Protein 1W1O (pdb70)

Radius of gyration: 22.38 Å; Cα contacts (8 Å, |Δi|>4): 1066; chains: 1; bounding box: 62×54×58 Å

Solvent-accessible surface area: 19397 Å² total; per-residue (Å²): 114,34,60,168,106,48,42,49,91,97,63,84,114,2,12,51,64,3,10,64,13,25,0,78,50,43,80,23,115,7,42,7,1,0,54,0,67,57,40,43,13,0,48,46,5,0,46,38,0,55,80,54,123,76,52,91,78,32,0,0,33,36,15,62,5,50,31,14,61,4,18,10,5,0,78,48,0,3,0,0,36,8,31,9,9,30,120,64,107,79,105,84,64,28,74,24,9,107,98,10,182,57,0,20,0,2,2,1,22,3,2,20,52,0,2,147,31,0,59,88,108,44,14,0,1,85,2,0,14,36,30,4,104,31,6,0,11,32,11,0,17,36,1,1,19,2,1,13,0,2,58,47,0,0,3,2,40,13,18,81,32,0,24,0,0,2,6,74,10,110,81,19,54,0,13,95,165,103,64,34,30,0,3,26,5,6,0,2,0,20,13,1,1,5,5,7,2,47,0,54,4,10,6,43,114,31,26,75,88,0,32,30,0,17,1,0,3,24,77,11,68,28,0,10,38,0,0,39,136,11,3,45,81,201,114,33,10,48,1,19,3,1,8,1,11,3,7,0,81,93,11,11,50,81,12,0,50,88,33,58,10,14,72,126,64,30,12,61,155,0,57,58,6,4,47,132,127,128,19,69,4,1,0,0,0,13,0,1,6,41,91,114,85,19,78,115,76,7,53,68,13,23,67,84,20,72,37,23,149,57,28,41,23,105,93,60,32,42,9,38,58,3,3,34,39,26,100,44,68,43,62,54,68,59,166,134,47,92,38,185,23,31,6,9,70,17,8,2,4,0,5,125,72,60,7,38,47,0,3,147,15,0,1,83,33,20,0,48,53,25,100,6,76,20,70,4,20,0,6,1,1,7,43,92,58,26,49,80,50,9,11,13,9,14,2,102,54,117,32,0,0,2,1,16,0,26,2,25,38,184,59,48,65,95,6,51,79,17,17,120,130,0,49,125,56,0,83,174,34,36,5,131,37,38,14,26,60,42,51,33,93,72,164,72,36,2,42,150,23,9,27,82,88,42,17,102,107,6,35,88,5,0,75,112,19,1,54,85,72,13,0,8,8,9,12,46,18,39,76

GO terms:
  GO:0019139 cytokinin dehydrogenase activity (F, EXP)

Structure (mmCIF, N/CA/C/O backbone):
data_1W1O
#
_entry.id   1W1O
#
_cell.length_a   171.693
_cell.length_b   171.693
_cell.length_c   54.322
_cell.angle_alpha   90.00
_cell.angle_beta   90.00
_cell.angle_gamma   90.00
#
_symmetry.space_group_name_H-M   'P 42 21 2'
#
loop_
_entity.id
_entity.type
_entity.pdbx_description
1 polymer 'CYTOKININ DEHYDROGENASE 1'
2 branched 2-acetamido-2-deoxy-beta-D-glucopyranose-(1-4)-2-acetamido-2-deoxy-beta-D-glucopyranose
3 non-polymer 'FLAVIN-ADENINE DINUCLEOTIDE'
4 non-polymer 2-acetamido-2-deoxy-beta-D-glucopyranose
5 water water
#
loop_
_atom_site.group_PDB
_atom_site.id
_atom_site.type_symbol
_atom_site.label_atom_id
_atom_site.label_alt_id
_atom_site.label_comp_id
_atom_site.label_asym_id
_atom_site.label_entity_id
_atom_site.label_seq_id
_atom_site.pdbx_PDB_ins_code
_atom_site.Cartn_x
_atom_site.Cartn_y
_atom_site.Cartn_z
_atom_site.occupancy
_atom_site.B_iso_or_equiv
_atom_site.auth_seq_id
_atom_site.auth_comp_id
_atom_site.auth_asym_id
_atom_site.auth_atom_id
_atom_site.pdbx_PDB_model_num
ATOM 1 N N . ALA A 1 40 ? 46.586 34.932 54.268 1.00 41.87 40 ALA A N 1
ATOM 2 C CA . ALA A 1 40 ? 47.009 33.525 54.535 1.00 41.85 40 ALA A CA 1
ATOM 3 C C . ALA A 1 40 ? 48.420 33.247 54.015 1.00 41.79 40 ALA A C 1
ATOM 4 O O . ALA A 1 40 ? 49.269 32.740 54.753 1.00 41.83 40 ALA A O 1
ATOM 6 N N . LEU A 1 41 ? 48.661 33.581 52.747 1.00 41.61 41 LEU A N 1
ATOM 7 C CA . LEU A 1 41 ? 49.977 33.412 52.132 1.00 41.39 41 LEU A CA 1
ATOM 8 C C . LEU A 1 41 ? 50.972 34.446 52.656 1.00 41.21 41 LEU A C 1
ATOM 9 O O . LEU A 1 41 ? 52.151 34.138 52.851 1.00 41.18 41 LEU A O 1
ATOM 14 N N . ALA A 1 42 ? 50.483 35.665 52.884 1.00 40.89 42 ALA A N 1
ATOM 15 C CA . ALA A 1 42 ? 51.297 36.757 53.415 1.00 40.59 42 ALA A CA 1
ATOM 16 C C . ALA A 1 42 ? 51.741 36.492 54.854 1.00 40.31 42 ALA A C 1
ATOM 17 O O . ALA A 1 42 ? 52.862 36.837 55.233 1.00 40.39 42 ALA A O 1
ATOM 19 N N . LEU A 1 43 ? 50.858 35.876 55.641 1.00 39.89 43 LEU A N 1
ATOM 20 C CA . LEU A 1 43 ? 51.156 35.519 57.029 1.00 39.43 43 LEU A CA 1
ATOM 21 C C . LEU A 1 43 ? 52.233 34.439 57.123 1.00 39.01 43 LEU A C 1
ATOM 22 O O . LEU A 1 43 ? 53.018 34.415 58.076 1.00 39.02 43 LEU A O 1
ATOM 27 N N . ASP A 1 44 ? 52.262 33.553 56.129 1.00 38.34 44 ASP A N 1
ATOM 28 C CA . ASP A 1 44 ? 53.291 32.521 56.024 1.00 37.71 44 ASP A CA 1
ATOM 29 C C . ASP A 1 44 ? 54.558 33.068 55.355 1.00 36.93 44 ASP A C 1
ATOM 30 O O . ASP A 1 44 ? 55.513 32.323 55.101 1.00 37.00 44 ASP A O 1
ATOM 35 N N . GLY A 1 45 ? 54.551 34.370 55.072 1.00 35.91 45 GLY A N 1
ATOM 36 C CA . GLY A 1 45 ? 55.696 35.067 54.509 1.00 34.56 45 GLY A CA 1
ATOM 37 C C . GLY A 1 45 ? 55.921 34.835 53.026 1.00 33.56 45 GLY A C 1
ATOM 38 O O . GLY A 1 45 ? 56.990 35.161 52.504 1.00 33.70 45 GLY A O 1
ATOM 39 N N . LYS A 1 46 ? 54.914 34.287 52.347 1.00 32.30 46 LYS A N 1
ATOM 40 C CA . LYS A 1 46 ? 55.043 33.916 50.938 1.00 31.03 46 LYS A CA 1
ATOM 41 C C . LYS A 1 46 ? 54.672 35.049 49.978 1.00 30.07 46 LYS A C 1
ATOM 42 O O . LYS A 1 46 ? 55.273 35.179 48.910 1.00 29.84 46 LYS A O 1
ATOM 48 N N . LEU A 1 47 ? 53.689 35.862 50.358 1.00 28.82 47 LEU A N 1
ATOM 49 C CA . LEU A 1 47 ? 53.261 36.991 49.534 1.00 27.84 47 LEU A CA 1
ATOM 50 C C . LEU A 1 47 ? 53.812 38.304 50.082 1.00 27.11 47 LEU A C 1
ATOM 51 O O . LEU A 1 47 ? 53.337 38.810 51.103 1.00 27.11 47 LEU A O 1
ATOM 56 N N . ARG A 1 48 ? 54.813 38.847 49.393 1.00 25.94 48 ARG A N 1
ATOM 57 C CA . ARG A 1 48 ? 55.536 40.029 49.857 1.00 25.07 48 ARG A CA 1
ATOM 58 C C . ARG A 1 48 ? 55.141 41.301 49.107 1.00 24.70 48 ARG A C 1
ATOM 59 O O . ARG A 1 48 ? 55.000 41.294 47.883 1.00 24.29 48 ARG A O 1
ATOM 67 N N . THR A 1 49 ? 54.973 42.389 49.858 1.00 24.19 49 THR A N 1
ATOM 68 C CA . THR A 1 49 ? 54.600 43.689 49.291 1.00 23.91 49 THR A CA 1
ATOM 69 C C . THR A 1 49 ? 55.643 44.770 49.583 1.00 23.73 49 THR A C 1
ATOM 70 O O . THR A 1 49 ? 55.468 45.932 49.202 1.00 23.66 49 THR A O 1
ATOM 74 N N . ASP A 1 50 ? 56.726 44.384 50.253 1.00 23.47 50 ASP A N 1
ATOM 75 C CA . ASP A 1 50 ? 57.787 45.323 50.613 1.00 23.38 50 ASP A CA 1
ATOM 76 C C . ASP A 1 50 ? 58.525 45.837 49.376 1.00 23.46 50 ASP A C 1
ATOM 77 O O . ASP A 1 50 ? 58.585 45.152 48.351 1.00 23.29 50 ASP A O 1
ATOM 82 N N . SER A 1 51 ? 59.079 47.043 49.492 1.00 23.43 51 SER A N 1
ATOM 83 C CA . SER A 1 51 ? 59.702 47.754 48.373 1.00 23.61 51 SER A CA 1
ATOM 84 C C . SER A 1 51 ? 60.819 46.976 47.669 1.00 23.47 51 SER A C 1
ATOM 85 O O . SER A 1 51 ? 60.911 47.004 46.442 1.00 23.38 51 SER A O 1
ATOM 88 N N . ASN A 1 52 ? 61.657 46.287 48.442 1.00 23.18 52 ASN A N 1
ATOM 89 C CA . ASN A 1 52 ? 62.747 45.496 47.873 1.00 23.11 52 ASN A CA 1
ATOM 90 C C . ASN A 1 52 ? 62.252 44.356 46.984 1.00 22.38 52 ASN A C 1
ATOM 91 O O . ASN A 1 52 ? 62.820 44.108 45.917 1.00 22.51 52 ASN A O 1
ATOM 96 N N . ALA A 1 53 ? 61.190 43.679 47.424 1.00 21.63 53 ALA A N 1
ATOM 97 C CA . ALA A 1 53 ? 60.588 42.582 46.667 1.00 20.87 53 ALA A CA 1
ATOM 98 C C . ALA A 1 53 ? 59.987 43.072 45.349 1.00 20.51 53 ALA A C 1
ATOM 99 O O . ALA A 1 53 ? 60.285 42.520 44.286 1.00 20.17 53 ALA A O 1
ATOM 101 N N . THR A 1 54 ? 59.156 44.112 45.421 1.00 19.97 54 THR A N 1
ATOM 102 C CA . THR A 1 54 ? 58.501 44.644 44.222 1.00 19.46 54 THR A CA 1
ATOM 103 C C . THR A 1 54 ? 59.502 45.256 43.244 1.00 19.27 54 THR A C 1
ATOM 104 O O . THR A 1 54 ? 59.351 45.108 42.031 1.00 19.04 54 THR A O 1
ATOM 108 N N . ALA A 1 55 ? 60.527 45.929 43.771 1.00 18.93 55 ALA A N 1
ATOM 109 C CA . ALA A 1 55 ? 61.575 46.519 42.933 1.00 18.77 55 ALA A CA 1
ATOM 110 C C . ALA A 1 55 ? 62.320 45.462 42.117 1.00 18.65 55 ALA A C 1
ATOM 111 O O . ALA A 1 55 ? 62.556 45.646 40.919 1.00 18.65 55 ALA A O 1
ATOM 113 N N . ALA A 1 56 ? 62.672 44.353 42.768 1.00 18.28 56 ALA A N 1
ATOM 114 C CA . ALA A 1 56 ? 63.415 43.270 42.122 1.00 18.05 56 ALA A CA 1
ATOM 115 C C . ALA A 1 56 ? 62.630 42.611 40.983 1.00 17.81 56 ALA A C 1
ATOM 116 O O . ALA A 1 56 ? 63.223 42.124 40.018 1.00 18.27 56 ALA A O 1
ATOM 118 N N . ALA A 1 57 ? 61.303 42.613 41.097 1.00 17.08 57 ALA A N 1
ATOM 119 C CA . ALA A 1 57 ? 60.429 42.002 40.094 1.00 16.45 57 ALA A CA 1
ATOM 120 C C . ALA A 1 57 ? 59.912 43.012 39.066 1.00 16.25 57 ALA A C 1
ATOM 121 O O . ALA A 1 57 ? 58.997 42.705 38.293 1.00 16.16 57 ALA A O 1
ATOM 123 N N . SER A 1 58 ? 60.507 44.202 39.058 1.00 16.00 58 SER A N 1
ATOM 124 C CA . SER A 1 58 ? 60.048 45.307 38.211 1.00 15.95 58 SER A CA 1
ATOM 125 C C . SER A 1 58 ? 60.967 45.606 37.026 1.00 15.85 58 SER A C 1
ATOM 126 O O . SER A 1 58 ? 60.647 46.458 36.193 1.00 16.17 58 SER A O 1
ATOM 129 N N . THR A 1 59 ? 62.111 44.931 36.962 1.00 15.52 59 THR A N 1
ATOM 130 C CA . THR A 1 59 ? 63.055 45.116 35.861 1.00 15.33 59 THR A CA 1
ATOM 131 C C . THR A 1 59 ? 63.440 43.770 35.263 1.00 14.77 59 THR A C 1
ATOM 132 O O . THR A 1 59 ? 63.247 42.724 35.888 1.00 14.63 59 THR A O 1
ATOM 136 N N . ASP A 1 60 ? 63.988 43.803 34.053 1.00 14.43 60 ASP A N 1
ATOM 137 C CA . ASP A 1 60 ? 64.434 42.577 33.392 1.00 13.91 60 ASP A CA 1
ATOM 138 C C . ASP A 1 60 ? 65.745 42.768 32.629 1.00 13.79 60 ASP A C 1
ATOM 139 O O . ASP A 1 60 ? 66.338 43.848 32.659 1.00 13.60 60 ASP A O 1
ATOM 144 N N . PHE A 1 61 ? 66.183 41.712 31.945 1.00 13.48 61 PHE A N 1
ATOM 145 C CA . PHE A 1 61 ? 67.433 41.720 31.192 1.00 13.65 61 PHE A CA 1
ATOM 146 C C . PHE A 1 61 ? 67.480 42.825 30.135 1.00 13.77 61 PHE A C 1
ATOM 147 O O . PHE A 1 61 ? 68.539 43.403 29.886 1.00 14.01 61 PHE A O 1
ATOM 155 N N . GLY A 1 62 ? 66.335 43.102 29.516 1.00 13.97 62 GLY A N 1
ATOM 156 C CA . GLY A 1 62 ? 66.228 44.167 28.531 1.00 14.67 62 GLY A CA 1
ATOM 157 C C . GLY A 1 62 ? 66.713 45.512 29.048 1.00 15.35 62 GLY A C 1
ATOM 158 O O . GLY A 1 62 ? 67.369 46.259 28.314 1.00 15.22 62 GLY A O 1
ATOM 159 N N . ASN A 1 63 ? 66.393 45.812 30.309 1.00 15.93 63 ASN A N 1
ATOM 160 C CA . ASN A 1 63 ? 66.836 47.043 30.977 1.00 16.97 63 ASN A CA 1
ATOM 161 C C . ASN A 1 63 ? 66.341 48.296 30.239 1.00 17.22 63 ASN A C 1
ATOM 162 O O . ASN A 1 63 ? 66.992 49.342 30.246 1.00 17.57 63 ASN A O 1
ATOM 167 N N . ILE A 1 64 ? 65.174 48.171 29.611 1.00 17.75 64 ILE A N 1
ATOM 168 C CA . ILE A 1 64 ? 64.586 49.251 28.819 1.00 18.37 64 ILE A CA 1
ATOM 169 C C . ILE A 1 64 ? 63.228 49.670 29.383 1.00 18.85 64 ILE A C 1
ATOM 170 O O . ILE A 1 64 ? 62.941 50.864 29.499 1.00 19.10 64 ILE A O 1
ATOM 175 N N . THR A 1 65 ? 62.401 48.689 29.733 1.00 19.23 65 THR A N 1
ATOM 176 C CA . THR A 1 65 ? 61.107 48.965 30.348 1.00 19.89 65 THR A CA 1
ATOM 177 C C . THR A 1 65 ? 61.051 48.451 31.787 1.00 19.93 65 THR A C 1
ATOM 178 O O . THR A 1 65 ? 61.752 47.502 32.146 1.00 19.89 65 THR A O 1
ATOM 182 N N . SER A 1 66 ? 60.226 49.099 32.605 1.00 20.02 66 SER A N 1
ATOM 183 C CA . SER A 1 66 ? 60.035 48.700 33.995 1.00 20.01 66 SER A CA 1
ATOM 184 C C . SER A 1 66 ? 58.576 48.862 34.402 1.00 19.70 66 SER A C 1
ATOM 185 O O . SER A 1 66 ? 57.876 49.741 33.892 1.00 19.85 66 SER A O 1
ATOM 188 N N . ALA A 1 67 ? 58.119 47.999 35.307 1.00 19.18 67 ALA A N 1
ATOM 189 C CA . ALA A 1 67 ? 56.746 48.047 35.805 1.00 18.86 67 ALA A CA 1
ATOM 190 C C . ALA A 1 67 ? 56.659 47.420 37.188 1.00 18.68 67 ALA A C 1
ATOM 191 O O . ALA A 1 67 ? 56.966 46.241 37.362 1.00 18.42 67 ALA A O 1
ATOM 193 N N . LEU A 1 68 ? 56.236 48.217 38.165 1.00 18.35 68 LEU A N 1
ATOM 194 C CA . LEU A 1 68 ? 56.128 47.754 39.544 1.00 18.30 68 LEU A CA 1
ATOM 195 C C . LEU A 1 68 ? 54.892 46.884 39.757 1.00 17.77 68 LEU A C 1
ATOM 196 O O . LEU A 1 68 ? 53.781 47.279 39.394 1.00 17.72 68 LEU A O 1
ATOM 201 N N . PRO A 1 69 ? 55.083 45.696 40.334 1.00 17.22 69 PRO A N 1
ATOM 202 C CA . PRO A 1 69 ? 53.957 44.854 40.742 1.00 16.94 69 PRO A CA 1
ATOM 203 C C . PRO A 1 69 ? 53.419 45.316 42.093 1.00 16.73 69 PRO A C 1
ATOM 204 O O . PRO A 1 69 ? 54.122 46.038 42.807 1.00 16.89 69 PRO A O 1
ATOM 208 N N . ALA A 1 70 ? 52.196 44.915 42.424 1.00 16.52 70 ALA A N 1
ATOM 209 C CA . ALA A 1 70 ? 51.628 45.170 43.746 1.00 16.47 70 ALA A CA 1
ATOM 210 C C . ALA A 1 70 ? 52.243 44.235 44.790 1.00 16.44 70 ALA A C 1
ATOM 211 O O . ALA A 1 70 ? 52.433 44.624 45.946 1.00 16.56 70 ALA A O 1
ATOM 213 N N . ALA A 1 71 ? 52.552 43.008 44.371 1.00 15.99 71 ALA A N 1
ATOM 214 C CA . ALA A 1 71 ? 53.087 41.984 45.268 1.00 15.72 71 ALA A CA 1
ATOM 215 C C . ALA A 1 71 ? 53.920 40.955 44.516 1.00 15.74 71 ALA A C 1
ATOM 216 O O . ALA A 1 71 ? 53.824 40.831 43.292 1.00 15.40 71 ALA A O 1
ATOM 218 N N . VAL A 1 72 ? 54.736 40.218 45.265 1.00 15.66 72 VAL A N 1
ATOM 219 C CA . VAL A 1 72 ? 55.544 39.139 44.705 1.00 15.87 72 VAL A CA 1
ATOM 220 C C . VAL A 1 72 ? 55.330 37.886 45.548 1.00 16.22 72 VAL A C 1
ATOM 221 O O . VAL A 1 72 ? 55.497 37.917 46.772 1.00 16.44 72 VAL A O 1
ATOM 225 N N . LEU A 1 73 ? 54.936 36.796 44.895 1.00 16.39 73 LEU A N 1
ATOM 226 C CA . LEU A 1 73 ? 54.778 35.519 45.583 1.00 16.79 73 LEU A CA 1
ATOM 227 C C . LEU A 1 73 ? 56.085 34.742 45.554 1.00 17.21 73 LEU A C 1
ATOM 228 O O . LEU A 1 73 ? 56.730 34.637 44.510 1.00 16.83 73 LEU A O 1
ATOM 233 N N . TYR A 1 74 ? 56.465 34.208 46.714 1.00 17.72 74 TYR A N 1
ATOM 234 C CA . TYR A 1 74 ? 57.633 33.346 46.843 1.00 18.59 74 TYR A CA 1
ATOM 235 C C . TYR A 1 74 ? 57.156 31.952 47.267 1.00 19.11 74 TYR A C 1
ATOM 236 O O . TYR A 1 74 ? 57.209 31.612 48.453 1.00 19.48 74 TYR A O 1
ATOM 245 N N . PRO A 1 75 ? 56.684 31.149 46.310 1.00 19.64 75 PRO A N 1
ATOM 246 C CA . PRO A 1 75 ? 56.066 29.856 46.632 1.00 20.00 75 PRO A CA 1
ATOM 247 C C . PRO A 1 75 ? 57.093 28.816 47.081 1.00 20.55 75 PRO A C 1
ATOM 248 O O . PRO A 1 75 ? 58.164 28.712 46.488 1.00 20.72 75 PRO A O 1
ATOM 252 N N . SER A 1 76 ? 56.765 28.069 48.131 1.00 21.10 76 SER A N 1
ATOM 253 C CA . SER A 1 76 ? 57.642 27.008 48.620 1.00 21.75 76 SER A CA 1
ATOM 254 C C . SER A 1 76 ? 57.327 25.677 47.942 1.00 21.77 76 SER A C 1
ATOM 255 O O . SER A 1 76 ? 58.175 24.783 47.884 1.00 22.08 76 SER A O 1
ATOM 258 N N . SER A 1 77 ? 56.104 25.556 47.433 1.00 21.93 77 SER A N 1
ATOM 259 C CA . SER A 1 77 ? 55.639 24.349 46.756 1.00 22.01 77 SER A CA 1
ATOM 260 C C . SER A 1 77 ? 54.587 24.712 45.712 1.00 21.94 77 SER A C 1
ATOM 261 O O . SER A 1 77 ? 54.055 25.827 45.725 1.00 21.80 77 SER A O 1
ATOM 264 N N . THR A 1 78 ? 54.286 23.775 44.812 1.00 21.86 78 THR A N 1
ATOM 265 C CA . THR A 1 78 ? 53.271 24.004 43.778 1.00 21.86 78 THR A CA 1
ATOM 266 C C . THR A 1 78 ? 51.887 24.260 44.381 1.00 21.79 78 THR A C 1
ATOM 267 O O . THR A 1 78 ? 51.037 24.889 43.749 1.00 21.62 78 THR A O 1
ATOM 271 N N . GLY A 1 79 ? 51.678 23.774 45.605 1.00 21.62 79 GLY A N 1
ATOM 272 C CA . GLY A 1 79 ? 50.460 24.032 46.356 1.00 21.50 79 GLY A CA 1
ATOM 273 C C . GLY A 1 79 ? 50.191 25.509 46.595 1.00 21.38 79 GLY A C 1
ATOM 274 O O . GLY A 1 79 ? 49.032 25.930 46.626 1.00 21.30 79 GLY A O 1
ATOM 275 N N . ASP A 1 80 ? 51.257 26.293 46.758 1.00 21.23 80 ASP A N 1
ATOM 276 C CA . ASP A 1 80 ? 51.142 27.744 46.929 1.00 21.28 80 ASP A CA 1
ATOM 277 C C . ASP A 1 80 ? 50.693 28.426 45.642 1.00 21.15 80 ASP A C 1
ATOM 278 O O . ASP A 1 80 ? 49.990 29.438 45.681 1.00 20.89 80 ASP A O 1
ATOM 283 N N . LEU A 1 81 ? 51.117 27.870 44.507 1.00 20.88 81 LEU A N 1
ATOM 284 C CA . LEU A 1 81 ? 50.719 28.382 43.200 1.00 20.86 81 LEU A CA 1
ATOM 285 C C . LEU A 1 81 ? 49.272 28.022 42.900 1.00 20.62 81 LEU A C 1
ATOM 286 O O . LEU A 1 81 ? 48.526 28.832 42.341 1.00 20.43 81 LEU A O 1
ATOM 291 N N . VAL A 1 82 ? 48.884 26.802 43.272 1.00 20.20 82 VAL A N 1
ATOM 292 C CA . VAL A 1 82 ? 47.496 26.360 43.157 1.00 20.18 82 VAL A CA 1
ATOM 293 C C . VAL A 1 82 ? 46.602 27.282 43.989 1.00 20.01 82 VAL A C 1
ATOM 294 O O . VAL A 1 82 ? 45.550 27.716 43.520 1.00 20.03 82 VAL A O 1
ATOM 298 N N . ALA A 1 83 ? 47.042 27.594 45.208 1.00 19.79 83 ALA A N 1
ATOM 299 C CA . ALA A 1 83 ? 46.289 28.469 46.109 1.00 19.58 83 ALA A CA 1
ATOM 300 C C . ALA A 1 83 ? 46.053 29.856 45.506 1.00 19.51 83 ALA A C 1
ATOM 301 O O . ALA A 1 83 ? 44.946 30.387 45.593 1.00 19.60 83 ALA A O 1
ATOM 303 N N . LEU A 1 84 ? 47.089 30.429 44.893 1.00 19.18 84 LEU A N 1
ATOM 304 C CA . LEU A 1 84 ? 46.984 31.748 44.264 1.00 18.91 84 LEU A CA 1
ATOM 305 C C . LEU A 1 84 ? 46.036 31.737 43.065 1.00 18.95 84 LEU A C 1
ATOM 306 O O . LEU A 1 84 ? 45.148 32.588 42.960 1.00 18.63 84 LEU A O 1
ATOM 311 N N . LEU A 1 85 ? 46.223 30.768 42.171 1.00 18.85 85 LEU A N 1
ATOM 312 C CA . LEU A 1 85 ? 45.426 30.699 40.949 1.00 18.87 85 LEU A CA 1
ATOM 313 C C . LEU A 1 85 ? 43.976 30.290 41.207 1.00 19.03 85 LEU A C 1
ATOM 314 O O . LEU A 1 85 ? 43.072 30.739 40.503 1.00 19.11 85 LEU A O 1
ATOM 319 N N . SER A 1 86 ? 43.763 29.454 42.224 1.00 19.22 86 SER A N 1
ATOM 320 C CA . SER A 1 86 ? 42.415 29.063 42.636 1.00 19.71 86 SER A CA 1
ATOM 321 C C . SER A 1 86 ? 41.663 30.245 43.244 1.00 19.66 86 SER A C 1
ATOM 322 O O . SER A 1 86 ? 40.465 30.411 43.002 1.00 19.89 86 SER A O 1
ATOM 325 N N . ALA A 1 87 ? 42.372 31.055 44.029 1.00 19.83 87 ALA A N 1
ATOM 326 C CA . ALA A 1 87 ? 41.796 32.266 44.615 1.00 20.03 87 ALA A CA 1
ATOM 327 C C . ALA A 1 87 ? 41.415 33.257 43.519 1.00 20.21 87 ALA A C 1
ATOM 328 O O . ALA A 1 87 ? 40.328 33.829 43.551 1.00 20.13 87 ALA A O 1
ATOM 330 N N . ALA A 1 88 ? 42.307 33.434 42.544 1.00 20.43 88 ALA A N 1
ATOM 331 C CA . ALA A 1 88 ? 42.053 34.308 41.399 1.00 20.75 88 ALA A CA 1
ATOM 332 C C . ALA A 1 88 ? 40.838 33.849 40.599 1.00 21.02 88 ALA A C 1
ATOM 333 O O . ALA A 1 88 ? 40.034 34.670 40.148 1.00 20.97 88 ALA A O 1
ATOM 335 N N . ASN A 1 89 ? 40.709 32.535 40.438 1.00 21.26 89 ASN A N 1
ATOM 336 C CA . ASN A 1 89 ? 39.607 31.935 39.698 1.00 21.88 89 ASN A CA 1
ATOM 337 C C . ASN A 1 89 ? 38.255 32.094 40.397 1.00 21.96 89 ASN A C 1
ATOM 338 O O . ASN A 1 89 ? 37.250 32.395 39.751 1.00 21.82 89 ASN A O 1
ATOM 343 N N . SER A 1 90 ? 38.248 31.903 41.715 1.00 21.96 90 SER A N 1
ATOM 344 C CA . SER A 1 90 ? 37.007 31.840 42.489 1.00 22.24 90 SER A CA 1
ATOM 345 C C . SER A 1 90 ? 36.534 33.174 43.076 1.00 22.14 90 SER A C 1
ATOM 346 O O . SER A 1 90 ? 35.415 33.259 43.591 1.00 22.51 90 SER A O 1
ATOM 349 N N . THR A 1 91 ? 37.373 34.205 43.000 1.00 21.82 91 THR A N 1
ATOM 350 C CA . THR A 1 91 ? 37.056 35.507 43.594 1.00 21.65 91 THR A CA 1
ATOM 351 C C . THR A 1 91 ? 36.488 36.487 42.565 1.00 21.38 91 THR A C 1
ATOM 352 O O . THR A 1 91 ? 37.193 36.877 41.632 1.00 21.16 91 THR A O 1
ATOM 356 N N . PRO A 1 92 ? 35.225 36.891 42.735 1.00 21.18 92 PRO A N 1
ATOM 357 C CA . PRO A 1 92 ? 34.649 37.967 41.919 1.00 20.95 92 PRO A CA 1
ATOM 358 C C . PRO A 1 92 ? 35.362 39.270 42.239 1.00 20.55 92 PRO A C 1
ATOM 359 O O . PRO A 1 92 ? 35.646 39.538 43.409 1.00 20.84 92 PRO A O 1
ATOM 363 N N . GLY A 1 93 ? 35.675 40.055 41.213 1.00 20.11 93 GLY A N 1
ATOM 364 C CA . GLY A 1 93 ? 36.424 41.282 41.407 1.00 19.28 93 GLY A CA 1
ATOM 365 C C . GLY A 1 93 ? 37.855 41.033 41.853 1.00 18.83 93 GLY A C 1
ATOM 366 O O . GLY A 1 93 ? 38.415 41.813 42.628 1.00 18.52 93 GLY A O 1
ATOM 367 N N . TRP A 1 94 ? 38.444 39.935 41.378 1.00 18.35 94 TRP A N 1
ATOM 368 C CA . TRP A 1 94 ? 39.860 39.668 41.612 1.00 18.03 94 TRP A CA 1
ATOM 369 C C . TRP A 1 94 ? 40.689 40.769 40.941 1.00 17.75 94 TRP A C 1
ATOM 370 O O . TRP A 1 94 ? 40.540 41.008 39.746 1.00 17.87 94 TRP A O 1
ATOM 381 N N . PRO A 1 95 ? 41.546 41.443 41.706 1.00 17.53 95 PRO A N 1
ATOM 382 C CA . PRO A 1 95 ? 42.234 42.644 41.212 1.00 17.23 95 PRO A CA 1
ATOM 383 C C . PRO A 1 95 ? 43.469 42.411 40.340 1.00 16.96 95 PRO A C 1
ATOM 384 O O . PRO A 1 95 ? 43.759 43.271 39.510 1.00 16.84 95 PRO A O 1
ATOM 388 N N . TYR A 1 96 ? 44.168 41.290 40.511 1.00 16.32 96 TYR A N 1
ATOM 389 C CA . TYR A 1 96 ? 45.548 41.186 40.033 1.00 15.93 96 TYR A CA 1
ATOM 390 C C . TYR A 1 96 ? 45.799 40.284 38.829 1.00 15.16 96 TYR A C 1
ATOM 391 O O . TYR A 1 96 ? 45.401 39.118 38.812 1.00 14.95 96 TYR A O 1
ATOM 400 N N . THR A 1 97 ? 46.480 40.838 37.830 1.00 14.41 97 THR A N 1
ATOM 401 C CA . THR A 1 97 ? 47.119 40.011 36.808 1.00 13.92 97 THR A CA 1
ATOM 402 C C . THR A 1 97 ? 48.272 39.261 37.469 1.00 13.54 97 THR A C 1
ATOM 403 O O . THR A 1 97 ? 48.767 39.678 38.520 1.00 13.36 97 THR A O 1
ATOM 407 N N . ILE A 1 98 ? 48.696 38.161 36.854 1.00 13.20 98 ILE A N 1
ATOM 408 C CA . ILE A 1 98 ? 49.732 37.307 37.429 1.00 13.11 98 ILE A CA 1
ATOM 409 C C . ILE A 1 98 ? 50.779 36.973 36.367 1.00 13.06 98 ILE A C 1
ATOM 410 O O . ILE A 1 98 ? 50.434 36.498 35.286 1.00 13.42 98 ILE A O 1
ATOM 415 N N . ALA A 1 99 ? 52.046 37.241 36.677 1.00 12.96 99 ALA A N 1
ATOM 416 C CA . ALA A 1 99 ? 53.155 36.862 35.802 1.00 12.97 99 ALA A CA 1
ATOM 417 C C . ALA A 1 99 ? 54.053 35.844 36.496 1.00 13.09 99 ALA A C 1
ATOM 418 O O . ALA A 1 99 ? 54.088 35.775 37.724 1.00 13.13 99 ALA A O 1
ATOM 420 N N . PHE A 1 100 ? 54.773 35.056 35.705 1.00 12.97 100 PHE A N 1
ATOM 421 C CA . PHE A 1 100 ? 55.660 34.032 36.250 1.00 13.19 100 PHE A CA 1
ATOM 422 C C . PHE A 1 100 ? 57.102 34.352 35.886 1.00 13.15 100 PHE A C 1
ATOM 423 O O . PHE A 1 100 ? 57.539 34.102 34.765 1.00 13.60 100 PHE A O 1
ATOM 431 N N . ARG A 1 101 ? 57.838 34.925 36.830 1.00 12.79 101 ARG A N 1
ATOM 432 C CA . ARG A 1 101 ? 59.222 35.288 36.577 1.00 12.82 101 ARG A CA 1
ATOM 433 C C . ARG A 1 101 ? 60.101 34.046 36.644 1.00 13.03 101 ARG A C 1
ATOM 434 O O . ARG A 1 101 ? 60.152 33.372 37.672 1.00 12.87 101 ARG A O 1
ATOM 442 N N . GLY A 1 102 ? 60.765 33.739 35.533 1.00 12.96 102 GLY A N 1
ATOM 443 C CA . GLY A 1 102 ? 61.717 32.645 35.484 1.00 13.15 102 GLY A CA 1
ATOM 444 C C . GLY A 1 102 ? 63.023 33.120 36.083 1.00 13.27 102 GLY A C 1
ATOM 445 O O . GLY A 1 102 ? 63.308 32.863 37.258 1.00 13.52 102 GLY A O 1
ATOM 446 N N . ARG A 1 103 ? 63.818 33.808 35.267 1.00 13.30 103 ARG A N 1
ATOM 447 C CA . ARG A 1 103 ? 64.984 34.545 35.750 1.00 13.63 103 ARG A CA 1
ATOM 448 C C . ARG A 1 103 ? 64.978 35.975 35.198 1.00 13.49 103 ARG A C 1
ATOM 449 O O . ARG A 1 103 ? 65.984 36.687 35.267 1.00 13.94 103 ARG A O 1
ATOM 457 N N . GLY A 1 104 ? 63.833 36.379 34.648 1.00 13.34 104 GLY A N 1
ATOM 458 C CA . GLY A 1 104 ? 63.647 37.714 34.107 1.00 13.07 104 GLY A CA 1
ATOM 459 C C . GLY A 1 104 ? 64.541 38.025 32.927 1.00 12.97 104 GLY A C 1
ATOM 460 O O .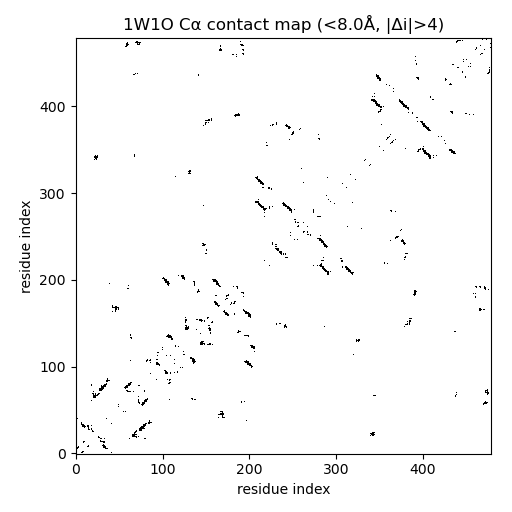 GLY A 1 104 ? 65.058 39.138 32.811 1.00 13.00 104 GLY A O 1
ATOM 461 N N . HIS A 1 105 ? 64.729 37.047 32.045 1.00 12.65 105 HIS A N 1
ATOM 462 C CA . HIS A 1 105 ? 65.559 37.271 30.868 1.00 12.76 105 HIS A CA 1
ATOM 463 C C . HIS A 1 105 ? 64.817 37.940 29.707 1.00 12.54 105 HIS A C 1
ATOM 464 O O . HIS A 1 105 ? 65.401 38.203 28.651 1.00 12.41 105 HIS A O 1
ATOM 471 N N . SER A 1 106 ? 63.537 38.227 29.930 1.00 12.42 106 SER A N 1
ATOM 472 C CA . SER A 1 106 ? 62.700 38.946 28.971 1.00 12.50 106 SER A CA 1
ATOM 473 C C . SER A 1 106 ? 63.324 40.281 28.564 1.00 12.74 106 SER A C 1
ATOM 474 O O . SER A 1 106 ? 64.042 40.911 29.348 1.00 12.64 106 SER A O 1
ATOM 477 N N . LEU A 1 107 ? 63.033 40.707 27.337 1.00 12.88 107 LEU A N 1
ATOM 478 C CA . LEU A 1 107 ? 63.622 41.917 26.770 1.00 13.49 107 LEU A CA 1
ATOM 479 C C . LEU A 1 107 ? 62.753 43.158 26.935 1.00 13.80 107 LEU A C 1
ATOM 480 O O . LEU A 1 107 ? 63.273 44.273 26.985 1.00 13.99 107 LEU A O 1
ATOM 485 N N . MET A 1 108 ? 61.438 42.967 26.995 1.00 14.25 108 MET A N 1
ATOM 486 C CA . MET A 1 108 ? 60.506 44.092 26.959 1.00 14.90 108 MET A CA 1
ATOM 487 C C . MET A 1 108 ? 59.311 43.923 27.899 1.00 14.45 108 MET A C 1
ATOM 488 O O . MET A 1 108 ? 58.169 44.197 27.528 1.00 14.64 108 MET A O 1
ATOM 493 N N . GLY A 1 109 ? 59.583 43.463 29.117 1.00 13.99 109 GLY A N 1
ATOM 494 C CA . GLY A 1 109 ? 58.575 43.433 30.165 1.00 13.36 109 GLY A CA 1
ATOM 495 C C . GLY A 1 109 ? 57.617 42.259 30.183 1.00 13.03 109 GLY A C 1
ATOM 496 O O . GLY A 1 109 ? 56.591 42.307 30.868 1.00 13.00 109 GLY A O 1
ATOM 497 N N . GLN A 1 110 ? 57.951 41.196 29.454 1.00 12.52 110 GLN A N 1
ATOM 498 C CA . GLN A 1 110 ? 57.073 40.034 29.345 1.00 12.48 110 GLN A CA 1
ATOM 499 C C . GLN A 1 110 ? 56.828 39.317 30.673 1.00 12.48 110 GLN A C 1
ATOM 500 O O . GLN A 1 110 ? 55.837 38.608 30.810 1.00 12.52 110 GLN A O 1
ATOM 506 N N . ALA A 1 111 ? 57.720 39.522 31.642 1.00 12.91 111 ALA A N 1
ATOM 507 C CA . ALA A 1 111 ? 57.603 38.881 32.953 1.00 13.21 111 ALA A CA 1
ATOM 508 C C . ALA A 1 111 ? 57.072 39.816 34.044 1.00 13.41 111 ALA A C 1
ATOM 509 O O . ALA A 1 111 ? 57.095 39.465 35.226 1.00 13.44 111 ALA A O 1
ATOM 511 N N . PHE A 1 112 ? 56.593 40.995 33.646 1.00 13.64 112 PHE A N 1
ATOM 512 C CA . PHE A 1 112 ? 56.042 41.967 34.594 1.00 13.85 112 PHE A CA 1
ATOM 513 C C . PHE A 1 112 ? 54.547 41.755 34.807 1.00 14.19 112 PHE A C 1
ATOM 514 O O . PHE A 1 112 ? 53.844 41.232 33.938 1.00 13.84 112 PHE A O 1
ATOM 522 N N . ALA A 1 113 ? 54.071 42.175 35.974 1.00 14.69 113 ALA A N 1
ATOM 523 C CA . ALA A 1 113 ? 52.646 42.240 36.257 1.00 15.30 113 ALA A CA 1
ATOM 524 C C . ALA A 1 113 ? 52.367 43.611 36.867 1.00 15.80 113 ALA A C 1
ATOM 525 O O . ALA A 1 113 ? 52.353 43.755 38.091 1.00 15.96 113 ALA A O 1
ATOM 527 N N . PRO A 1 114 ? 52.169 44.621 36.013 1.00 16.21 114 PRO A N 1
ATOM 528 C CA . PRO A 1 114 ? 51.972 46.000 36.478 1.00 16.32 114 PRO A CA 1
ATOM 529 C C . PRO A 1 114 ? 50.758 46.087 37.399 1.00 16.17 114 PRO A C 1
ATOM 530 O O . PRO A 1 114 ? 49.640 45.773 36.985 1.00 16.22 114 PRO A O 1
ATOM 534 N N . GLY A 1 115 ? 50.999 46.468 38.652 1.00 16.29 115 GLY A N 1
ATOM 535 C CA . GLY A 1 115 ? 49.957 46.524 39.664 1.00 15.86 115 GLY A CA 1
ATOM 536 C C . GLY A 1 115 ? 49.342 45.174 39.987 1.00 15.60 115 GLY A C 1
ATOM 537 O O . GLY A 1 115 ? 48.233 45.109 40.518 1.00 15.95 115 GLY A O 1
ATOM 538 N N . GLY A 1 116 ? 50.062 44.098 39.666 1.00 15.14 116 GLY A N 1
ATOM 539 C CA . GLY A 1 116 ? 49.577 42.743 39.871 1.00 14.46 116 GLY A CA 1
ATOM 540 C C . GLY A 1 116 ? 50.525 41.920 40.724 1.00 14.05 116 GLY A C 1
ATOM 541 O O . GLY A 1 116 ? 51.266 42.471 41.535 1.00 13.78 116 GLY A O 1
ATOM 542 N N . VAL A 1 117 ? 50.499 40.602 40.537 1.00 13.92 117 VAL A N 1
ATOM 543 C CA . VAL A 1 117 ? 51.358 39.695 41.301 1.00 13.88 117 VAL A CA 1
ATOM 544 C C . VAL A 1 117 ? 52.374 39.012 40.389 1.00 13.76 117 VAL A C 1
ATOM 545 O O . VAL A 1 117 ? 51.997 38.330 39.436 1.00 13.91 117 VAL A O 1
ATOM 549 N N . VAL A 1 118 ? 53.656 39.201 40.690 1.00 13.70 118 VAL A N 1
ATOM 550 C CA . VAL A 1 118 ? 54.720 38.439 40.033 1.00 13.79 118 VAL A CA 1
ATOM 551 C C . VAL A 1 118 ? 55.034 37.221 40.897 1.00 14.10 118 VAL A C 1
ATOM 552 O O . VAL A 1 118 ? 55.247 37.353 42.103 1.00 14.33 118 VAL A O 1
ATOM 556 N N . VAL A 1 119 ? 55.044 36.039 40.285 1.00 14.19 119 VAL A N 1
ATOM 557 C CA . VAL A 1 119 ? 55.464 34.828 40.985 1.00 14.36 119 VAL A CA 1
ATOM 558 C C . VAL A 1 119 ? 56.972 34.665 40.807 1.00 14.51 119 VAL A C 1
ATOM 559 O O . VAL A 1 119 ? 57.469 34.557 39.682 1.00 14.17 119 VAL A O 1
ATOM 563 N N . ASN A 1 120 ? 57.695 34.671 41.924 1.00 14.56 120 ASN A N 1
ATOM 564 C CA . ASN A 1 120 ? 59.126 34.394 41.923 1.00 14.75 120 ASN A CA 1
ATOM 565 C C . ASN A 1 120 ? 59.329 32.881 41.841 1.00 14.94 120 ASN A C 1
ATOM 566 O O . ASN A 1 120 ? 59.456 32.197 42.862 1.00 14.99 120 ASN A O 1
ATOM 571 N N . MET A 1 121 ? 59.337 32.363 40.614 1.00 14.89 121 MET A N 1
ATOM 572 C CA . MET A 1 121 ? 59.355 30.918 40.379 1.00 15.00 121 MET A CA 1
ATOM 573 C C . MET A 1 121 ? 60.536 30.208 41.037 1.00 15.22 121 MET A C 1
ATOM 574 O O . MET A 1 121 ? 60.391 29.079 41.507 1.00 15.04 121 MET A O 1
ATOM 579 N N . ALA A 1 122 ? 61.685 30.882 41.089 1.00 15.57 122 ALA A N 1
ATOM 580 C CA . ALA A 1 122 ? 62.913 30.311 41.657 1.00 16.06 122 ALA A CA 1
ATOM 581 C C . ALA A 1 122 ? 62.732 29.763 43.076 1.00 16.55 122 ALA A C 1
ATOM 582 O O . ALA A 1 122 ? 63.444 28.841 43.485 1.00 16.68 122 ALA A O 1
ATOM 584 N N . SER A 1 123 ? 61.774 30.325 43.813 1.00 17.03 123 SER A N 1
ATOM 585 C CA . SER A 1 123 ? 61.484 29.894 45.182 1.00 17.58 123 SER A CA 1
ATOM 586 C C . SER A 1 123 ? 61.085 28.421 45.285 1.00 17.99 123 SER A C 1
ATOM 587 O O . SER A 1 123 ? 61.282 27.796 46.331 1.00 18.04 123 SER A O 1
ATOM 590 N N . LEU A 1 124 ? 60.533 27.870 44.204 1.00 18.66 124 LEU A N 1
ATOM 591 C CA . LEU A 1 124 ? 60.145 26.459 44.156 1.00 19.61 124 LEU A CA 1
ATOM 592 C C . LEU A 1 124 ? 61.343 25.507 44.265 1.00 20.52 124 LEU A C 1
ATOM 593 O O . LEU A 1 124 ? 61.180 24.339 44.620 1.00 20.68 124 LEU A O 1
ATOM 598 N N . GLY A 1 125 ? 62.535 26.013 43.957 1.00 21.57 125 GLY A N 1
ATOM 599 C CA . GLY A 1 125 ? 63.749 25.215 43.998 1.00 23.09 125 GLY A CA 1
ATOM 600 C C . GLY A 1 125 ? 64.631 25.484 45.203 1.00 24.22 125 GLY A C 1
ATOM 601 O O . GLY A 1 125 ? 65.791 25.069 45.223 1.00 24.36 125 GLY A O 1
ATOM 602 N N . ASP A 1 126 ? 64.082 26.166 46.208 1.00 25.38 126 ASP A N 1
ATOM 603 C CA . ASP A 1 126 ? 64.836 26.558 47.400 1.00 26.83 126 ASP A CA 1
ATOM 604 C C . ASP A 1 126 ? 65.162 25.378 48.316 1.00 27.51 126 ASP A C 1
ATOM 605 O O . ASP A 1 126 ? 66.290 25.258 48.804 1.00 27.79 126 ASP A O 1
ATOM 610 N N . ALA A 1 127 ? 64.169 24.520 48.546 1.00 28.41 127 ALA A N 1
ATOM 611 C CA . ALA A 1 127 ? 64.303 23.372 49.442 1.00 29.18 127 ALA A CA 1
ATOM 612 C C . ALA A 1 127 ? 65.271 22.329 48.891 1.00 29.68 127 ALA A C 1
ATOM 613 O O . ALA A 1 127 ? 65.356 22.130 47.676 1.00 29.99 127 ALA A O 1
ATOM 615 N N . ALA A 1 128 ? 65.999 21.673 49.793 1.00 30.15 128 ALA A N 1
ATOM 616 C CA . ALA A 1 128 ? 66.945 20.621 49.418 1.00 30.37 128 ALA A CA 1
ATOM 617 C C . ALA A 1 128 ? 66.228 19.349 48.962 1.00 30.45 128 ALA A C 1
ATOM 618 O O . ALA A 1 128 ? 66.681 18.672 48.036 1.00 30.76 128 ALA A O 1
ATOM 620 N N . ALA A 1 129 ? 65.109 19.038 49.614 1.00 30.39 129 ALA A N 1
ATOM 621 C CA . ALA A 1 129 ? 64.302 17.867 49.282 1.00 30.07 129 ALA A CA 1
ATOM 622 C C . ALA A 1 129 ? 62.813 18.232 49.228 1.00 29.76 129 ALA A C 1
ATOM 623 O O . ALA A 1 129 ? 62.347 19.026 50.050 1.00 30.13 129 ALA A O 1
ATOM 625 N N . PRO A 1 130 ? 62.063 17.671 48.275 1.00 29.20 130 PRO A N 1
ATOM 626 C CA . PRO A 1 130 ? 62.576 16.713 47.284 1.00 28.49 130 PRO A CA 1
ATOM 627 C C . PRO A 1 130 ? 63.274 17.380 46.087 1.00 27.49 130 PRO A C 1
ATOM 628 O O . PRO A 1 130 ? 63.074 18.580 45.873 1.00 27.74 130 PRO A O 1
ATOM 632 N N . PRO A 1 131 ? 64.080 16.622 45.336 1.00 26.34 131 PRO A N 1
ATOM 633 C CA . PRO A 1 131 ? 64.767 17.150 44.149 1.00 25.04 131 PRO A CA 1
ATOM 634 C C . PRO A 1 131 ? 63.809 17.720 43.102 1.00 23.61 131 PRO A C 1
ATOM 635 O O . PRO A 1 131 ? 62.701 17.209 42.928 1.00 23.19 131 PRO A O 1
ATOM 639 N N . ARG A 1 132 ? 64.248 18.774 42.419 1.00 22.00 132 ARG A N 1
ATOM 640 C CA . ARG A 1 132 ? 63.446 19.413 41.381 1.00 20.65 132 ARG A CA 1
ATOM 641 C C . ARG A 1 132 ? 63.850 18.953 39.978 1.00 19.89 132 ARG A C 1
ATOM 642 O O . ARG A 1 132 ? 63.247 19.364 38.984 1.00 19.26 132 ARG A O 1
ATOM 650 N N . ILE A 1 133 ? 64.879 18.110 39.902 1.00 19.01 133 ILE A N 1
ATOM 651 C CA . ILE A 1 133 ? 65.292 17.513 38.634 1.00 18.50 133 ILE A CA 1
ATOM 652 C C . ILE A 1 133 ? 65.507 16.010 38.815 1.00 18.41 133 ILE A C 1
ATOM 653 O O . ILE A 1 133 ? 66.383 15.594 39.577 1.00 18.49 133 ILE A O 1
ATOM 658 N N . ASN A 1 134 ? 64.698 15.210 38.123 1.00 18.08 134 ASN A N 1
ATOM 659 C CA . ASN A 1 134 ? 64.797 13.752 38.192 1.00 17.99 134 ASN A CA 1
ATOM 660 C C . ASN A 1 134 ? 65.041 13.128 36.826 1.00 17.40 134 ASN A C 1
ATOM 661 O O . ASN A 1 134 ? 64.169 13.157 35.954 1.00 17.07 134 ASN A O 1
ATOM 666 N N . VAL A 1 135 ? 66.227 12.557 36.646 1.00 16.74 135 VAL A N 1
ATOM 667 C CA . VAL A 1 135 ? 66.498 11.735 35.474 1.00 16.20 135 VAL A CA 1
ATOM 668 C C . VAL A 1 135 ? 65.743 10.417 35.654 1.00 16.19 135 VAL A C 1
ATOM 669 O O . VAL A 1 135 ? 65.783 9.815 36.733 1.00 16.27 135 VAL A O 1
ATOM 673 N N . SER A 1 136 ? 65.042 9.988 34.607 1.00 16.11 136 SER A N 1
ATOM 674 C CA . SER A 1 136 ? 64.258 8.753 34.651 1.00 16.17 136 SER A CA 1
ATOM 675 C C . SER A 1 136 ? 65.119 7.538 34.977 1.00 16.29 136 SER A C 1
ATOM 676 O O . SER A 1 136 ? 66.329 7.545 34.749 1.00 16.20 136 SER A O 1
ATOM 679 N N . ALA A 1 137 ? 64.476 6.497 35.498 1.00 16.42 137 ALA A N 1
ATOM 680 C CA . ALA A 1 137 ? 65.167 5.265 35.867 1.00 16.67 137 ALA A CA 1
ATOM 681 C C . ALA A 1 137 ? 65.937 4.659 34.693 1.00 16.77 137 ALA A C 1
ATOM 682 O O . ALA A 1 137 ? 67.039 4.142 34.877 1.00 16.88 137 ALA A O 1
ATOM 684 N N . ASP A 1 138 ? 65.364 4.736 33.492 1.00 16.85 138 ASP A N 1
ATOM 685 C CA . ASP A 1 138 ? 66.010 4.193 32.297 1.00 17.06 138 ASP A CA 1
ATOM 686 C C . ASP A 1 138 ? 66.886 5.206 31.545 1.00 16.90 138 ASP A C 1
ATOM 687 O O . ASP A 1 138 ? 67.556 4.854 30.573 1.00 16.92 138 ASP A O 1
ATOM 692 N N . GLY A 1 139 ? 66.869 6.457 32.004 1.00 16.79 139 GLY A N 1
ATOM 693 C CA . GLY A 1 139 ? 67.700 7.507 31.434 1.00 16.75 139 GLY A CA 1
ATOM 694 C C . GLY A 1 139 ? 67.254 8.005 30.070 1.00 16.75 139 GLY A C 1
ATOM 695 O O . GLY A 1 139 ? 68.065 8.547 29.316 1.00 17.00 139 GLY A O 1
ATOM 696 N N . ARG A 1 140 ? 65.973 7.832 29.751 1.00 16.61 140 ARG A N 1
ATOM 697 C CA . ARG A 1 140 ? 65.437 8.260 28.458 1.00 16.67 140 ARG A CA 1
ATOM 698 C C . ARG A 1 140 ? 64.786 9.646 28.513 1.00 16.09 140 ARG A C 1
ATOM 699 O O . ARG A 1 140 ? 64.502 10.245 27.473 1.00 16.03 140 ARG A O 1
ATOM 707 N N . TYR A 1 141 ? 64.564 10.151 29.722 1.00 15.23 141 TYR A N 1
ATOM 708 C CA . TYR A 1 141 ? 64.055 11.509 29.904 1.00 14.78 141 TYR A CA 1
ATOM 709 C C . TYR A 1 141 ? 64.505 12.115 31.226 1.00 14.53 141 TYR A C 1
ATOM 710 O O . TYR A 1 141 ? 65.028 11.417 32.097 1.00 14.35 141 TYR A O 1
ATOM 719 N N . VAL A 1 142 ? 64.304 13.421 31.364 1.00 14.10 142 VAL A N 1
ATOM 720 C CA . VAL A 1 142 ? 64.546 14.101 32.630 1.00 14.06 142 VAL A CA 1
ATOM 721 C C . VAL A 1 142 ? 63.344 14.980 32.980 1.00 14.23 142 VAL A C 1
ATOM 722 O O . VAL A 1 142 ? 62.871 15.754 32.145 1.00 14.20 142 VAL A O 1
ATOM 726 N N . ASP A 1 143 ? 62.837 14.817 34.200 1.00 14.19 143 ASP A N 1
ATOM 727 C CA . ASP A 1 143 ? 61.768 15.662 34.726 1.00 14.19 143 ASP A CA 1
ATOM 728 C C . ASP A 1 143 ? 62.400 16.865 35.406 1.00 13.83 143 ASP A C 1
ATOM 729 O O . ASP A 1 143 ? 63.230 16.712 36.303 1.00 13.97 143 ASP A O 1
ATOM 734 N N . ALA A 1 144 ? 62.020 18.063 34.975 1.00 13.13 144 ALA A N 1
ATOM 735 C CA . ALA A 1 144 ? 62.564 19.278 35.571 1.00 12.91 144 ALA A CA 1
ATOM 736 C C . ALA A 1 144 ? 61.460 20.239 35.974 1.00 12.76 144 ALA A C 1
ATOM 737 O O . ALA A 1 144 ? 60.493 20.434 35.231 1.00 12.90 144 ALA A O 1
ATOM 739 N N . GLY A 1 145 ? 61.611 20.837 37.154 1.00 12.78 145 GLY A N 1
ATOM 740 C CA . GLY A 1 145 ? 60.715 21.892 37.598 1.00 12.42 145 GLY A CA 1
ATOM 741 C C . GLY A 1 145 ? 60.746 23.048 36.614 1.00 12.38 145 GLY A C 1
ATOM 742 O O . GLY A 1 145 ? 61.790 23.335 36.025 1.00 12.19 145 GLY A O 1
ATOM 743 N N . GLY A 1 146 ? 59.599 23.696 36.422 1.00 12.32 146 GLY A N 1
ATOM 744 C CA . GLY A 1 146 ? 59.500 24.835 35.520 1.00 12.23 146 GLY A CA 1
ATOM 745 C C . GLY A 1 146 ? 60.449 25.975 35.854 1.00 12.28 146 GLY A C 1
ATOM 746 O O . GLY A 1 146 ? 60.871 26.723 34.966 1.00 12.13 146 GLY A O 1
ATOM 747 N N . GLU A 1 147 ? 60.786 26.098 37.137 1.00 12.37 147 GLU A N 1
ATOM 748 C CA . GLU A 1 147 ? 61.660 27.155 37.637 1.00 12.57 147 GLU A CA 1
ATOM 749 C C . GLU A 1 147 ? 63.150 26.845 37.470 1.00 12.39 147 GLU A C 1
ATOM 750 O O . GLU A 1 147 ? 63.992 27.729 37.624 1.00 12.24 147 GLU A O 1
ATOM 756 N N . GLN A 1 148 ? 63.469 25.589 37.171 1.00 12.40 148 GLN A N 1
ATOM 757 C CA . GLN A 1 148 ? 64.859 25.154 37.080 1.00 12.35 148 GLN A CA 1
ATOM 758 C C . GLN A 1 148 ? 65.543 25.758 35.866 1.00 12.36 148 GLN A C 1
ATOM 759 O O . GLN A 1 148 ? 64.922 25.907 34.811 1.00 12.65 148 GLN A O 1
ATOM 765 N N . VAL A 1 149 ? 66.815 26.120 36.023 1.00 12.22 149 VAL A N 1
ATOM 766 C CA . VAL A 1 149 ? 67.599 26.627 34.897 1.00 12.04 149 VAL A CA 1
ATOM 767 C C . VAL A 1 149 ? 68.259 25.480 34.130 1.00 12.11 149 VAL A C 1
ATOM 768 O O . VAL A 1 149 ? 68.603 24.441 34.706 1.00 12.04 149 VAL A O 1
ATOM 772 N N . TRP A 1 150 ? 68.416 25.674 32.823 1.00 12.00 150 TRP A N 1
ATOM 773 C CA . TRP A 1 150 ? 68.925 24.626 31.939 1.00 12.14 150 TRP A CA 1
ATOM 774 C C . TRP A 1 150 ? 70.338 24.142 32.287 1.00 12.33 150 TRP A C 1
ATOM 775 O O . TRP A 1 150 ? 70.666 22.979 32.042 1.00 12.52 150 TRP A O 1
ATOM 786 N N . ILE A 1 151 ? 71.161 25.021 32.860 1.00 12.58 151 ILE A N 1
ATOM 787 C CA . ILE A 1 151 ? 72.502 24.627 33.310 1.00 12.81 151 ILE A CA 1
ATOM 788 C C . ILE A 1 151 ? 72.422 23.544 34.392 1.00 13.11 151 ILE A C 1
ATOM 789 O O . ILE A 1 151 ? 73.227 22.612 34.405 1.00 13.03 151 ILE A O 1
ATOM 794 N N . ASP A 1 152 ? 71.431 23.654 35.272 1.00 13.36 152 ASP A N 1
ATOM 795 C CA . ASP A 1 152 ? 71.240 22.652 36.319 1.00 13.81 152 ASP A CA 1
ATOM 796 C C . ASP A 1 152 ? 70.642 21.363 35.763 1.00 13.65 152 ASP A C 1
ATOM 797 O O . ASP A 1 152 ? 70.945 20.272 36.250 1.00 13.61 152 ASP A O 1
ATOM 802 N N . VAL A 1 153 ? 69.798 21.488 34.738 1.00 13.45 153 VAL A N 1
ATOM 803 C CA . VAL A 1 153 ? 69.258 20.320 34.044 1.00 13.36 153 VAL A CA 1
ATOM 804 C C . VAL A 1 153 ? 70.409 19.549 33.395 1.00 13.45 153 VAL A C 1
ATOM 805 O O . VAL A 1 153 ? 70.466 18.319 33.475 1.00 13.48 153 VAL A O 1
ATOM 809 N N . LEU A 1 154 ? 71.338 20.281 32.787 1.00 13.58 154 LEU A N 1
ATOM 810 C CA . LEU A 1 154 ? 72.517 19.670 32.179 1.00 13.81 154 LEU A CA 1
ATOM 811 C C . LEU A 1 154 ? 73.342 18.887 33.201 1.00 14.25 154 LEU A C 1
ATOM 812 O O . LEU A 1 154 ? 73.699 17.730 32.962 1.00 14.19 154 LEU A O 1
ATOM 817 N N . ARG A 1 155 ? 73.634 19.524 34.332 1.00 14.69 155 ARG A N 1
ATOM 818 C CA . ARG A 1 155 ? 74.488 18.926 35.363 1.00 15.69 155 ARG A CA 1
ATOM 819 C C . ARG A 1 155 ? 73.893 17.637 35.925 1.00 15.64 155 ARG A C 1
ATOM 820 O O . ARG A 1 155 ? 74.609 16.641 36.093 1.00 15.71 155 ARG A O 1
ATOM 828 N N . ALA A 1 156 ? 72.586 17.659 36.193 1.00 15.62 156 ALA A N 1
ATOM 829 C CA . ALA A 1 156 ? 71.868 16.490 36.709 1.00 15.47 156 ALA A CA 1
ATOM 830 C C . ALA A 1 156 ? 71.796 15.366 35.680 1.00 15.53 156 ALA A C 1
ATOM 831 O O . ALA A 1 156 ? 71.899 14.184 36.027 1.00 15.65 156 ALA A O 1
ATOM 833 N N . SER A 1 157 ? 71.629 15.741 34.414 1.00 15.06 157 SER A N 1
ATOM 834 C CA . SER A 1 157 ? 71.566 14.778 33.323 1.00 14.91 157 SER A CA 1
ATOM 835 C C . SER A 1 157 ? 72.914 14.083 33.121 1.00 14.96 157 SER A C 1
ATOM 836 O O . SER A 1 157 ? 72.970 12.858 33.000 1.00 14.63 157 SER A O 1
ATOM 839 N N . LEU A 1 158 ? 73.992 14.869 33.097 1.00 15.13 158 LEU A N 1
ATOM 840 C CA . LEU A 1 158 ? 75.341 14.336 32.885 1.00 15.55 158 LEU A CA 1
ATOM 841 C C . LEU A 1 158 ? 75.776 13.375 33.992 1.00 15.71 158 LEU A C 1
ATOM 842 O O . LEU A 1 158 ? 76.545 12.445 33.739 1.00 15.85 158 LEU A O 1
ATOM 847 N N . ALA A 1 159 ? 75.277 13.599 35.207 1.00 15.96 159 ALA A N 1
ATOM 848 C CA . ALA A 1 159 ? 75.543 12.698 36.335 1.00 16.05 159 ALA A CA 1
ATOM 849 C C . ALA A 1 159 ? 75.005 11.290 36.065 1.00 16.09 159 ALA A C 1
ATOM 850 O O . ALA A 1 159 ? 75.444 10.315 36.686 1.00 16.64 159 ALA A O 1
ATOM 852 N N . ARG A 1 160 ? 74.065 11.194 35.126 1.00 15.74 160 ARG A N 1
ATOM 853 C CA . ARG A 1 160 ? 73.478 9.921 34.721 1.00 15.46 160 ARG A CA 1
ATOM 854 C C . ARG A 1 160 ? 73.878 9.507 33.296 1.00 15.19 160 ARG A C 1
ATOM 855 O O . ARG A 1 160 ? 73.301 8.578 32.720 1.00 15.40 160 ARG A O 1
ATOM 863 N N . GLY A 1 161 ? 74.872 10.202 32.741 1.00 14.90 161 GLY A N 1
ATOM 864 C CA . GLY A 1 161 ? 75.418 9.883 31.432 1.00 14.66 161 GLY A CA 1
ATOM 865 C C . GLY A 1 161 ? 74.568 10.305 30.244 1.00 14.40 161 GLY A C 1
ATOM 866 O O . GLY A 1 161 ? 74.776 9.824 29.131 1.00 14.62 161 GLY A O 1
ATOM 867 N N . VAL A 1 162 ? 73.610 11.198 30.480 1.00 13.96 162 VAL A N 1
ATOM 868 C CA . VAL A 1 162 ? 72.668 11.628 29.442 1.00 13.60 162 VAL A CA 1
ATOM 869 C C . VAL A 1 162 ? 72.588 13.155 29.354 1.00 13.21 162 VAL A C 1
ATOM 870 O O . VAL A 1 162 ? 73.148 13.854 30.192 1.00 13.06 162 VAL A O 1
ATOM 874 N N . ALA A 1 163 ? 71.899 13.663 28.333 1.00 13.19 163 ALA A N 1
ATOM 875 C CA . ALA A 1 163 ? 71.736 15.108 28.156 1.00 13.12 163 ALA A CA 1
ATOM 876 C C . ALA A 1 163 ? 70.599 15.427 27.188 1.00 12.85 163 ALA A C 1
ATOM 877 O O . ALA A 1 163 ? 70.385 14.695 26.223 1.00 12.89 163 ALA A O 1
ATOM 879 N N . PRO A 1 164 ? 69.861 16.510 27.443 1.00 12.95 164 PRO A N 1
ATOM 880 C CA . PRO A 1 164 ? 68.903 17.030 26.457 1.00 13.09 164 PRO A CA 1
ATOM 881 C C . PRO A 1 164 ? 69.544 17.186 25.075 1.00 13.34 164 PRO A C 1
ATOM 882 O O . PRO A 1 164 ? 70.764 17.376 24.982 1.00 13.23 164 PRO A O 1
ATOM 886 N N . ARG A 1 165 ? 68.727 17.096 24.026 1.00 13.58 165 ARG A N 1
ATOM 887 C CA . ARG A 1 165 ? 69.212 17.121 22.643 1.00 14.03 165 ARG A CA 1
ATOM 888 C C . ARG A 1 165 ? 69.184 18.518 22.028 1.00 13.65 165 ARG A C 1
ATOM 889 O O . ARG A 1 165 ? 69.908 18.793 21.066 1.00 14.09 165 ARG A O 1
ATOM 897 N N . SER A 1 166 ? 68.337 19.385 22.574 1.00 13.22 166 SER A N 1
ATOM 898 C CA . SER A 1 166 ? 68.080 20.700 21.987 1.00 12.83 166 SER A CA 1
ATOM 899 C C . SER A 1 166 ? 68.271 21.777 23.047 1.00 12.44 166 SER A C 1
ATOM 900 O O . SER A 1 166 ? 67.717 21.681 24.143 1.00 12.37 166 SER A O 1
ATOM 903 N N . TRP A 1 167 ? 69.055 22.799 22.717 1.00 12.10 167 TRP A N 1
ATOM 904 C CA . TRP A 1 167 ? 69.486 23.780 23.707 1.00 12.18 167 TRP A CA 1
ATOM 905 C C . TRP A 1 167 ? 69.148 25.216 23.334 1.00 12.20 167 TRP A C 1
ATOM 906 O O . TRP A 1 167 ? 68.556 25.475 22.283 1.00 12.18 167 TRP A O 1
ATOM 917 N N . THR A 1 168 ? 69.503 26.131 24.235 1.00 12.24 168 THR A N 1
ATOM 918 C CA . THR A 1 168 ? 69.651 27.549 23.928 1.00 12.43 168 THR A CA 1
ATOM 919 C C . THR A 1 168 ? 71.148 27.859 23.992 1.00 12.71 168 THR A C 1
ATOM 920 O O . THR A 1 168 ? 71.915 27.085 24.579 1.00 12.70 168 THR A O 1
ATOM 924 N N . ASP A 1 169 ? 71.562 28.978 23.397 1.00 13.22 169 ASP A N 1
ATOM 925 C CA . ASP A 1 169 ? 72.968 29.404 23.411 1.00 13.85 169 ASP A CA 1
ATOM 926 C C . ASP A 1 169 ? 73.464 29.718 24.814 1.00 13.77 169 ASP A C 1
ATOM 927 O O . ASP A 1 169 ? 74.653 29.590 25.099 1.00 14.27 169 ASP A O 1
ATOM 932 N N . TYR A 1 170 ? 72.537 30.134 25.673 1.00 13.44 170 TYR A N 1
ATOM 933 C CA . TYR A 1 170 ? 72.824 30.619 27.014 1.00 13.13 170 TYR A CA 1
ATOM 934 C C . TYR A 1 170 ? 71.993 29.771 27.979 1.00 12.72 170 TYR A C 1
ATOM 935 O O . TYR A 1 170 ? 70.789 29.606 27.782 1.00 12.67 170 TYR A O 1
ATOM 944 N N . LEU A 1 171 ? 72.629 29.238 29.019 1.00 12.42 171 LEU A N 1
ATOM 945 C CA . LEU A 1 171 ? 71.997 28.194 29.829 1.00 12.19 171 LEU A CA 1
ATOM 946 C C . LEU A 1 171 ? 71.304 28.647 31.119 1.00 12.26 171 LEU A C 1
ATOM 947 O O . LEU A 1 171 ? 70.571 27.867 31.727 1.00 11.94 171 LEU A O 1
ATOM 952 N N . TYR A 1 172 ? 71.531 29.891 31.535 1.00 12.26 172 TYR A N 1
ATOM 953 C CA . TYR A 1 172 ? 70.858 30.409 32.727 1.00 12.70 172 TYR A CA 1
ATOM 954 C C . TYR A 1 172 ? 69.479 30.985 32.379 1.00 12.33 172 TYR A C 1
ATOM 955 O O . TYR A 1 172 ? 69.212 32.183 32.533 1.00 12.77 172 TYR A O 1
ATOM 964 N N . LEU A 1 173 ? 68.622 30.099 31.882 1.00 11.91 173 LEU A N 1
ATOM 965 C CA . LEU A 1 173 ? 67.240 30.402 31.534 1.00 11.68 173 LEU A CA 1
ATOM 966 C C . LEU A 1 173 ? 66.406 29.267 32.094 1.00 11.38 173 LEU A C 1
ATOM 967 O O . LEU A 1 173 ? 66.898 28.145 32.209 1.00 11.42 173 LEU A O 1
ATOM 972 N N . THR A 1 174 ? 65.147 29.532 32.432 1.00 11.13 174 THR A N 1
ATOM 973 C CA . THR A 1 174 ? 64.322 28.472 33.009 1.00 10.70 174 THR A CA 1
ATOM 974 C C . THR A 1 174 ? 63.682 27.579 31.962 1.00 10.45 174 THR A C 1
ATOM 975 O O . THR A 1 174 ? 63.467 27.981 30.814 1.00 10.16 174 THR A O 1
ATOM 979 N N . VAL A 1 175 ? 63.385 26.356 32.388 1.00 10.30 175 VAL A N 1
ATOM 980 C CA . VAL A 1 175 ? 62.651 25.384 31.590 1.00 10.13 175 VAL A CA 1
ATOM 981 C C . VAL A 1 175 ? 61.298 25.961 31.155 1.00 10.20 175 VAL A C 1
ATOM 982 O O . VAL A 1 175 ? 60.956 25.922 29.978 1.00 9.92 175 VAL A O 1
ATOM 986 N N . GLY A 1 176 ? 60.548 26.520 32.103 1.00 10.23 176 GLY A N 1
ATOM 987 C CA . GLY A 1 176 ? 59.235 27.073 31.807 1.00 10.15 176 GLY A CA 1
ATOM 988 C C . GLY A 1 176 ? 59.306 28.289 30.902 1.00 10.29 176 GLY A C 1
ATOM 989 O O . GLY A 1 176 ? 58.435 28.488 30.049 1.00 10.43 176 GLY A O 1
ATOM 990 N N . GLY A 1 177 ? 60.347 29.097 31.095 1.00 10.15 177 GLY A N 1
ATOM 991 C CA . GLY A 1 177 ? 60.571 30.304 30.312 1.00 10.49 177 GLY A CA 1
ATOM 992 C C . GLY A 1 177 ? 60.873 30.031 28.850 1.00 10.51 177 GLY A C 1
ATOM 993 O O . GLY A 1 177 ? 60.255 30.636 27.965 1.00 10.46 177 GLY A O 1
ATOM 994 N N . THR A 1 178 ? 61.810 29.125 28.576 1.00 10.41 178 THR A N 1
ATOM 995 C CA . THR A 1 178 ? 62.134 28.829 27.175 1.00 10.52 178 THR A CA 1
ATOM 996 C C . THR A 1 178 ? 61.011 28.069 26.474 1.00 10.55 178 THR A C 1
ATOM 997 O O . THR A 1 178 ? 60.749 28.302 25.295 1.00 11.00 178 THR A O 1
ATOM 1001 N N . LEU A 1 179 ? 60.341 27.173 27.200 1.00 10.26 179 LEU A N 1
ATOM 1002 C CA . LEU A 1 179 ? 59.238 26.407 26.620 1.00 10.32 179 LEU A CA 1
ATOM 1003 C C . LEU A 1 179 ? 58.011 27.272 26.336 1.00 10.44 179 LEU A C 1
ATOM 1004 O O . LEU A 1 179 ? 57.177 26.914 25.508 1.00 10.72 179 LEU A O 1
ATOM 1009 N N . SER A 1 180 ? 57.907 28.407 27.021 1.00 10.62 180 SER A N 1
ATOM 1010 C CA . SER A 1 180 ? 56.853 29.372 26.721 1.00 10.81 180 SER A CA 1
ATOM 1011 C C . SER A 1 180 ? 57.166 30.197 25.468 1.00 10.93 180 SER A C 1
ATOM 1012 O O . SER A 1 180 ? 56.309 30.931 24.977 1.00 11.19 180 SER A O 1
ATOM 1015 N N . ASN A 1 181 ? 58.385 30.061 24.948 1.00 10.91 181 ASN A N 1
ATOM 1016 C CA . ASN A 1 181 ? 58.793 30.771 23.737 1.00 10.86 181 ASN A CA 1
ATOM 1017 C C . ASN A 1 181 ? 59.070 29.822 22.570 1.00 10.97 181 ASN A C 1
ATOM 1018 O O . ASN A 1 181 ? 58.280 29.750 21.627 1.00 11.02 181 ASN A O 1
ATOM 1023 N N . ALA A 1 182 ? 60.186 29.099 22.643 1.00 10.76 182 ALA A N 1
ATOM 1024 C CA . ALA A 1 182 ? 60.476 27.996 21.721 1.00 10.66 182 ALA A CA 1
ATOM 1025 C C . ALA A 1 182 ? 61.730 27.268 22.178 1.00 10.56 182 ALA A C 1
ATOM 1026 O O . ALA A 1 182 ? 61.724 26.041 22.332 1.00 10.27 182 ALA A O 1
ATOM 1028 N N . GLY A 1 183 ? 62.792 28.040 22.401 1.00 10.48 183 GLY A N 1
ATOM 1029 C CA . GLY A 1 183 ? 64.071 27.510 22.834 1.00 10.35 183 GLY A CA 1
ATOM 1030 C C . GLY A 1 183 ? 64.868 27.063 21.628 1.00 10.39 183 GLY A C 1
ATOM 1031 O O . GLY A 1 183 ? 64.720 25.930 21.168 1.00 10.48 183 GLY A O 1
ATOM 1032 N N . ILE A 1 184 ? 65.695 27.958 21.096 1.00 10.59 184 ILE A N 1
ATOM 1033 C CA . ILE A 1 184 ? 66.459 27.643 19.888 1.00 11.21 184 ILE A CA 1
ATOM 1034 C C . ILE A 1 184 ? 67.966 27.797 20.062 1.00 11.17 184 ILE A C 1
ATOM 1035 O O . ILE A 1 184 ? 68.440 28.638 20.827 1.00 11.22 184 ILE A O 1
ATOM 1040 N N . SER A 1 185 ? 68.699 26.964 19.329 1.00 11.41 185 SER A N 1
ATOM 1041 C CA . SER A 1 185 ? 70.149 27.029 19.230 1.00 11.76 185 SER A CA 1
ATOM 1042 C C . SER A 1 185 ? 70.550 26.263 17.980 1.00 11.52 185 SER A C 1
ATOM 1043 O O . SER A 1 185 ? 69.698 25.912 17.157 1.00 11.23 185 SER A O 1
ATOM 1046 N N . GLY A 1 186 ? 71.843 25.981 17.857 1.00 11.60 186 GLY A N 1
ATOM 1047 C CA . GLY A 1 186 ? 72.379 25.289 16.699 1.00 11.59 186 GLY A CA 1
ATOM 1048 C C . GLY A 1 186 ? 71.981 23.836 16.500 1.00 11.49 186 GLY A C 1
ATOM 1049 O O . GLY A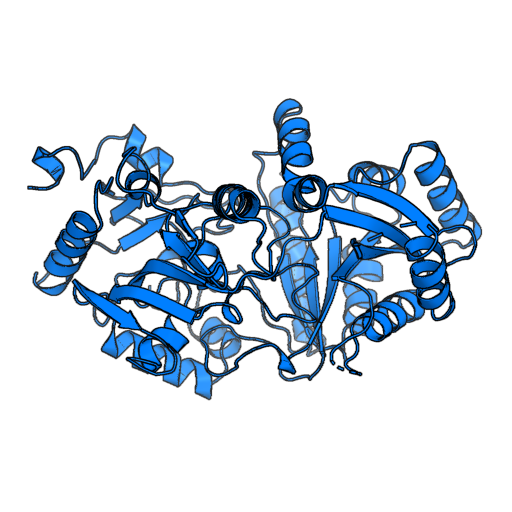 1 186 ? 72.307 23.264 15.462 1.00 11.27 186 GLY A O 1
ATOM 1050 N N . GLN A 1 187 ? 71.298 23.234 17.477 1.00 11.44 187 GLN A N 1
ATOM 1051 C CA . GLN A 1 187 ? 70.809 21.856 17.346 1.00 11.61 187 GLN A CA 1
ATOM 1052 C C . GLN A 1 187 ? 69.405 21.787 16.766 1.00 11.57 187 GLN A C 1
ATOM 1053 O O . GLN A 1 187 ? 68.957 20.717 16.348 1.00 11.56 187 GLN A O 1
ATOM 1059 N N . ALA A 1 188 ? 68.710 22.923 16.744 1.00 11.48 188 ALA A N 1
ATOM 1060 C CA . ALA A 1 188 ? 67.293 22.943 16.380 1.00 11.58 188 ALA A CA 1
ATOM 1061 C C . ALA A 1 188 ? 66.995 22.493 14.947 1.00 11.64 188 ALA A C 1
ATOM 1062 O O . ALA A 1 188 ? 65.916 21.972 14.679 1.00 11.55 188 ALA A O 1
ATOM 1064 N N . PHE A 1 189 ? 67.950 22.675 14.035 1.00 11.71 189 PHE A N 1
ATOM 1065 C CA . PHE A 1 189 ? 67.765 22.230 12.653 1.00 12.23 189 PHE A 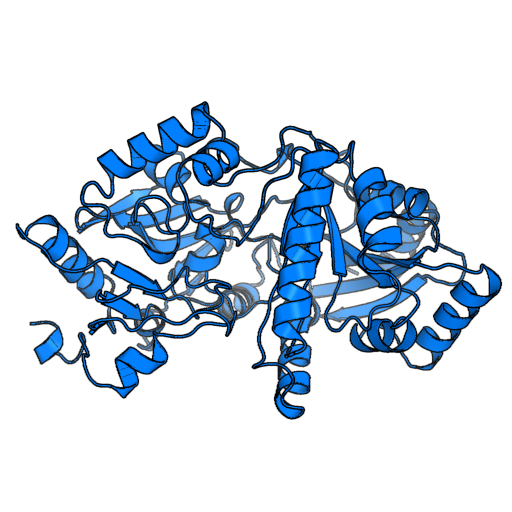CA 1
ATOM 1066 C C . PHE A 1 189 ? 67.489 20.730 12.541 1.00 12.51 189 PHE A C 1
ATOM 1067 O O . PHE A 1 189 ? 66.785 20.294 11.629 1.00 12.57 189 PHE A O 1
ATOM 1075 N N . ARG A 1 190 ? 68.043 19.949 13.467 1.00 13.07 190 ARG A N 1
ATOM 1076 C CA . ARG A 1 190 ? 67.934 18.492 13.396 1.00 13.52 190 ARG A CA 1
ATOM 1077 C C . ARG A 1 190 ? 67.102 17.847 14.508 1.00 13.66 190 ARG A C 1
ATOM 1078 O O . ARG A 1 190 ? 66.638 16.716 14.352 1.00 14.06 190 ARG A O 1
ATOM 1086 N N . HIS A 1 191 ? 66.910 18.558 15.616 1.00 13.42 191 HIS A N 1
ATOM 1087 C CA . HIS A 1 191 ? 66.118 18.031 16.729 1.00 13.38 191 HIS A CA 1
ATOM 1088 C C . HIS A 1 191 ? 64.867 18.858 16.993 1.00 12.84 191 HIS A C 1
ATOM 1089 O O . HIS A 1 191 ? 64.022 18.475 17.804 1.00 12.72 191 HIS A O 1
ATOM 1096 N N . GLY A 1 192 ? 64.750 19.985 16.298 1.00 12.17 192 GLY A N 1
ATOM 1097 C CA . GLY A 1 192 ? 63.688 20.935 16.570 1.00 11.60 192 GLY A CA 1
ATOM 1098 C C . GLY A 1 192 ? 64.034 21.786 17.775 1.00 11.07 192 GLY A C 1
ATOM 1099 O O . GLY A 1 192 ? 65.019 21.522 18.469 1.00 11.01 192 GLY A O 1
ATOM 1100 N N . PRO A 1 193 ? 63.215 22.803 18.037 1.00 10.75 193 PRO A N 1
ATOM 1101 C CA . PRO A 1 193 ? 63.396 23.663 19.209 1.00 10.44 193 PRO A CA 1
ATOM 1102 C C . PRO A 1 193 ? 63.080 22.876 20.479 1.00 10.34 193 PRO A C 1
ATOM 1103 O O . PRO A 1 193 ? 62.633 21.733 20.400 1.00 9.99 193 PRO A O 1
ATOM 1107 N N . GLN A 1 194 ? 63.300 23.480 21.638 1.00 10.21 194 GLN A N 1
ATOM 1108 C CA . GLN A 1 194 ? 63.051 22.782 22.893 1.00 10.41 194 GLN A CA 1
ATOM 1109 C C . GLN A 1 194 ? 61.593 22.344 23.039 1.00 10.61 194 GLN A C 1
ATOM 1110 O O . GLN A 1 194 ? 61.316 21.295 23.622 1.00 10.78 194 GLN A O 1
ATOM 1116 N N . ILE A 1 195 ? 60.668 23.116 22.467 1.00 10.64 195 ILE A N 1
ATOM 1117 C CA . ILE A 1 195 ? 59.248 22.753 22.518 1.00 10.61 195 ILE A CA 1
ATOM 1118 C C . ILE A 1 195 ? 58.904 21.482 21.729 1.00 11.06 195 ILE A C 1
ATOM 1119 O O . ILE A 1 195 ? 57.844 20.894 21.940 1.00 11.24 195 ILE A O 1
ATOM 1124 N N . SER A 1 196 ? 59.808 21.055 20.845 1.00 11.32 196 SER A N 1
ATOM 1125 C CA . SER A 1 196 ? 59.647 19.804 20.097 1.00 11.67 196 SER A CA 1
ATOM 1126 C C . SER A 1 196 ? 60.279 18.614 20.829 1.00 11.89 196 SER A C 1
ATOM 1127 O O . SER A 1 196 ? 60.285 17.488 20.317 1.00 11.94 196 SER A O 1
ATOM 1130 N N . ASN A 1 197 ? 60.805 18.870 22.024 1.00 11.95 197 ASN A N 1
ATOM 1131 C CA . ASN A 1 197 ? 61.504 17.844 22.796 1.00 12.55 197 ASN A CA 1
ATOM 1132 C C . ASN A 1 197 ? 60.947 17.683 24.211 1.00 12.68 197 ASN A C 1
ATOM 1133 O O . ASN A 1 197 ? 61.677 17.397 25.166 1.00 13.09 197 ASN A O 1
ATOM 1138 N N . VAL A 1 198 ? 59.635 17.867 24.317 1.00 12.97 198 VAL A N 1
ATOM 1139 C CA . VAL A 1 198 ? 58.908 17.739 25.574 1.00 13.39 198 VAL A CA 1
ATOM 1140 C C . VAL A 1 198 ? 57.897 16.605 25.442 1.00 13.63 198 VAL A C 1
ATOM 1141 O O . VAL A 1 198 ? 57.118 16.564 24.488 1.00 13.70 198 VAL A O 1
ATOM 1145 N N . LEU A 1 199 ? 57.917 15.694 26.411 1.00 14.15 199 LEU A N 1
ATOM 1146 C CA . LEU A 1 199 ? 57.051 14.517 26.409 1.00 14.87 199 LEU A CA 1
ATOM 1147 C C . LEU A 1 199 ? 55.714 14.797 27.089 1.00 14.98 199 LEU A C 1
ATOM 1148 O O . LEU A 1 199 ? 54.668 14.327 26.639 1.00 15.31 199 LEU A O 1
ATOM 1153 N N . GLU A 1 200 ? 55.767 15.550 28.183 1.00 15.19 200 GLU A N 1
ATOM 1154 C CA . GLU A 1 200 ? 54.582 15.914 28.953 1.00 15.52 200 GLU A CA 1
ATOM 1155 C C . GLU A 1 200 ? 54.906 17.042 29.922 1.00 15.26 200 GLU A C 1
ATOM 1156 O O . GLU A 1 200 ? 56.077 17.336 30.182 1.00 14.83 200 GLU A O 1
ATOM 1162 N N . MET A 1 201 ? 53.863 17.678 30.447 1.00 15.23 201 MET A N 1
ATOM 1163 C CA . MET A 1 201 ? 54.028 18.760 31.409 1.00 15.15 201 MET A CA 1
ATOM 1164 C C . MET A 1 201 ? 52.970 18.692 32.498 1.00 15.33 201 MET A C 1
ATOM 1165 O O . MET A 1 201 ? 51.882 18.163 32.276 1.00 15.49 201 MET A O 1
ATOM 1170 N N . ASP A 1 202 ? 53.309 19.223 33.670 1.00 15.47 202 ASP A N 1
ATOM 1171 C CA . ASP A 1 202 ? 52.315 19.592 34.675 1.00 15.95 202 ASP A CA 1
ATOM 1172 C C . ASP A 1 202 ? 52.085 21.091 34.538 1.00 15.83 202 ASP A C 1
ATOM 1173 O O . ASP A 1 202 ? 53.038 21.873 34.526 1.00 16.05 202 ASP A O 1
ATOM 1178 N N . VAL A 1 203 ? 50.820 21.484 34.425 1.00 15.79 203 VAL A N 1
ATOM 1179 C CA . VAL A 1 203 ? 50.457 22.884 34.244 1.00 15.64 203 VAL A CA 1
ATOM 1180 C C . VAL A 1 203 ? 49.338 23.236 35.220 1.00 15.73 203 VAL A C 1
ATOM 1181 O O . VAL A 1 203 ? 48.378 22.484 35.351 1.00 16.27 203 VAL A O 1
ATOM 1185 N N . ILE A 1 204 ? 49.473 24.359 35.920 1.00 15.88 204 ILE A N 1
ATOM 1186 C CA . ILE A 1 204 ? 48.339 24.915 36.657 1.00 16.00 204 ILE A CA 1
ATOM 1187 C C . ILE A 1 204 ? 47.717 26.011 35.803 1.00 16.11 204 ILE A C 1
ATOM 1188 O O . ILE A 1 204 ? 48.365 27.014 35.512 1.00 15.92 204 ILE A O 1
ATOM 1193 N N . THR A 1 205 ? 46.462 25.813 35.409 1.00 16.46 205 THR A N 1
ATOM 1194 C CA . THR A 1 205 ? 45.780 26.744 34.507 1.00 16.68 205 THR A CA 1
ATOM 1195 C C . THR A 1 205 ? 45.315 28.008 35.229 1.00 17.10 205 THR A C 1
ATOM 1196 O O . THR A 1 205 ? 45.454 28.127 36.447 1.00 16.81 205 THR A O 1
ATOM 1200 N N . GLY A 1 206 ? 44.755 28.944 34.462 1.00 17.58 206 GLY A N 1
ATOM 1201 C CA . GLY A 1 206 ? 44.156 30.148 35.014 1.00 18.49 206 GLY A CA 1
ATOM 1202 C C . GLY A 1 206 ? 42.902 29.879 35.830 1.00 19.21 206 GLY A C 1
ATOM 1203 O O . GLY A 1 206 ? 42.394 30.780 36.503 1.00 19.55 206 GLY A O 1
ATOM 1204 N N . HIS A 1 207 ? 42.399 28.647 35.765 1.00 19.80 207 HIS A N 1
ATOM 1205 C CA . HIS A 1 207 ? 41.289 28.207 36.611 1.00 20.52 207 HIS A CA 1
ATOM 1206 C C . HIS A 1 207 ? 41.775 27.680 37.962 1.00 20.81 207 HIS A C 1
ATOM 1207 O O . HIS A 1 207 ? 40.967 27.372 38.842 1.00 20.93 207 HIS A O 1
ATOM 1214 N N . GLY A 1 208 ? 43.094 27.578 38.120 1.00 21.00 208 GLY A N 1
ATOM 1215 C CA . GLY A 1 208 ? 43.686 27.073 39.346 1.00 21.33 208 GLY A CA 1
ATOM 1216 C C . GLY A 1 208 ? 43.664 25.559 39.440 1.00 21.75 208 GLY A C 1
ATOM 1217 O O . GLY A 1 208 ? 43.770 24.999 40.533 1.00 21.89 208 GLY A O 1
ATOM 1218 N N . GLU A 1 209 ? 43.526 24.901 38.292 1.00 22.00 209 GLU A N 1
ATOM 1219 C CA . GLU A 1 209 ? 43.501 23.446 38.216 1.00 22.55 209 GLU A CA 1
ATOM 1220 C C . GLU A 1 209 ? 44.861 22.909 37.774 1.00 22.39 209 GLU A C 1
ATOM 1221 O O . GLU A 1 209 ? 45.411 23.356 36.768 1.00 22.04 209 GLU A O 1
ATOM 1227 N N . MET A 1 210 ? 45.393 21.956 38.536 1.00 22.32 210 MET A N 1
ATOM 1228 C CA . MET A 1 210 ? 46.618 21.256 38.157 1.00 22.45 210 MET A CA 1
ATOM 1229 C C . MET A 1 210 ? 46.277 20.180 37.130 1.00 21.88 210 MET A C 1
ATOM 1230 O O . MET A 1 210 ? 45.443 19.306 37.379 1.00 21.95 210 MET A O 1
ATOM 1235 N N . VAL A 1 211 ? 46.918 20.266 35.968 1.00 21.23 211 VAL A N 1
ATOM 1236 C CA . VAL A 1 211 ? 46.621 19.391 34.838 1.00 20.75 211 VAL A CA 1
ATOM 1237 C C . VAL A 1 211 ? 47.918 18.813 34.282 1.00 20.44 211 VAL A C 1
ATOM 1238 O O . VAL A 1 211 ? 48.878 19.548 34.049 1.00 20.42 211 VAL A O 1
ATOM 1242 N N . THR A 1 212 ? 47.944 17.497 34.087 1.00 20.09 212 THR A N 1
ATOM 1243 C CA . THR A 1 212 ? 49.033 16.850 33.359 1.00 19.73 212 THR A CA 1
ATOM 1244 C C . THR A 1 212 ? 48.631 16.737 31.892 1.00 19.39 212 THR A C 1
ATOM 1245 O O . THR A 1 212 ? 47.541 16.253 31.573 1.00 19.38 212 THR A O 1
ATOM 1249 N N . CYS A 1 213 ? 49.502 17.205 31.002 1.00 18.80 213 CYS A N 1
ATOM 1250 C CA . CYS A 1 213 ? 49.177 17.236 29.579 1.00 18.45 213 CYS A CA 1
ATOM 1251 C C . CYS A 1 213 ? 50.299 16.674 28.715 1.00 18.33 213 CYS A C 1
ATOM 1252 O O . CYS A 1 213 ? 51.472 16.737 29.083 1.00 17.87 213 CYS A O 1
ATOM 1255 N N . SER A 1 214 ? 49.906 16.122 27.571 1.00 18.27 214 SER A N 1
ATOM 1256 C CA . SER A 1 214 ? 50.808 15.500 26.606 1.00 18.49 214 SER A CA 1
ATOM 1257 C C . SER A 1 214 ? 50.041 15.356 25.299 1.00 18.70 214 SER A C 1
ATOM 1258 O O . SER A 1 214 ? 48.896 15.793 25.203 1.00 18.78 214 SER A O 1
ATOM 1261 N N . LYS A 1 215 ? 50.660 14.742 24.294 1.00 18.99 215 LYS A N 1
ATOM 1262 C CA . LYS A 1 215 ? 49.962 14.465 23.040 1.00 19.49 215 LYS A CA 1
ATOM 1263 C C . LYS A 1 215 ? 48.815 13.463 23.219 1.00 19.94 215 LYS A C 1
ATOM 1264 O O . LYS A 1 215 ? 47.898 13.410 22.397 1.00 20.04 215 LYS A O 1
ATOM 1270 N N . GLN A 1 216 ? 48.868 12.690 24.303 1.00 20.58 216 GLN A N 1
ATOM 1271 C CA . GLN A 1 216 ? 47.893 11.631 24.572 1.00 21.42 216 GLN A CA 1
ATOM 1272 C C . GLN A 1 216 ? 46.788 12.054 25.541 1.00 21.41 216 GLN A C 1
ATOM 1273 O O . GLN A 1 216 ? 45.747 11.396 25.625 1.00 21.75 216 GLN A O 1
ATOM 1279 N N . LEU A 1 217 ? 47.016 13.145 26.269 1.00 21.36 217 LEU A N 1
ATOM 1280 C CA . LEU A 1 217 ? 46.104 13.584 27.325 1.00 21.22 217 LEU A CA 1
ATOM 1281 C C . LEU A 1 217 ? 46.126 15.103 27.455 1.00 20.86 217 LEU A C 1
ATOM 1282 O O . LEU A 1 217 ? 47.192 15.699 27.610 1.00 20.89 217 LEU A O 1
ATOM 1287 N N . ASN A 1 218 ? 44.943 15.721 27.402 1.00 20.35 218 ASN A N 1
ATOM 1288 C CA . ASN A 1 218 ? 44.814 17.180 27.406 1.00 19.85 218 ASN A CA 1
ATOM 1289 C C . ASN A 1 218 ? 45.748 17.830 26.378 1.00 19.31 218 ASN A C 1
ATOM 1290 O O . ASN A 1 218 ? 46.444 18.804 26.677 1.00 19.02 218 ASN A O 1
ATOM 1295 N N . ALA A 1 219 ? 45.751 17.273 25.167 1.00 18.74 219 ALA A N 1
ATOM 1296 C CA . ALA A 1 219 ? 46.643 17.713 24.093 1.00 18.22 219 ALA A CA 1
ATOM 1297 C C . ALA A 1 219 ? 46.427 19.170 23.684 1.00 17.93 219 ALA A C 1
ATOM 1298 O O . ALA A 1 219 ? 47.363 19.831 23.225 1.00 17.58 219 ALA A O 1
ATOM 1300 N N . ASP A 1 220 ? 45.199 19.661 23.853 1.00 17.62 220 ASP A N 1
ATOM 1301 C CA . ASP A 1 220 ? 44.883 21.053 23.540 1.00 17.40 220 ASP A CA 1
ATOM 1302 C C . ASP A 1 220 ? 45.673 22.015 24.431 1.00 16.70 220 ASP A C 1
ATOM 1303 O O . ASP A 1 220 ? 46.224 23.001 23.941 1.00 16.42 220 ASP A O 1
ATOM 1308 N N . LEU A 1 221 ? 45.746 21.708 25.726 1.00 16.05 221 LEU A N 1
ATOM 1309 C CA . LEU A 1 221 ? 46.543 22.499 26.666 1.00 15.66 221 LEU A CA 1
ATOM 1310 C C . LEU A 1 221 ? 48.042 22.342 26.393 1.00 15.39 221 LEU A C 1
ATOM 1311 O O . LEU A 1 221 ? 48.783 23.322 26.411 1.00 15.03 221 LEU A O 1
ATOM 1316 N N . PHE A 1 222 ? 48.471 21.107 26.139 1.00 15.09 222 PHE A N 1
ATOM 1317 C CA . PHE A 1 222 ? 49.865 20.807 25.803 1.00 14.97 222 PHE A CA 1
ATOM 1318 C C . PHE A 1 222 ? 50.342 21.687 24.643 1.00 14.89 222 PHE A C 1
ATOM 1319 O O . PHE A 1 222 ? 51.332 22.411 24.771 1.00 14.87 222 PHE A O 1
ATOM 1327 N N . ASP A 1 223 ? 49.606 21.645 23.534 1.00 14.80 223 ASP A N 1
ATOM 1328 C CA . ASP A 1 223 ? 49.931 22.431 22.346 1.00 14.94 223 ASP A CA 1
ATOM 1329 C C . ASP A 1 223 ? 49.879 23.938 22.602 1.00 14.44 223 ASP A C 1
ATOM 1330 O O . ASP A 1 223 ? 50.735 24.677 22.119 1.00 14.45 223 ASP A O 1
ATOM 1335 N N . ALA A 1 224 ? 48.886 24.381 23.373 1.00 13.83 224 ALA A N 1
ATOM 1336 C CA . ALA A 1 224 ? 48.710 25.805 23.670 1.00 13.35 224 ALA A CA 1
ATOM 1337 C C . ALA A 1 224 ? 49.861 26.376 24.494 1.00 12.82 224 ALA A C 1
ATOM 1338 O O . ALA A 1 224 ? 50.366 27.456 24.201 1.00 12.83 224 ALA A O 1
ATOM 1340 N N . VAL A 1 225 ? 50.268 25.643 25.524 1.00 12.40 225 VAL A N 1
ATOM 1341 C CA . VAL A 1 225 ? 51.294 26.113 26.450 1.00 12.07 225 VAL A CA 1
ATOM 1342 C C . VAL A 1 225 ? 52.672 26.216 25.784 1.00 11.83 225 VAL A C 1
ATOM 1343 O O . VAL A 1 225 ? 53.444 27.132 26.072 1.00 11.57 225 VAL A O 1
ATOM 1347 N N . LEU A 1 226 ? 52.964 25.285 24.881 1.00 11.77 226 LEU A N 1
ATOM 1348 C CA . LEU A 1 226 ? 54.259 25.267 24.206 1.00 11.66 226 LEU A CA 1
ATOM 1349 C C . LEU A 1 226 ? 54.353 26.397 23.181 1.00 11.60 226 LEU A C 1
ATOM 1350 O O . LEU A 1 226 ? 53.653 26.392 22.161 1.00 11.89 226 LEU A O 1
ATOM 1355 N N . GLY A 1 227 ? 55.207 27.373 23.483 1.00 11.57 227 GLY A N 1
ATOM 1356 C CA . GLY A 1 227 ? 55.293 28.604 22.711 1.00 11.48 227 GLY A CA 1
ATOM 1357 C C . GLY A 1 227 ? 54.149 29.553 23.024 1.00 11.63 227 GLY A C 1
ATOM 1358 O O . GLY A 1 227 ? 53.923 30.525 22.296 1.00 11.88 227 GLY A O 1
ATOM 1359 N N . GLY A 1 228 ? 53.440 29.272 24.117 1.00 11.29 228 GLY A N 1
ATOM 1360 C CA . GLY A 1 228 ? 52.211 29.970 24.458 1.00 11.33 228 GLY A CA 1
ATOM 1361 C C . GLY A 1 228 ? 52.357 31.240 25.265 1.00 11.19 228 GLY A C 1
ATOM 1362 O O . GLY A 1 228 ? 51.349 31.805 25.702 1.00 11.16 228 GLY A O 1
ATOM 1363 N N . LEU A 1 229 ? 53.600 31.672 25.481 1.00 11.02 229 LEU A N 1
ATOM 1364 C CA . LEU A 1 229 ? 53.904 32.989 26.046 1.00 11.05 229 LEU A CA 1
ATOM 1365 C C . LEU A 1 229 ? 53.296 33.221 27.435 1.00 11.02 229 LEU A C 1
ATOM 1366 O O . LEU A 1 229 ? 52.957 34.353 27.801 1.00 10.98 229 LEU A O 1
ATOM 1371 N N . GLY A 1 230 ? 53.173 32.135 28.199 1.00 11.05 230 GLY A N 1
ATOM 1372 C CA . GLY A 1 230 ? 52.672 32.178 29.564 1.00 11.28 230 GLY A CA 1
ATOM 1373 C C . GLY A 1 230 ? 51.208 32.557 29.694 1.00 11.56 230 GLY A C 1
ATOM 1374 O O . GLY A 1 230 ? 50.778 33.003 30.760 1.00 11.68 230 GLY A O 1
ATOM 1375 N N . GLN A 1 231 ? 50.437 32.363 28.625 1.00 11.82 231 GLN A N 1
ATOM 1376 C CA . GLN A 1 231 ? 49.063 32.865 28.563 1.00 12.13 231 GLN A CA 1
ATOM 1377 C C . GLN A 1 231 ? 48.006 31.949 29.179 1.00 12.45 231 GLN A C 1
ATOM 1378 O O . GLN A 1 231 ? 46.920 32.412 29.527 1.00 12.82 231 GLN A O 1
ATOM 1384 N N . PHE A 1 232 ? 48.319 30.664 29.332 1.00 12.72 232 PHE A N 1
ATOM 1385 C CA . PHE A 1 232 ? 47.294 29.660 29.625 1.00 12.92 232 PHE A CA 1
ATOM 1386 C C . PHE A 1 232 ? 47.453 28.966 30.969 1.00 13.04 232 PHE A C 1
ATOM 1387 O O . PHE A 1 232 ? 46.540 28.278 31.435 1.00 13.39 232 PHE A O 1
ATOM 1395 N N . GLY A 1 233 ? 48.610 29.154 31.587 1.00 13.06 233 GLY A N 1
ATOM 1396 C CA . GLY A 1 233 ? 48.921 28.481 32.830 1.00 13.10 233 GLY A CA 1
ATOM 1397 C C . GLY A 1 233 ? 50.407 28.468 33.086 1.00 13.13 233 GLY A C 1
ATOM 1398 O O . GLY A 1 233 ? 51.204 28.875 32.234 1.00 13.20 233 GLY A O 1
ATOM 1399 N N . VAL A 1 234 ? 50.781 27.999 34.272 1.00 12.98 234 VAL A N 1
ATOM 1400 C CA . VAL A 1 234 ? 52.184 27.929 34.656 1.00 13.06 234 VAL A CA 1
ATOM 1401 C C . VAL A 1 234 ? 52.704 26.490 34.584 1.00 13.04 234 VAL A C 1
ATOM 1402 O O . VAL A 1 234 ? 52.097 25.572 35.141 1.00 12.84 234 VAL A O 1
ATOM 1406 N N . ILE A 1 235 ? 53.816 26.306 33.872 1.00 12.95 235 ILE A N 1
ATOM 1407 C CA . ILE A 1 235 ? 54.498 25.017 33.802 1.00 12.98 235 ILE A CA 1
ATOM 1408 C C . ILE A 1 235 ? 55.253 24.802 35.103 1.00 12.97 235 ILE A C 1
ATOM 1409 O O . ILE A 1 235 ? 56.173 25.557 35.423 1.00 12.86 235 ILE A O 1
ATOM 1414 N N . THR A 1 236 ? 54.853 23.781 35.855 1.00 13.18 236 THR A N 1
ATOM 1415 C CA . THR A 1 236 ? 55.524 23.451 37.110 1.00 13.57 236 THR A CA 1
ATOM 1416 C C . THR A 1 236 ? 56.497 22.293 36.937 1.00 13.45 236 THR A C 1
ATOM 1417 O O . THR A 1 236 ? 57.410 22.129 37.740 1.00 13.50 236 THR A O 1
ATOM 1421 N N . ARG A 1 237 ? 56.283 21.497 35.892 1.00 13.51 237 ARG A N 1
ATOM 1422 C CA . ARG A 1 237 ? 57.164 20.377 35.559 1.00 13.84 237 ARG A CA 1
ATOM 1423 C C . ARG A 1 237 ? 57.110 20.105 34.061 1.00 13.58 237 ARG A C 1
ATOM 1424 O O . ARG A 1 237 ? 56.037 20.123 33.460 1.00 13.75 237 ARG A O 1
ATOM 1432 N N . ALA A 1 238 ? 58.272 19.867 33.458 1.00 13.18 238 ALA A N 1
ATOM 1433 C CA . ALA A 1 238 ? 58.329 19.427 32.071 1.00 13.23 238 ALA A CA 1
ATOM 1434 C C . ALA A 1 238 ? 59.196 18.183 31.942 1.00 13.21 238 ALA A C 1
ATOM 1435 O O . ALA A 1 238 ? 60.271 18.097 32.544 1.00 13.37 238 ALA A O 1
ATOM 1437 N N . ARG A 1 239 ? 58.704 17.224 31.165 1.00 13.23 239 ARG A N 1
ATOM 1438 C CA . ARG A 1 239 ? 59.430 15.999 30.853 1.00 13.89 239 ARG A CA 1
ATOM 1439 C C . ARG A 1 239 ? 60.228 16.212 29.575 1.00 13.55 239 ARG A C 1
ATOM 1440 O O . ARG A 1 239 ? 59.651 16.345 28.495 1.00 13.49 239 ARG A O 1
ATOM 1448 N N . ILE A 1 240 ? 61.553 16.234 29.704 1.00 13.46 240 ILE A N 1
ATOM 1449 C CA . ILE A 1 240 ? 62.442 16.584 28.596 1.00 13.52 240 ILE A CA 1
ATOM 1450 C C . ILE A 1 240 ? 63.147 15.344 28.052 1.00 13.66 240 ILE A C 1
ATOM 1451 O O . ILE A 1 240 ? 63.715 14.563 28.821 1.00 14.06 240 ILE A O 1
ATOM 1456 N N . ALA A 1 241 ? 63.105 15.172 26.732 1.00 13.72 241 ALA A N 1
ATOM 1457 C CA . ALA A 1 241 ? 63.809 14.078 26.060 1.00 13.97 241 ALA A CA 1
ATOM 1458 C C . ALA A 1 241 ? 65.322 14.223 26.220 1.00 14.33 241 ALA A C 1
ATOM 1459 O O . ALA A 1 241 ? 65.857 15.330 26.158 1.00 14.14 241 ALA A O 1
ATOM 1461 N N . VAL A 1 242 ? 66.006 13.106 26.459 1.00 14.60 242 VAL A N 1
ATOM 1462 C CA . VAL A 1 242 ? 67.469 13.117 26.528 1.00 15.00 242 VAL A CA 1
ATOM 1463 C C . VAL A 1 242 ? 68.081 12.080 25.586 1.00 15.39 242 VAL A C 1
ATOM 1464 O O . VAL A 1 242 ? 67.378 11.206 25.066 1.00 16.00 242 VAL A O 1
ATOM 1468 N N . GLU A 1 243 ? 69.387 12.207 25.361 1.00 15.59 243 GLU A N 1
ATOM 1469 C CA . GLU A 1 243 ? 70.167 11.259 24.567 1.00 15.69 243 GLU A CA 1
ATOM 1470 C C . GLU A 1 243 ? 71.425 10.890 25.359 1.00 15.57 243 GLU A C 1
ATOM 1471 O O . GLU A 1 243 ? 71.799 11.613 26.284 1.00 14.99 243 GLU A O 1
ATOM 1477 N N . PRO A 1 244 ? 72.080 9.774 25.028 1.00 15.64 244 PRO A N 1
ATOM 1478 C CA . PRO A 1 244 ? 73.381 9.474 25.638 1.00 15.81 244 PRO A CA 1
ATOM 1479 C C . PRO A 1 244 ? 74.319 10.662 25.421 1.00 15.97 244 PRO A C 1
ATOM 1480 O O . PRO A 1 244 ? 74.408 11.171 24.299 1.00 16.20 244 PRO A O 1
ATOM 1484 N N . ALA A 1 245 ? 74.971 11.118 26.486 1.00 16.10 245 ALA A N 1
ATOM 1485 C CA . ALA A 1 245 ? 75.780 12.332 26.428 1.00 16.43 245 ALA A CA 1
ATOM 1486 C C . ALA A 1 245 ? 77.087 12.104 25.676 1.00 16.71 245 ALA A C 1
ATOM 1487 O O . ALA A 1 245 ? 77.834 11.176 26.000 1.00 16.73 245 ALA A O 1
ATOM 1489 N N . PRO A 1 246 ? 77.363 12.934 24.670 1.00 16.92 246 PRO A N 1
ATOM 1490 C CA . PRO A 1 246 ? 78.688 12.930 24.040 1.00 17.08 246 PRO A CA 1
ATOM 1491 C C . PRO A 1 246 ? 79.725 13.450 25.027 1.00 17.27 246 PRO A C 1
ATOM 1492 O O . PRO A 1 246 ? 79.384 14.240 25.913 1.00 17.37 246 PRO A O 1
ATOM 1496 N N . ALA A 1 247 ? 80.963 12.990 24.891 1.00 17.11 247 ALA A N 1
ATOM 1497 C CA . ALA A 1 247 ? 82.028 13.396 25.797 1.00 16.94 247 ALA A CA 1
ATOM 1498 C C . ALA A 1 247 ? 82.645 14.717 25.359 1.00 16.78 247 ALA A C 1
ATOM 1499 O O . ALA A 1 247 ? 82.955 15.568 26.191 1.00 16.65 247 ALA A O 1
ATOM 1501 N N . ARG A 1 248 ? 82.806 14.885 24.049 1.00 16.74 248 ARG A N 1
ATOM 1502 C CA . ARG A 1 248 ? 83.558 16.014 23.510 1.00 16.75 248 ARG A CA 1
ATOM 1503 C C . ARG A 1 248 ? 82.916 16.612 22.265 1.00 16.54 248 ARG A C 1
ATOM 1504 O O . ARG A 1 248 ? 82.047 16.001 21.641 1.00 16.33 248 ARG A O 1
ATOM 1512 N N . ALA A 1 249 ? 83.365 17.811 21.908 1.00 16.58 249 ALA A N 1
ATOM 1513 C CA . ALA A 1 249 ? 82.918 18.471 20.691 1.00 16.70 249 ALA A CA 1
ATOM 1514 C C . ALA A 1 249 ? 84.102 19.035 19.917 1.00 16.77 249 ALA A C 1
ATOM 1515 O O . ALA A 1 249 ? 84.912 19.794 20.462 1.00 17.01 249 ALA A O 1
ATOM 1517 N N . ARG A 1 250 ? 84.213 18.633 18.655 1.00 16.96 250 ARG A N 1
ATOM 1518 C CA . ARG A 1 250 ? 85.099 19.302 17.716 1.00 17.04 250 ARG A CA 1
ATOM 1519 C C . ARG A 1 250 ? 84.357 20.535 17.226 1.00 16.96 250 ARG A C 1
ATOM 1520 O O . ARG A 1 250 ? 83.254 20.432 16.697 1.00 16.97 250 ARG A O 1
ATOM 1528 N N . TRP A 1 251 ? 84.983 21.692 17.404 1.00 16.86 251 TRP A N 1
ATOM 1529 C CA . TRP A 1 251 ? 84.313 22.984 17.311 1.00 16.78 251 TRP A CA 1
ATOM 1530 C C . TRP A 1 251 ? 85.018 23.842 16.263 1.00 16.89 251 TRP A C 1
ATOM 1531 O O . TRP A 1 251 ? 86.180 24.206 16.435 1.00 16.94 251 TRP A O 1
ATOM 1542 N N . VAL A 1 252 ? 84.313 24.154 15.177 1.00 16.73 252 VAL A N 1
ATOM 1543 C CA . VAL A 1 252 ? 84.924 24.850 14.040 1.00 17.03 252 VAL A CA 1
ATOM 1544 C C . VAL A 1 252 ? 84.259 26.183 13.691 1.00 16.99 252 VAL A C 1
ATOM 1545 O O . VAL A 1 252 ? 83.054 26.359 13.874 1.00 16.70 252 VAL A O 1
ATOM 1549 N N . ARG A 1 253 ? 85.065 27.116 13.190 1.00 17.15 253 ARG A N 1
ATOM 1550 C CA . ARG A 1 253 ? 84.554 28.342 12.587 1.00 17.51 253 ARG A CA 1
ATOM 1551 C C . ARG A 1 253 ? 85.128 28.469 11.181 1.00 17.58 253 ARG A C 1
ATOM 1552 O O . ARG A 1 253 ? 86.335 28.316 10.991 1.00 17.38 253 ARG A O 1
ATOM 1560 N N . PHE A 1 254 ? 84.252 28.717 10.207 1.00 17.57 254 PHE A N 1
ATOM 1561 C CA . PHE A 1 254 ? 84.637 28.856 8.800 1.00 18.06 254 PHE A CA 1
ATOM 1562 C C . PHE A 1 254 ? 84.323 30.253 8.304 1.00 18.02 254 PHE A C 1
ATOM 1563 O O . PHE A 1 254 ? 83.224 30.755 8.523 1.00 17.97 254 PHE A O 1
ATOM 1571 N N . VAL A 1 255 ? 85.272 30.859 7.595 1.00 17.80 255 VAL A N 1
ATOM 1572 C CA . VAL A 1 255 ? 85.141 32.257 7.188 1.00 17.91 255 VAL A CA 1
ATOM 1573 C C . VAL A 1 255 ? 84.806 32.423 5.703 1.00 17.90 255 VAL A C 1
ATOM 1574 O O . VAL A 1 255 ? 85.384 31.753 4.841 1.00 17.85 255 VAL A O 1
ATOM 1578 N N . TYR A 1 256 ? 83.856 33.319 5.437 1.00 18.04 256 TYR A N 1
ATOM 1579 C CA . TYR A 1 256 ? 83.388 33.656 4.095 1.00 18.45 256 TYR A CA 1
ATOM 1580 C C . TYR A 1 256 ? 83.399 35.173 3.924 1.00 18.86 256 TYR A C 1
ATOM 1581 O O . TYR A 1 256 ? 83.259 35.912 4.901 1.00 18.70 256 TYR A O 1
ATOM 1590 N N . THR A 1 257 ? 83.564 35.632 2.685 1.00 19.68 257 THR A N 1
ATOM 1591 C CA . THR A 1 257 ? 83.311 37.033 2.346 1.00 20.50 257 THR A CA 1
ATOM 1592 C C . THR A 1 257 ? 82.080 37.142 1.441 1.00 20.77 257 THR A C 1
ATOM 1593 O O . THR A 1 257 ? 81.585 38.238 1.173 1.00 21.35 257 THR A O 1
ATOM 1597 N N . ASP A 1 258 ? 81.586 35.991 0.992 1.00 21.03 258 ASP A N 1
ATOM 1598 C CA . ASP A 1 258 ? 80.460 35.910 0.068 1.00 21.28 258 ASP A CA 1
ATOM 1599 C C . ASP A 1 258 ? 79.231 35.322 0.766 1.00 20.94 258 ASP A C 1
ATOM 1600 O O . ASP A 1 258 ? 79.245 34.155 1.171 1.00 20.86 258 ASP A O 1
ATOM 1605 N N . PHE A 1 259 ? 78.174 36.127 0.902 1.00 20.38 259 PHE A N 1
ATOM 1606 C CA . PHE A 1 259 ? 76.953 35.673 1.581 1.00 19.84 259 PHE A CA 1
ATOM 1607 C C . PHE A 1 259 ? 76.296 34.466 0.912 1.00 19.57 259 PHE A C 1
ATOM 1608 O O . PHE A 1 259 ? 75.804 33.566 1.600 1.00 19.21 259 PHE A O 1
ATOM 1616 N N . ALA A 1 260 ? 76.274 34.458 -0.420 1.00 19.19 260 ALA A N 1
ATOM 1617 C CA . ALA A 1 260 ? 75.660 33.364 -1.170 1.00 19.05 260 ALA A CA 1
ATOM 1618 C C . ALA A 1 260 ? 76.326 32.023 -0.855 1.00 18.84 260 ALA A C 1
ATOM 1619 O O . ALA A 1 260 ? 75.639 31.024 -0.655 1.00 18.80 260 ALA A O 1
ATOM 1621 N N . ALA A 1 261 ? 77.657 32.018 -0.788 1.00 18.58 261 ALA A N 1
ATOM 1622 C CA . ALA A 1 261 ? 78.417 30.819 -0.436 1.00 18.31 261 ALA A CA 1
ATOM 1623 C C . ALA A 1 261 ? 78.193 30.437 1.025 1.00 18.07 261 ALA A C 1
ATOM 1624 O O . ALA A 1 261 ? 78.039 29.258 1.351 1.00 18.04 261 ALA A O 1
ATOM 1626 N N . PHE A 1 262 ? 78.164 31.452 1.889 1.00 17.65 262 PHE A N 1
ATOM 1627 C CA . PHE A 1 262 ? 77.937 31.282 3.324 1.00 17.18 262 PHE A CA 1
ATOM 1628 C C . PHE A 1 262 ? 76.581 30.632 3.611 1.00 17.04 262 PHE A C 1
ATOM 1629 O O . PHE A 1 262 ? 76.511 29.606 4.294 1.00 16.66 262 PHE A O 1
ATOM 1637 N N . SER A 1 263 ? 75.515 31.223 3.078 1.00 16.86 263 SER A N 1
ATOM 1638 C CA . SER A 1 263 ? 74.163 30.707 3.295 1.00 16.85 263 SER A CA 1
ATOM 1639 C C . SER A 1 263 ? 73.926 29.355 2.614 1.00 16.62 263 SER A C 1
ATOM 1640 O O . SER A 1 263 ? 73.248 28.490 3.173 1.00 16.40 263 SER A O 1
ATOM 1643 N N . ALA A 1 264 ? 74.491 29.165 1.421 1.00 16.45 264 ALA A N 1
ATOM 1644 C CA . ALA A 1 264 ? 74.368 27.881 0.725 1.00 16.23 264 ALA A CA 1
ATOM 1645 C C . ALA A 1 264 ? 75.012 26.753 1.527 1.00 15.94 264 ALA A C 1
ATOM 1646 O O . ALA A 1 264 ? 74.463 25.655 1.608 1.00 16.05 264 ALA A O 1
ATOM 1648 N N . ASP A 1 265 ? 76.165 27.036 2.130 1.00 15.70 265 ASP A N 1
ATOM 1649 C CA . ASP A 1 265 ? 76.873 26.041 2.927 1.00 15.39 265 ASP A CA 1
ATOM 1650 C C . ASP A 1 265 ? 76.143 25.721 4.234 1.00 15.15 265 ASP A C 1
ATOM 1651 O O . ASP A 1 265 ? 76.098 24.567 4.652 1.00 14.78 265 ASP A O 1
ATOM 1656 N N . GLN A 1 266 ? 75.570 26.741 4.870 1.00 14.96 266 GLN A N 1
ATOM 1657 C CA . GLN A 1 266 ? 74.735 26.523 6.050 1.00 14.97 266 GLN A CA 1
ATOM 1658 C C . GLN A 1 266 ? 73.569 25.588 5.730 1.00 15.07 266 GLN A C 1
ATOM 1659 O O . GLN A 1 266 ? 73.267 24.670 6.495 1.00 15.03 266 GLN A O 1
ATOM 1665 N N . GLU A 1 267 ? 72.927 25.830 4.590 1.00 15.35 267 GLU A N 1
ATOM 1666 C CA . GLU A 1 267 ? 71.794 25.023 4.146 1.00 15.75 267 GLU A CA 1
ATOM 1667 C C . GLU A 1 267 ? 72.215 23.595 3.794 1.00 16.00 267 GLU A C 1
ATOM 1668 O O . GLU A 1 267 ? 71.469 22.651 4.047 1.00 16.07 267 GLU A O 1
ATOM 1674 N N . ARG A 1 268 ? 73.417 23.449 3.238 1.00 16.38 268 ARG A N 1
ATOM 1675 C CA . ARG A 1 268 ? 73.995 22.134 2.944 1.00 16.75 268 ARG A CA 1
ATOM 1676 C C . ARG A 1 268 ? 74.214 21.320 4.218 1.00 16.31 268 ARG A C 1
ATOM 1677 O O . ARG A 1 268 ? 73.857 20.141 4.280 1.00 16.33 268 ARG A O 1
ATOM 1685 N N . LEU A 1 269 ? 74.797 21.964 5.229 1.00 15.94 269 LEU A N 1
ATOM 1686 C CA . LEU A 1 269 ? 75.107 21.317 6.502 1.00 15.69 269 LEU A CA 1
ATOM 1687 C C . LEU A 1 269 ? 73.860 20.903 7.278 1.00 15.81 269 LEU A C 1
ATOM 1688 O O . LEU A 1 269 ? 73.895 19.933 8.038 1.00 15.54 269 LEU A O 1
ATOM 1693 N N . THR A 1 270 ? 72.763 21.633 7.074 1.00 15.92 270 THR A N 1
ATOM 1694 C CA . THR A 1 270 ? 71.533 21.399 7.832 1.00 16.29 270 THR A CA 1
ATOM 1695 C C . THR A 1 270 ? 70.429 20.698 7.040 1.00 17.27 270 THR A C 1
ATOM 1696 O O . THR A 1 270 ? 69.322 20.503 7.550 1.00 16.96 270 THR A O 1
ATOM 1700 N N . ALA A 1 271 ? 70.737 20.309 5.804 1.00 18.57 271 ALA A N 1
ATOM 1701 C CA . ALA A 1 271 ? 69.759 19.665 4.925 1.00 20.10 271 ALA A CA 1
ATOM 1702 C C . ALA A 1 271 ? 69.416 18.247 5.384 1.00 21.36 271 ALA A C 1
ATOM 1703 O O . ALA A 1 271 ? 70.293 17.513 5.847 1.00 21.34 271 ALA A O 1
ATOM 1705 N N . PRO A 1 272 ? 68.142 17.867 5.266 1.00 22.85 272 PRO A N 1
ATOM 1706 C CA . PRO A 1 272 ? 67.724 16.483 5.522 1.00 24.10 272 PRO A CA 1
ATOM 1707 C C . PRO A 1 272 ? 68.344 15.525 4.506 1.00 25.23 272 PRO A C 1
ATOM 1708 O O . PRO A 1 272 ? 68.591 15.924 3.363 1.00 25.72 272 PRO A O 1
ATOM 1712 N N . ARG A 1 273 ? 68.601 14.288 4.927 1.00 26.43 273 ARG A N 1
ATOM 1713 C CA . ARG A 1 273 ? 69.183 13.269 4.051 1.00 27.45 273 ARG A CA 1
ATOM 1714 C C . ARG A 1 273 ? 68.122 12.557 3.214 1.00 27.68 273 ARG A C 1
ATOM 1715 O O . ARG A 1 273 ? 67.007 13.056 3.037 1.00 28.08 273 ARG A O 1
ATOM 1723 N N . SER A 1 280 ? 66.466 12.090 8.838 1.00 28.44 280 SER A N 1
ATOM 1724 C CA . SER A 1 280 ? 67.906 11.881 8.929 1.00 28.18 280 SER A CA 1
ATOM 1725 C C . SER A 1 280 ? 68.663 13.144 8.534 1.00 27.82 280 SER A C 1
ATOM 1726 O O . SER A 1 280 ? 68.254 13.862 7.622 1.00 27.90 280 SER A O 1
ATOM 1729 N N . PHE A 1 281 ? 69.767 13.408 9.228 1.00 27.27 281 PHE A N 1
ATOM 1730 C CA . PHE A 1 281 ? 70.573 14.598 8.968 1.00 26.64 281 PHE A CA 1
ATOM 1731 C C . PHE A 1 281 ? 72.063 14.272 8.823 1.00 26.39 281 PHE A C 1
ATOM 1732 O O . PHE A 1 281 ? 72.489 13.141 9.079 1.00 26.66 281 PHE A O 1
ATOM 1740 N N . GLY A 1 282 ? 72.841 15.266 8.395 1.00 25.71 282 GLY A N 1
ATOM 1741 C CA . GLY A 1 282 ? 74.278 15.120 8.213 1.00 24.61 282 GLY A CA 1
ATOM 1742 C C . GLY A 1 282 ? 75.031 14.945 9.522 1.00 23.73 282 GLY A C 1
ATOM 1743 O O . GLY A 1 282 ? 74.410 14.848 10.587 1.00 23.96 282 GLY A O 1
ATOM 1744 N N . PRO A 1 283 ? 76.362 14.902 9.454 1.00 22.86 283 PRO A N 1
ATOM 1745 C CA . PRO A 1 283 ? 77.195 14.632 10.635 1.00 22.05 283 PRO A CA 1
ATOM 1746 C C . PRO A 1 283 ? 77.198 15.739 11.694 1.00 21.17 283 PRO A C 1
ATOM 1747 O O . PRO A 1 283 ? 77.336 15.419 12.876 1.00 21.09 283 PRO A O 1
ATOM 1751 N N . MET A 1 284 ? 77.041 16.999 11.290 1.00 20.10 284 MET A N 1
ATOM 1752 C CA . MET A 1 284 ? 77.162 18.123 12.224 1.00 19.15 284 MET A CA 1
ATOM 1753 C C . MET A 1 284 ? 76.082 18.120 13.305 1.00 17.98 284 MET A C 1
ATOM 1754 O O . MET A 1 284 ? 74.904 17.903 13.022 1.00 17.37 284 MET A O 1
ATOM 1759 N N . SER A 1 285 ? 76.514 18.358 14.541 1.00 16.79 285 SER A N 1
ATOM 1760 C CA . SER A 1 285 ? 75.642 18.344 15.715 1.00 15.88 285 SER A CA 1
ATOM 1761 C C . SER A 1 285 ? 75.021 19.713 15.992 1.00 15.22 285 SER A C 1
ATOM 1762 O O . SER A 1 285 ? 73.995 19.813 16.664 1.00 15.07 285 SER A O 1
ATOM 1765 N N . TYR A 1 286 ? 75.659 20.756 15.471 1.00 14.12 286 TYR A N 1
ATOM 1766 C CA . TYR A 1 286 ? 75.325 22.141 15.783 1.00 13.51 286 TYR A CA 1
ATOM 1767 C C . TYR A 1 286 ? 75.789 22.990 14.611 1.00 13.26 286 TYR A C 1
ATOM 1768 O O . TYR A 1 286 ? 76.915 22.836 14.143 1.00 13.18 286 TYR A O 1
ATOM 1777 N N . VAL A 1 287 ? 74.909 23.860 14.124 1.00 12.87 287 VAL A N 1
ATOM 1778 C CA . VAL A 1 287 ? 75.256 24.789 13.052 1.00 12.92 287 VAL A CA 1
ATOM 1779 C C . VAL A 1 287 ? 74.660 26.156 13.354 1.00 13.08 287 VAL A C 1
ATOM 1780 O O . VAL A 1 287 ? 73.440 26.298 13.453 1.00 13.11 287 VAL A O 1
ATOM 1784 N N . GLU A 1 288 ? 75.532 27.146 13.524 1.00 13.23 288 GLU A N 1
ATOM 1785 C CA . GLU A 1 288 ? 75.114 28.539 13.593 1.00 13.59 288 GLU A CA 1
ATOM 1786 C C . GLU A 1 288 ? 75.973 29.369 12.643 1.00 13.93 288 GLU A C 1
ATOM 1787 O O . GLU A 1 288 ? 76.785 28.825 11.882 1.00 14.34 288 GLU A O 1
ATOM 1793 N N . GLY A 1 289 ? 75.776 30.678 12.668 1.00 14.39 289 GLY A N 1
ATOM 1794 C CA . GLY A 1 289 ? 76.547 31.582 11.837 1.00 14.70 289 GLY A CA 1
ATOM 1795 C C . GLY A 1 289 ? 76.570 32.975 12.426 1.00 15.35 289 GLY A C 1
ATOM 1796 O O . GLY A 1 289 ? 75.702 33.325 13.230 1.00 14.87 289 GLY A O 1
ATOM 1797 N N . SER A 1 290 ? 77.558 33.764 12.013 1.00 15.89 290 SER A N 1
ATOM 1798 C CA . SER A 1 290 ? 77.748 35.124 12.514 1.00 16.85 290 SER A CA 1
ATOM 1799 C C . SER A 1 290 ? 78.048 36.089 11.370 1.00 17.05 290 SER A C 1
ATOM 1800 O O . SER A 1 290 ? 78.648 35.703 10.363 1.00 16.96 290 SER A O 1
ATOM 1803 N N . VAL A 1 291 ? 77.633 37.342 11.540 1.00 17.34 291 VAL A N 1
ATOM 1804 C CA . VAL A 1 291 ? 77.906 38.400 10.564 1.00 17.94 291 VAL A CA 1
ATOM 1805 C C . VAL A 1 291 ? 78.774 39.481 11.209 1.00 18.31 291 VAL A C 1
ATOM 1806 O O . VAL A 1 291 ? 78.537 39.877 12.350 1.00 18.14 291 VAL A O 1
ATOM 1810 N N . PHE A 1 292 ? 79.777 39.950 10.469 1.00 18.99 292 PHE A N 1
ATOM 1811 C CA . PHE A 1 292 ? 80.691 40.981 10.953 1.00 19.95 292 PHE A CA 1
ATOM 1812 C C . PHE A 1 292 ? 80.772 42.128 9.955 1.00 20.81 292 PHE A C 1
ATOM 1813 O O . PHE A 1 292 ? 81.179 41.935 8.807 1.00 20.89 292 PHE A O 1
ATOM 1821 N N . VAL A 1 293 ? 80.370 43.317 10.396 1.00 21.84 293 VAL A N 1
ATOM 1822 C CA . VAL A 1 293 ? 80.426 44.510 9.550 1.00 23.00 293 VAL A CA 1
ATOM 1823 C C . VAL A 1 293 ? 81.826 45.119 9.582 1.00 23.72 293 VAL A C 1
ATOM 1824 O O . VAL A 1 293 ? 82.544 44.999 10.578 1.00 23.76 293 VAL A O 1
ATOM 1828 N N . ASN A 1 294 ? 82.197 45.779 8.487 1.00 24.76 294 ASN A N 1
ATOM 1829 C CA . ASN A 1 294 ? 83.547 46.308 8.304 1.00 25.87 294 ASN A CA 1
ATOM 1830 C C . ASN A 1 294 ? 84.046 47.240 9.412 1.00 26.05 294 ASN A C 1
ATOM 1831 O O . ASN A 1 294 ? 85.168 47.084 9.889 1.00 26.08 294 ASN A O 1
ATOM 1836 N N . GLN A 1 295 ? 83.209 48.194 9.820 1.00 26.55 295 GLN A N 1
ATOM 1837 C CA . GLN A 1 295 ? 83.619 49.223 10.781 1.00 27.09 295 GLN A CA 1
ATOM 1838 C C . GLN A 1 295 ? 84.116 48.663 12.118 1.00 27.26 295 GLN A C 1
ATOM 1839 O O . GLN A 1 295 ? 85.084 49.170 12.685 1.00 27.37 295 GLN A O 1
ATOM 1845 N N . SER A 1 296 ? 83.458 47.616 12.609 1.00 27.38 296 SER A N 1
ATOM 1846 C CA . SER A 1 296 ? 83.833 47.007 13.884 1.00 27.56 296 SER A CA 1
ATOM 1847 C C . SER A 1 296 ? 84.356 45.578 13.716 1.00 27.45 296 SER A C 1
ATOM 1848 O O . SER A 1 296 ? 84.226 44.752 14.620 1.00 27.53 296 SER A O 1
ATOM 1851 N N . LEU A 1 297 ? 84.972 45.306 12.566 1.00 27.32 297 LEU A N 1
ATOM 1852 C CA . LEU A 1 297 ? 85.416 43.958 12.210 1.00 27.23 297 LEU A CA 1
ATOM 1853 C C . LEU A 1 297 ? 86.351 43.318 13.241 1.00 27.29 297 LEU A C 1
ATOM 1854 O O . LEU A 1 297 ? 86.023 42.273 13.805 1.00 27.27 297 LEU A O 1
ATOM 1859 N N . ALA A 1 298 ? 87.503 43.946 13.484 1.00 27.26 298 ALA A N 1
ATOM 1860 C CA . ALA A 1 298 ? 88.502 43.405 14.411 1.00 27.35 298 ALA A CA 1
ATOM 1861 C C . ALA A 1 298 ? 87.962 43.228 15.831 1.00 27.41 298 ALA A C 1
ATOM 1862 O O . ALA A 1 298 ? 88.200 42.197 16.466 1.00 27.38 298 ALA A O 1
ATOM 1864 N N . THR A 1 299 ? 87.231 44.234 16.313 1.00 27.47 299 THR A N 1
ATOM 1865 C CA . THR A 1 299 ? 86.624 44.206 17.644 1.00 27.58 299 THR A CA 1
ATOM 1866 C C . THR A 1 299 ? 85.609 43.070 17.776 1.00 27.40 299 THR A C 1
ATOM 1867 O O . THR A 1 299 ? 85.660 42.299 18.734 1.00 27.45 299 THR A O 1
ATOM 1871 N N . ASP A 1 300 ? 84.703 42.969 16.805 1.00 27.32 300 ASP A N 1
ATOM 1872 C CA . ASP A 1 300 ? 83.649 41.955 16.824 1.00 27.19 300 ASP A CA 1
ATOM 1873 C C . ASP A 1 300 ? 84.188 40.534 16.690 1.00 27.14 300 ASP A C 1
ATOM 1874 O O . ASP A 1 300 ? 83.651 39.609 17.302 1.00 27.07 300 ASP A O 1
ATOM 1879 N N . LEU A 1 301 ? 85.248 40.366 15.899 1.00 26.99 301 LEU A N 1
ATOM 1880 C CA . LEU A 1 301 ? 85.901 39.064 15.751 1.00 26.98 301 LEU A CA 1
ATOM 1881 C C . LEU A 1 301 ? 86.575 38.632 17.051 1.00 27.12 301 LEU A C 1
ATOM 1882 O O . LEU A 1 301 ? 86.503 37.464 17.435 1.00 27.05 301 LEU A O 1
ATOM 1887 N N . ALA A 1 302 ? 87.220 39.583 17.726 1.00 27.28 302 ALA A N 1
ATOM 1888 C CA . ALA A 1 302 ? 87.848 39.326 19.018 1.00 27.61 302 ALA A CA 1
ATOM 1889 C C . ALA A 1 302 ? 86.807 39.026 20.099 1.00 27.88 302 ALA A C 1
ATOM 1890 O O . ALA A 1 302 ? 87.067 38.245 21.018 1.00 27.94 302 ALA A O 1
ATOM 1892 N N . ASN A 1 303 ? 85.630 39.638 19.969 1.00 28.14 303 ASN A N 1
ATOM 1893 C CA . ASN A 1 303 ? 84.538 39.470 20.929 1.00 28.45 303 ASN A CA 1
ATOM 1894 C C . ASN A 1 303 ? 83.837 38.108 20.879 1.00 28.60 303 ASN A C 1
ATOM 1895 O O . ASN A 1 303 ? 83.035 37.792 21.761 1.00 28.67 303 ASN A O 1
ATOM 1900 N N . THR A 1 304 ? 84.133 37.306 19.854 1.00 28.85 304 THR A N 1
ATOM 1901 C CA . THR A 1 304 ? 83.580 35.951 19.754 1.00 28.95 304 THR A CA 1
ATOM 1902 C C . THR A 1 304 ? 84.189 35.025 20.805 1.00 29.17 304 THR A C 1
ATOM 1903 O O . THR A 1 304 ? 83.550 34.065 21.241 1.00 29.26 304 THR A O 1
ATOM 1907 N N . GLY A 1 305 ? 85.430 35.315 21.192 1.00 29.34 305 GLY A N 1
ATOM 1908 C CA . GLY A 1 305 ? 86.162 34.491 22.140 1.00 29.49 305 GLY A CA 1
ATOM 1909 C C . GLY A 1 305 ? 86.767 33.251 21.504 1.00 29.59 305 GLY A C 1
ATOM 1910 O O . GLY A 1 305 ? 87.413 32.452 22.185 1.00 29.83 305 GLY A O 1
ATOM 1911 N N . PHE A 1 306 ? 86.561 33.098 20.198 1.00 29.50 306 PHE A N 1
ATOM 1912 C CA . PHE A 1 306 ? 87.022 31.925 19.462 1.00 29.41 306 PHE A CA 1
ATOM 1913 C C . PHE A 1 306 ? 88.380 32.167 18.812 1.00 29.72 306 PHE A C 1
ATOM 1914 O O . PHE A 1 306 ? 89.266 31.314 18.875 1.00 29.75 306 PHE A O 1
ATOM 1922 N N . PHE A 1 307 ? 88.529 33.331 18.185 1.00 30.06 307 PHE A N 1
ATOM 1923 C CA . PHE A 1 307 ? 89.746 33.673 17.458 1.00 30.34 307 PHE A CA 1
ATOM 1924 C C . PHE A 1 307 ? 90.806 34.278 18.371 1.00 30.80 307 PHE A C 1
ATOM 1925 O O . PHE A 1 307 ? 90.494 35.081 19.252 1.00 30.97 307 PHE A O 1
ATOM 1933 N N . THR A 1 308 ? 92.058 33.888 18.153 1.00 31.20 308 THR A N 1
ATOM 1934 C CA . THR A 1 308 ? 93.193 34.546 18.797 1.00 31.64 308 THR A CA 1
ATOM 1935 C C . THR A 1 308 ? 93.471 35.861 18.065 1.00 31.71 308 THR A C 1
ATOM 1936 O O . THR A 1 308 ? 92.900 36.111 17.001 1.00 31.60 308 THR A O 1
ATOM 1940 N N . ASP A 1 309 ? 94.344 36.695 18.629 1.00 31.87 309 ASP A N 1
ATOM 1941 C CA . ASP A 1 309 ? 94.716 37.962 17.998 1.00 32.01 309 ASP A CA 1
ATOM 1942 C C . ASP A 1 309 ? 95.346 37.755 16.618 1.00 31.79 309 ASP A C 1
ATOM 1943 O O . ASP A 1 309 ? 95.126 38.551 15.704 1.00 31.75 309 ASP A O 1
ATOM 1948 N N . ALA A 1 310 ? 96.123 36.681 16.478 1.00 31.58 310 ALA A N 1
ATOM 1949 C CA . ALA A 1 310 ? 96.727 36.314 15.199 1.00 31.38 310 ALA A CA 1
ATOM 1950 C C . ALA A 1 310 ? 95.666 35.906 14.176 1.00 31.19 310 ALA A C 1
ATOM 1951 O O . ALA A 1 310 ? 95.759 36.277 13.004 1.00 31.12 310 ALA A O 1
ATOM 1953 N N . ASP A 1 311 ? 94.664 35.150 14.631 1.00 30.98 311 ASP A N 1
ATOM 1954 C CA . ASP A 1 311 ? 93.529 34.748 13.796 1.00 30.73 311 ASP A CA 1
ATOM 1955 C C . ASP A 1 311 ? 92.747 35.962 13.296 1.00 30.34 311 ASP A C 1
ATOM 1956 O O . ASP A 1 311 ? 92.415 36.047 12.111 1.00 30.17 311 ASP A O 1
ATOM 1961 N N . VAL A 1 312 ? 92.457 36.893 14.206 1.00 29.86 312 VAL A N 1
ATOM 1962 C CA . VAL A 1 312 ? 91.734 38.124 13.875 1.00 29.45 312 VAL A CA 1
ATOM 1963 C C . VAL A 1 312 ? 92.484 38.920 12.803 1.00 29.19 312 VAL A C 1
ATOM 1964 O O . VAL A 1 312 ? 91.886 39.356 11.818 1.00 28.94 312 VAL A O 1
ATOM 1968 N N . ALA A 1 313 ? 93.794 39.081 12.994 1.00 28.92 313 ALA A N 1
ATOM 1969 C CA . ALA A 1 313 ? 94.646 39.789 12.038 1.00 28.70 313 ALA A CA 1
ATOM 1970 C C . ALA A 1 313 ? 94.579 39.179 10.635 1.00 28.55 313 ALA A C 1
ATOM 1971 O O . ALA A 1 313 ? 94.553 39.905 9.640 1.00 28.49 313 ALA A O 1
ATOM 1973 N N . ARG A 1 314 ? 94.539 37.849 10.570 1.00 28.32 314 ARG A N 1
ATOM 1974 C CA . ARG A 1 314 ? 94.456 37.128 9.299 1.00 28.16 314 ARG A CA 1
ATOM 1975 C C . ARG A 1 314 ? 93.138 37.389 8.568 1.00 27.70 314 ARG A C 1
ATOM 1976 O O . ARG A 1 314 ? 93.125 37.564 7.348 1.00 27.48 314 ARG A O 1
ATOM 1984 N N . ILE A 1 315 ? 92.037 37.410 9.322 1.00 27.26 315 ILE A N 1
ATOM 1985 C CA . ILE A 1 315 ? 90.707 37.664 8.761 1.00 26.88 315 ILE A CA 1
ATOM 1986 C C . ILE A 1 315 ? 90.548 39.121 8.320 1.00 26.81 315 ILE A C 1
ATOM 1987 O O . ILE A 1 315 ? 89.943 39.395 7.280 1.00 26.41 315 ILE A O 1
ATOM 1992 N N . VAL A 1 316 ? 91.090 40.047 9.111 1.00 26.81 316 VAL A N 1
ATOM 1993 C CA . VAL A 1 316 ? 91.074 41.469 8.760 1.00 26.99 316 VAL A CA 1
ATOM 1994 C C . VAL A 1 316 ? 91.835 41.696 7.447 1.00 27.07 316 VAL A C 1
ATOM 1995 O O . VAL A 1 316 ? 91.373 42.436 6.574 1.00 27.15 316 VAL A O 1
ATOM 1999 N N . ALA A 1 317 ? 92.981 41.028 7.310 1.00 27.22 317 ALA A N 1
ATOM 2000 C CA . ALA A 1 317 ? 93.798 41.099 6.098 1.00 27.33 317 ALA A CA 1
ATOM 2001 C C . ALA A 1 317 ? 93.067 40.536 4.878 1.00 27.38 317 ALA A C 1
ATOM 2002 O O . ALA A 1 317 ? 93.157 41.097 3.784 1.00 27.36 317 ALA A O 1
ATOM 2004 N N . LEU A 1 318 ? 92.343 39.434 5.077 1.00 27.39 318 LEU A N 1
ATOM 2005 C CA . LEU A 1 318 ? 91.539 38.819 4.020 1.00 27.52 318 LEU A CA 1
ATOM 2006 C C . LEU A 1 318 ? 90.421 39.745 3.542 1.00 27.70 318 LEU A C 1
ATOM 2007 O O . LEU A 1 318 ? 90.211 39.902 2.338 1.00 27.67 318 LEU A O 1
ATOM 2012 N N . ALA A 1 319 ? 89.708 40.353 4.489 1.00 28.00 319 ALA A N 1
ATOM 2013 C CA . ALA A 1 319 ? 88.640 41.296 4.169 1.00 28.39 319 ALA A CA 1
ATOM 2014 C C . ALA A 1 319 ? 89.186 42.516 3.427 1.00 28.71 319 ALA A C 1
ATOM 2015 O O . ALA A 1 319 ? 88.544 43.027 2.509 1.00 28.75 319 ALA A O 1
ATOM 2017 N N . GLY A 1 320 ? 90.373 42.963 3.835 1.00 29.23 320 GLY A N 1
ATOM 2018 C CA . GLY A 1 320 ? 91.047 44.092 3.215 1.00 29.86 320 GLY A CA 1
ATOM 2019 C C . GLY A 1 320 ? 91.444 43.850 1.771 1.00 30.28 320 GLY A C 1
ATOM 2020 O O . GLY A 1 320 ? 91.205 44.704 0.912 1.00 30.52 320 GLY A O 1
ATOM 2021 N N . GLU A 1 321 ? 92.041 42.689 1.500 1.00 30.61 321 GLU A N 1
ATOM 2022 C CA . GLU A 1 321 ? 92.476 42.337 0.144 1.00 30.93 321 GLU A CA 1
ATOM 2023 C C . GLU A 1 321 ? 91.305 42.147 -0.830 1.00 30.79 321 GLU A C 1
ATOM 2024 O O . GLU A 1 321 ? 91.471 42.292 -2.041 1.00 30.94 321 GLU A O 1
ATOM 2030 N N . ARG A 1 322 ? 90.128 41.832 -0.290 1.00 30.55 322 ARG A N 1
ATOM 2031 C CA . ARG A 1 322 ? 88.926 41.622 -1.096 1.00 30.32 322 ARG A CA 1
ATOM 2032 C C . ARG A 1 322 ? 87.969 42.819 -1.073 1.00 29.99 322 ARG A C 1
ATOM 2033 O O . ARG A 1 322 ? 86.929 42.796 -1.737 1.00 30.12 322 ARG A O 1
ATOM 2041 N N . ASN A 1 323 ? 88.331 43.856 -0.315 1.00 29.56 323 ASN A N 1
ATOM 2042 C CA . ASN A 1 323 ? 87.476 45.032 -0.091 1.00 29.19 323 ASN A CA 1
ATOM 2043 C C . ASN A 1 323 ? 86.053 44.667 0.348 1.00 28.60 323 ASN A C 1
ATOM 2044 O O . ASN A 1 323 ? 85.072 45.251 -0.121 1.00 28.55 323 ASN A O 1
ATOM 2049 N N . ALA A 1 324 ? 85.959 43.691 1.247 1.00 27.80 324 ALA A N 1
ATOM 2050 C CA . ALA A 1 324 ? 84.675 43.212 1.745 1.00 26.97 324 ALA A CA 1
ATOM 2051 C C . ALA A 1 324 ? 84.135 44.136 2.831 1.00 26.30 324 ALA A C 1
ATOM 2052 O O . ALA A 1 324 ? 84.865 44.524 3.746 1.00 26.33 324 ALA A O 1
ATOM 2054 N N . THR A 1 325 ? 82.859 44.491 2.717 1.00 25.52 325 THR A N 1
ATOM 2055 C CA . THR A 1 325 ? 82.194 45.315 3.726 1.00 24.83 325 THR A CA 1
ATOM 2056 C C . THR A 1 325 ? 81.596 44.440 4.824 1.00 24.21 325 THR A C 1
ATOM 2057 O O . THR A 1 325 ? 81.290 44.923 5.917 1.00 23.98 325 THR A O 1
ATOM 2061 N N . THR A 1 326 ? 81.423 43.155 4.515 1.00 23.44 326 THR A N 1
ATOM 2062 C CA . THR A 1 326 ? 80.880 42.180 5.461 1.00 22.92 326 THR A CA 1
ATOM 2063 C C . THR A 1 326 ? 81.685 40.889 5.424 1.00 22.15 326 THR A C 1
ATOM 2064 O O . THR A 1 326 ? 82.098 40.436 4.353 1.00 22.07 326 THR A O 1
ATOM 2068 N N . VAL A 1 327 ? 81.901 40.308 6.601 1.00 21.23 327 VAL A N 1
ATOM 2069 C CA . VAL A 1 327 ? 82.515 38.990 6.733 1.00 20.29 327 VAL A CA 1
ATOM 2070 C C . VAL A 1 327 ? 81.505 38.070 7.419 1.00 19.59 327 VAL A C 1
ATOM 2071 O O . VAL A 1 327 ? 80.752 38.508 8.293 1.00 19.41 327 VAL A O 1
ATOM 2075 N N . TYR A 1 328 ? 81.480 36.806 7.001 1.00 18.66 328 TYR A N 1
ATOM 2076 C CA . TYR A 1 328 ? 80.560 35.818 7.559 1.00 17.96 328 TYR A CA 1
ATOM 2077 C C . TYR A 1 328 ? 81.316 34.618 8.103 1.00 17.53 328 TYR A C 1
ATOM 2078 O O . TYR A 1 328 ? 82.343 34.221 7.551 1.00 17.45 328 TYR A O 1
ATOM 2087 N N . SER A 1 329 ? 80.804 34.037 9.182 1.00 16.81 329 SER A N 1
ATOM 2088 C CA . SER A 1 329 ? 81.415 32.840 9.747 1.00 16.57 329 SER A CA 1
ATOM 2089 C C . SER A 1 329 ? 80.380 31.781 10.098 1.00 16.03 329 SER A C 1
ATOM 2090 O O . SER A 1 329 ? 79.416 32.066 10.804 1.00 15.90 329 SER A O 1
ATOM 2093 N N . ILE A 1 330 ? 80.584 30.564 9.596 1.00 15.42 330 ILE A N 1
ATOM 2094 C CA . ILE A 1 330 ? 79.810 29.412 10.053 1.00 15.14 330 ILE A CA 1
ATOM 2095 C C . ILE A 1 330 ? 80.466 28.870 11.316 1.00 15.10 330 ILE A C 1
ATOM 2096 O O . ILE A 1 330 ? 81.682 28.707 11.366 1.00 15.05 330 ILE A O 1
ATOM 2101 N N . GLU A 1 331 ? 79.655 28.610 12.337 1.00 14.80 331 GLU A N 1
ATOM 2102 C CA . GLU A 1 331 ? 80.117 27.936 13.542 1.00 15.04 331 GLU A CA 1
ATOM 2103 C C . GLU A 1 331 ? 79.432 26.577 13.606 1.00 14.91 331 GLU A C 1
ATOM 2104 O O . GLU A 1 331 ? 78.205 26.489 13.539 1.00 14.90 331 GLU A O 1
ATOM 2110 N N . ALA A 1 332 ? 80.226 25.518 13.713 1.00 14.77 332 ALA A N 1
ATOM 2111 C CA . ALA A 1 332 ? 79.679 24.166 13.716 1.00 14.61 332 ALA A CA 1
ATOM 2112 C C . ALA A 1 332 ? 80.423 23.254 14.682 1.00 14.70 332 ALA A C 1
ATOM 2113 O O . ALA A 1 332 ? 81.591 23.484 14.987 1.00 14.40 332 ALA A O 1
ATOM 2115 N N . THR A 1 333 ? 79.734 22.233 15.183 1.00 14.76 333 THR A N 1
ATOM 2116 C CA . THR A 1 333 ? 80.400 21.209 15.985 1.00 15.01 333 THR A CA 1
ATOM 2117 C C . THR A 1 333 ? 80.097 19.806 15.496 1.00 15.16 333 THR A C 1
ATOM 2118 O O . THR A 1 333 ? 79.081 19.559 14.839 1.00 15.13 333 THR A O 1
ATOM 2122 N N . LEU A 1 334 ? 81.002 18.898 15.843 1.00 15.57 334 LEU A N 1
ATOM 2123 C CA . LEU A 1 334 ? 80.802 17.472 15.675 1.00 16.03 334 LEU A CA 1
ATOM 2124 C C . LEU A 1 334 ? 81.024 16.829 17.041 1.00 16.13 334 LEU A C 1
ATOM 2125 O O . LEU A 1 334 ? 82.136 16.854 17.573 1.00 15.90 334 LEU A O 1
ATOM 2130 N N . ASN A 1 335 ? 79.949 16.300 17.625 1.00 16.26 335 ASN A N 1
ATOM 2131 C CA . ASN A 1 335 ? 80.014 15.639 18.924 1.00 16.82 335 ASN A CA 1
ATOM 2132 C C . ASN A 1 335 ? 80.569 14.227 18.786 1.00 17.03 335 ASN A C 1
ATOM 2133 O O . ASN A 1 335 ? 80.245 13.522 17.827 1.00 17.32 335 ASN A O 1
ATOM 2138 N N . TYR A 1 336 ? 81.395 13.817 19.745 1.00 17.29 336 TYR A N 1
ATOM 2139 C CA . TYR A 1 336 ? 81.971 12.472 19.737 1.00 17.59 336 TYR A CA 1
ATOM 2140 C C . TYR A 1 336 ? 82.299 11.945 21.137 1.00 17.72 336 TYR A C 1
ATOM 2141 O O . TYR A 1 336 ? 82.234 12.679 22.126 1.00 17.79 336 TYR A O 1
ATOM 2150 N N . ALA A 1 344 ? 91.490 10.602 15.415 1.00 28.34 344 ALA A N 1
ATOM 2151 C CA . ALA A 1 344 ? 91.826 10.146 14.068 1.00 28.08 344 ALA A CA 1
ATOM 2152 C C . ALA A 1 344 ? 90.575 9.922 13.221 1.00 27.85 344 ALA A C 1
ATOM 2153 O O . ALA A 1 344 ? 90.532 10.312 12.045 1.00 27.86 344 ALA A O 1
ATOM 2155 N N . ALA A 1 345 ? 89.567 9.291 13.824 1.00 27.41 345 ALA A N 1
ATOM 2156 C CA . ALA A 1 345 ? 88.277 9.072 13.171 1.00 26.77 345 ALA A CA 1
ATOM 2157 C C . ALA A 1 345 ? 87.529 10.390 12.999 1.00 26.20 345 ALA A C 1
ATOM 2158 O O . ALA A 1 345 ? 86.916 10.629 11.958 1.00 26.14 345 ALA A O 1
ATOM 2160 N N . VAL A 1 346 ? 87.593 11.239 14.025 1.00 25.57 346 VAL A N 1
ATOM 2161 C CA . VAL A 1 346 ? 86.988 12.570 13.986 1.00 24.98 346 VAL A CA 1
ATOM 2162 C C . VAL A 1 346 ? 87.655 13.415 12.900 1.00 24.43 346 VAL A C 1
ATOM 2163 O O . VAL A 1 346 ? 86.975 14.117 12.149 1.00 24.09 346 VAL A O 1
ATOM 2167 N N . ASP A 1 347 ? 88.982 13.323 12.812 1.00 23.85 347 ASP A N 1
ATOM 2168 C CA . ASP A 1 347 ? 89.749 14.059 11.804 1.00 23.38 347 ASP A CA 1
ATOM 2169 C C . ASP A 1 347 ? 89.247 13.802 10.385 1.00 22.82 347 ASP A C 1
ATOM 2170 O O . ASP A 1 347 ? 89.039 14.747 9.622 1.00 22.38 347 ASP A O 1
ATOM 2175 N N . GLN A 1 348 ? 89.057 12.528 10.034 1.00 22.41 348 GLN A N 1
ATOM 2176 C CA . GLN A 1 348 ? 88.583 12.173 8.695 1.00 22.13 348 GLN A CA 1
ATOM 2177 C C . GLN A 1 348 ? 87.116 12.536 8.482 1.00 21.66 348 GLN A C 1
ATOM 2178 O O . GLN A 1 348 ? 86.746 12.999 7.404 1.00 21.47 348 GLN A O 1
ATOM 2184 N N . GLU A 1 349 ? 86.287 12.320 9.504 1.00 21.19 349 GLU A N 1
ATOM 2185 C CA . GLU A 1 349 ? 84.880 12.707 9.429 1.00 20.92 349 GLU A CA 1
ATOM 2186 C C . GLU A 1 349 ? 84.760 14.205 9.148 1.00 20.09 349 GLU A C 1
ATOM 2187 O O . GLU A 1 349 ? 84.023 14.617 8.251 1.00 19.59 349 GLU A O 1
ATOM 2193 N N . LEU A 1 350 ? 85.507 15.006 9.906 1.00 19.35 350 LEU A N 1
ATOM 2194 C CA . LEU A 1 350 ? 85.514 16.454 9.721 1.00 18.83 350 LEU A CA 1
ATOM 2195 C C . LEU A 1 350 ? 86.023 16.842 8.333 1.00 18.47 350 LEU A C 1
ATOM 2196 O O . LEU A 1 350 ? 85.403 17.656 7.653 1.00 18.19 350 LEU A O 1
ATOM 2201 N N . ALA A 1 351 ? 87.132 16.238 7.908 1.00 18.16 351 ALA A N 1
ATOM 2202 C CA . ALA A 1 351 ? 87.707 16.529 6.595 1.00 18.14 351 ALA A CA 1
ATOM 2203 C C . ALA A 1 351 ? 86.715 16.253 5.466 1.00 18.21 351 ALA A C 1
ATOM 2204 O O . ALA A 1 351 ? 86.625 17.023 4.510 1.00 18.02 351 ALA A O 1
ATOM 2206 N N . SER A 1 352 ? 85.965 15.159 5.597 1.00 18.46 352 SER A N 1
ATOM 2207 C CA . SER A 1 352 ? 84.962 14.780 4.605 1.00 18.75 352 SER A CA 1
ATOM 2208 C C . SER A 1 352 ? 83.833 15.806 4.498 1.00 18.62 352 SER A C 1
ATOM 2209 O O . SER A 1 352 ? 83.424 16.165 3.393 1.00 18.78 352 SER A O 1
ATOM 2212 N N . VAL A 1 353 ? 83.345 16.282 5.644 1.00 18.53 353 VAL A N 1
ATOM 2213 C CA . VAL A 1 353 ? 82.291 17.302 5.672 1.00 18.74 353 VAL A CA 1
ATOM 2214 C C . VAL A 1 353 ? 82.788 18.630 5.094 1.00 18.56 353 VAL A C 1
ATOM 2215 O O . VAL A 1 353 ? 82.125 19.234 4.249 1.00 18.61 353 VAL A O 1
ATOM 2219 N N . LEU A 1 354 ? 83.964 19.067 5.539 1.00 18.68 354 LEU A N 1
ATOM 2220 C CA . LEU A 1 354 ? 84.533 20.342 5.093 1.00 18.77 354 LEU A CA 1
ATOM 2221 C C . LEU A 1 354 ? 84.800 20.358 3.594 1.00 18.81 354 LEU A C 1
ATOM 2222 O O . LEU A 1 354 ? 84.701 21.407 2.951 1.00 18.72 354 LEU A O 1
ATOM 2227 N N . GLY A 1 355 ? 85.122 19.187 3.047 1.00 18.93 355 GLY A N 1
ATOM 2228 C CA . GLY A 1 355 ? 85.357 19.024 1.623 1.00 19.24 355 GLY A CA 1
ATOM 2229 C C . GLY A 1 355 ? 84.143 19.296 0.751 1.00 19.32 355 GLY A C 1
ATOM 2230 O O . GLY A 1 355 ? 84.287 19.502 -0.454 1.00 19.63 355 GLY A O 1
ATOM 2231 N N . THR A 1 356 ? 82.953 19.298 1.354 1.00 19.25 356 THR A N 1
ATOM 2232 C CA . THR A 1 356 ? 81.721 19.636 0.636 1.00 19.14 356 THR A CA 1
ATOM 2233 C C . THR A 1 356 ? 81.442 21.144 0.634 1.00 19.02 356 THR A C 1
ATOM 2234 O O . THR A 1 356 ? 80.540 21.613 -0.067 1.00 18.85 356 THR A O 1
ATOM 2238 N N . LEU A 1 357 ? 82.223 21.893 1.411 1.00 18.84 357 LEU A N 1
ATOM 2239 C CA . LEU A 1 357 ? 81.974 23.320 1.618 1.00 18.91 357 LEU A CA 1
ATOM 2240 C C . LEU A 1 357 ? 82.856 24.227 0.755 1.00 19.03 357 LEU A C 1
ATOM 2241 O O . LEU A 1 357 ? 83.761 23.752 0.060 1.00 19.25 357 LEU A O 1
ATOM 2246 N N . SER A 1 358 ? 82.581 25.530 0.813 1.00 19.18 358 SER A N 1
ATOM 2247 C CA . SER A 1 358 ? 83.240 26.515 -0.042 1.00 19.33 358 SER A CA 1
ATOM 2248 C C .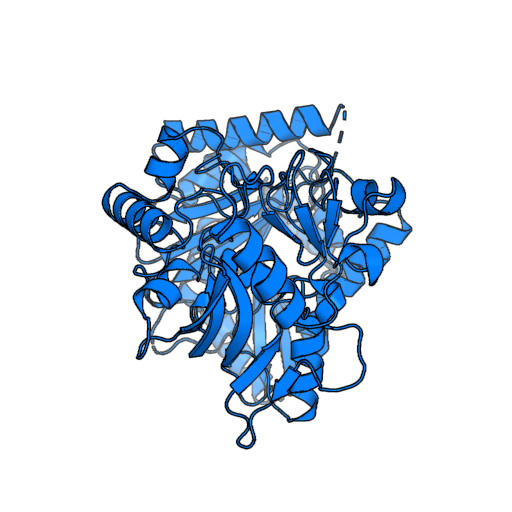 SER A 1 358 ? 83.724 27.753 0.716 1.00 19.19 358 SER A C 1
ATOM 2249 O O . SER A 1 358 ? 83.744 28.858 0.161 1.00 19.47 358 SER A O 1
ATOM 2252 N N . TYR A 1 359 ? 84.115 27.570 1.976 1.00 18.91 359 TYR A N 1
ATOM 2253 C CA . TYR A 1 359 ? 84.734 28.642 2.756 1.00 18.85 359 TYR A CA 1
ATOM 2254 C C . TYR A 1 359 ? 86.102 28.972 2.164 1.00 18.91 359 TYR A C 1
ATOM 2255 O O . TYR A 1 359 ? 86.644 28.191 1.378 1.00 18.93 359 TYR A O 1
ATOM 2264 N N . VAL A 1 360 ? 86.650 30.124 2.535 1.00 18.96 360 VAL A N 1
ATOM 2265 C CA . VAL A 1 360 ? 87.947 30.554 2.014 1.00 19.19 360 VAL A CA 1
ATOM 2266 C C . VAL A 1 360 ? 89.044 29.638 2.545 1.00 19.27 360 VAL A C 1
ATOM 2267 O O . VAL A 1 360 ? 89.183 29.465 3.756 1.00 19.28 360 VAL A O 1
ATOM 2271 N N . GLU A 1 361 ? 89.814 29.045 1.633 1.00 19.67 361 GLU A N 1
ATOM 2272 C CA . GLU A 1 361 ? 90.880 28.129 2.027 1.00 20.11 361 GLU A CA 1
ATOM 2273 C C . GLU A 1 361 ? 91.887 28.799 2.953 1.00 20.08 361 GLU A C 1
ATOM 2274 O O . GLU A 1 361 ? 92.330 29.921 2.699 1.00 20.26 361 GLU A O 1
ATOM 2280 N N . GLY A 1 362 ? 92.232 28.099 4.031 1.00 20.01 362 GLY A N 1
ATOM 2281 C CA . GLY A 1 362 ? 93.101 28.632 5.062 1.00 20.23 362 GLY A CA 1
ATOM 2282 C C . GLY A 1 362 ? 92.334 29.277 6.201 1.00 20.32 362 GLY A C 1
ATOM 2283 O O . GLY A 1 362 ? 92.937 29.769 7.159 1.00 20.32 362 GLY A O 1
ATOM 2284 N N . PHE A 1 363 ? 91.004 29.268 6.103 1.00 20.33 363 PHE A N 1
ATOM 2285 C CA . PHE A 1 363 ? 90.162 29.934 7.096 1.00 20.49 363 PHE A CA 1
ATOM 2286 C C . PHE A 1 363 ? 89.148 29.012 7.776 1.00 20.60 363 PHE A C 1
ATOM 2287 O O . PHE A 1 363 ? 88.001 29.394 8.036 1.00 20.49 363 PHE A O 1
ATOM 2295 N N . ALA A 1 364 ? 89.599 27.791 8.052 1.00 20.67 364 ALA A N 1
ATOM 2296 C CA . ALA A 1 364 ? 88.918 26.886 8.964 1.00 20.92 364 ALA A CA 1
ATOM 2297 C C . ALA A 1 364 ? 89.693 26.905 10.274 1.00 21.19 364 ALA A C 1
ATOM 2298 O O . ALA A 1 364 ? 90.893 26.613 10.307 1.00 21.46 364 ALA A O 1
ATOM 2300 N N . PHE A 1 365 ? 89.005 27.275 11.348 1.00 21.20 365 PHE A N 1
ATOM 2301 C CA . PHE A 1 365 ? 89.620 27.388 12.663 1.00 21.50 365 PHE A CA 1
ATOM 2302 C C . PHE A 1 365 ? 88.999 26.351 13.586 1.00 21.74 365 PHE A C 1
ATOM 2303 O O . PHE A 1 365 ? 87.782 26.169 13.582 1.00 21.75 365 PHE A O 1
ATOM 2311 N N . GLN A 1 366 ? 89.842 25.678 14.365 1.00 22.00 366 GLN A N 1
ATOM 2312 C CA . GLN A 1 366 ? 89.430 24.506 15.131 1.00 22.41 366 GLN A CA 1
ATOM 2313 C C . GLN A 1 366 ? 89.684 24.627 16.626 1.00 22.19 366 GLN A C 1
ATOM 2314 O O . GLN A 1 366 ? 90.726 25.128 17.061 1.00 22.15 366 GLN A O 1
ATOM 2320 N N . ARG A 1 367 ? 88.718 24.151 17.404 1.00 21.94 367 ARG A N 1
ATOM 2321 C CA . ARG A 1 367 ? 88.885 23.938 18.835 1.00 21.90 367 ARG A CA 1
ATOM 2322 C C . ARG A 1 367 ? 88.362 22.542 19.165 1.00 21.39 367 ARG A C 1
ATOM 2323 O O . ARG A 1 367 ? 87.540 21.992 18.430 1.00 21.16 367 ARG A O 1
ATOM 2331 N N . ASP A 1 368 ? 88.859 21.966 20.254 1.00 20.93 368 ASP A N 1
ATOM 2332 C CA . ASP A 1 368 ? 88.374 20.680 20.734 1.00 20.47 368 ASP A CA 1
ATOM 2333 C C . ASP A 1 368 ? 88.143 20.780 22.234 1.00 19.89 368 ASP A C 1
ATOM 2334 O O . ASP A 1 368 ? 89.083 20.986 23.004 1.00 19.89 368 ASP A O 1
ATOM 2339 N N . VAL A 1 369 ? 86.884 20.653 22.641 1.00 19.12 369 VAL A N 1
ATOM 2340 C CA . VAL A 1 369 ? 86.500 20.886 24.032 1.00 18.47 369 VAL A CA 1
ATOM 2341 C C . VAL A 1 369 ? 85.589 19.788 24.577 1.00 17.93 369 VAL A C 1
ATOM 2342 O O . VAL A 1 369 ? 85.011 19.007 23.816 1.00 17.73 369 VAL A O 1
ATOM 2346 N N . ALA A 1 370 ? 85.469 19.735 25.900 1.00 17.55 370 ALA A N 1
ATOM 2347 C CA . ALA A 1 370 ? 84.486 18.871 26.544 1.00 17.12 370 ALA A CA 1
ATOM 2348 C C . ALA A 1 370 ? 83.088 19.365 26.172 1.00 16.84 370 ALA A C 1
ATOM 2349 O O . ALA A 1 370 ? 82.867 20.571 26.046 1.00 16.87 370 ALA A O 1
ATOM 2351 N N . TYR A 1 371 ? 82.159 18.431 25.988 1.00 16.30 371 TYR A N 1
ATOM 2352 C CA . TYR A 1 371 ? 80.787 18.756 25.586 1.00 15.96 371 TYR A CA 1
ATOM 2353 C C . TYR A 1 371 ? 80.136 19.801 26.491 1.00 15.88 371 TYR A C 1
ATOM 2354 O O . TYR A 1 371 ? 79.552 20.765 25.997 1.00 15.85 371 TYR A O 1
ATOM 2363 N N . ALA A 1 372 ? 80.254 19.612 27.806 1.00 16.00 372 ALA A N 1
ATOM 2364 C CA . ALA A 1 372 ? 79.662 20.530 28.785 1.00 16.04 372 ALA A CA 1
ATOM 2365 C C . ALA A 1 372 ? 80.261 21.930 28.701 1.00 16.13 372 ALA A C 1
ATOM 2366 O O . ALA A 1 372 ? 79.553 22.927 28.878 1.00 16.00 372 ALA A O 1
ATOM 2368 N N . ALA A 1 373 ? 81.565 21.994 28.433 1.00 15.96 373 ALA A N 1
ATOM 2369 C CA . ALA A 1 373 ? 82.265 23.263 28.266 1.00 15.96 373 ALA A CA 1
ATOM 2370 C C . ALA A 1 373 ? 81.746 24.023 27.051 1.00 15.81 373 ALA A C 1
ATOM 2371 O O . ALA A 1 373 ? 81.598 25.247 27.105 1.00 16.15 373 ALA A O 1
ATOM 2373 N N . PHE A 1 374 ? 81.468 23.306 25.961 1.00 15.39 374 PHE A N 1
ATOM 2374 C CA . PHE A 1 374 ? 80.868 23.941 24.790 1.00 15.00 374 PHE A CA 1
ATOM 2375 C C . PHE A 1 374 ? 79.479 24.493 25.111 1.00 14.99 374 PHE A C 1
ATOM 2376 O O . PHE A 1 374 ? 79.175 25.632 24.781 1.00 14.75 374 PHE A O 1
ATOM 2384 N N . LEU A 1 375 ? 78.639 23.678 25.744 1.00 14.84 375 LEU A N 1
ATOM 2385 C CA . LEU A 1 375 ? 77.256 24.081 26.010 1.00 14.94 375 LEU A CA 1
ATOM 2386 C C . LEU A 1 375 ? 77.161 25.307 26.917 1.00 15.36 375 LEU A C 1
ATOM 2387 O O . LEU A 1 375 ? 76.284 26.146 26.731 1.00 15.18 375 LEU A O 1
ATOM 2392 N N . ASP A 1 376 ? 78.075 25.413 27.880 1.00 15.84 376 ASP A N 1
ATOM 2393 C CA . ASP A 1 376 ? 78.063 26.521 28.836 1.00 16.59 376 ASP A CA 1
ATOM 2394 C C . ASP A 1 376 ? 79.016 27.664 28.456 1.00 16.84 376 ASP A C 1
ATOM 2395 O O . ASP A 1 376 ? 79.338 28.515 29.288 1.00 16.99 376 ASP A O 1
ATOM 2400 N N . ARG A 1 377 ? 79.431 27.696 27.189 1.00 17.14 377 ARG A N 1
ATOM 2401 C CA . ARG A 1 377 ? 80.421 28.665 26.696 1.00 17.61 377 ARG A CA 1
ATOM 2402 C C . ARG A 1 377 ? 80.113 30.142 26.988 1.00 18.16 377 ARG A C 1
ATOM 2403 O O . ARG A 1 377 ? 81.031 30.929 27.242 1.00 18.23 377 ARG A O 1
ATOM 2411 N N . VAL A 1 378 ? 78.833 30.512 26.955 1.00 18.50 378 VAL A N 1
ATOM 2412 C CA . VAL A 1 378 ? 78.439 31.914 27.122 1.00 19.29 378 VAL A CA 1
ATOM 2413 C C . VAL A 1 378 ? 78.537 32.383 28.582 1.00 19.85 378 VAL A C 1
ATOM 2414 O O . VAL A 1 378 ? 78.657 33.581 28.844 1.00 19.93 378 VAL A O 1
ATOM 2418 N N . HIS A 1 379 ? 78.508 31.443 29.526 1.00 20.68 379 HIS A N 1
ATOM 2419 C CA . HIS A 1 379 ? 78.659 31.795 30.939 1.00 21.56 379 HIS A CA 1
ATOM 2420 C C . HIS A 1 379 ? 79.962 32.556 31.193 1.00 22.16 379 HIS A C 1
ATOM 2421 O O . HIS A 1 379 ? 79.965 33.568 31.897 1.00 22.13 379 HIS A O 1
ATOM 2428 N N . GLY A 1 380 ? 81.056 32.066 30.611 1.00 22.80 380 GLY A N 1
ATOM 2429 C CA . GLY A 1 380 ? 82.351 32.724 30.706 1.00 23.78 380 GLY A CA 1
ATOM 2430 C C . GLY A 1 380 ? 82.361 34.106 30.076 1.00 24.42 380 GLY A C 1
ATOM 2431 O O . GLY A 1 380 ? 83.080 34.996 30.536 1.00 24.69 380 GLY A O 1
ATOM 2432 N N . GLU A 1 381 ? 81.563 34.281 29.023 1.00 24.97 381 GLU A N 1
ATOM 2433 C CA . GLU A 1 381 ? 81.407 35.576 28.361 1.00 25.61 381 GLU A CA 1
ATOM 2434 C C . GLU A 1 381 ? 80.706 36.582 29.276 1.00 25.50 381 GLU A C 1
ATOM 2435 O O . GLU A 1 381 ? 81.116 37.742 29.352 1.00 25.48 381 GLU A O 1
ATOM 2441 N N . GLU A 1 382 ? 79.658 36.130 29.969 1.00 25.51 382 GLU A N 1
ATOM 2442 C CA . GLU A 1 382 ? 78.927 36.976 30.915 1.00 25.55 382 GLU A CA 1
ATOM 2443 C C . GLU A 1 382 ? 79.819 37.445 32.064 1.00 25.83 382 GLU A C 1
ATOM 2444 O O . GLU A 1 382 ? 79.812 38.626 32.413 1.00 25.76 382 GLU A O 1
ATOM 2450 N N . VAL A 1 383 ? 80.576 36.514 32.645 1.00 26.32 383 VAL A N 1
ATOM 2451 C CA . VAL A 1 383 ? 81.459 36.812 33.774 1.00 26.85 383 VAL A CA 1
ATOM 2452 C C . VAL A 1 383 ? 82.453 37.918 33.404 1.00 27.26 383 VAL A C 1
ATOM 2453 O O . VAL A 1 383 ? 82.614 38.891 34.148 1.00 27.39 383 VAL A O 1
ATOM 2457 N N . ALA A 1 384 ? 83.088 37.768 32.243 1.00 27.70 384 ALA A N 1
ATOM 2458 C CA . ALA A 1 384 ? 84.072 38.728 31.745 1.00 28.25 384 ALA A CA 1
ATOM 2459 C C . ALA A 1 384 ? 83.464 40.099 31.441 1.00 28.63 384 AL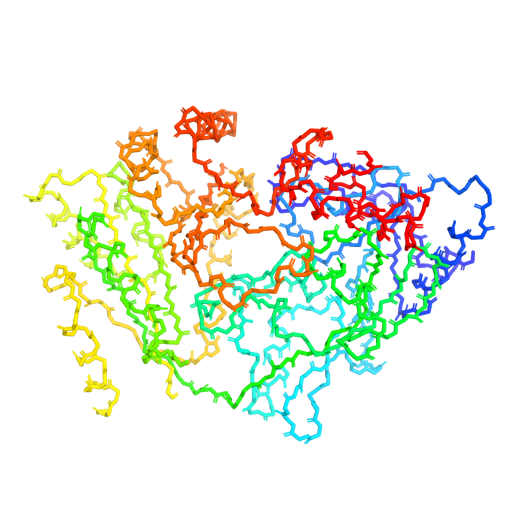A A C 1
ATOM 2460 O O . ALA A 1 384 ? 84.043 41.129 31.800 1.00 28.75 384 ALA A O 1
ATOM 2462 N N . LEU A 1 385 ? 82.301 40.107 30.790 1.00 28.97 385 LEU A N 1
ATOM 2463 C CA . LEU A 1 385 ? 81.627 41.354 30.425 1.00 29.27 385 LEU A CA 1
ATOM 2464 C C . LEU A 1 385 ? 81.092 42.108 31.643 1.00 29.52 385 LEU A C 1
ATOM 2465 O O . LEU A 1 385 ? 81.138 43.339 31.680 1.00 29.48 385 LEU A O 1
ATOM 2470 N N . ASN A 1 386 ? 80.592 41.367 32.632 1.00 29.87 386 ASN A N 1
ATOM 2471 C CA . ASN A 1 386 ? 80.087 41.959 33.872 1.00 30.29 386 ASN A CA 1
ATOM 2472 C C . ASN A 1 386 ? 81.187 42.622 34.701 1.00 30.55 386 ASN A C 1
ATOM 2473 O O . ASN A 1 386 ? 80.938 43.611 35.393 1.00 30.49 386 ASN A O 1
ATOM 2478 N N . LYS A 1 387 ? 82.398 42.071 34.621 1.00 30.87 387 LYS A N 1
ATOM 2479 C CA . LYS A 1 387 ? 83.570 42.642 35.286 1.00 31.21 387 LYS A CA 1
ATOM 2480 C C . LYS A 1 387 ? 83.951 44.001 34.694 1.00 31.23 387 LYS A C 1
ATOM 2481 O O . LYS A 1 387 ? 84.461 44.872 35.402 1.00 31.42 387 LYS A O 1
ATOM 2487 N N . LEU A 1 388 ? 83.696 44.170 33.399 1.00 31.09 388 LEU A N 1
ATOM 2488 C CA . LEU A 1 388 ? 83.925 45.440 32.712 1.00 30.99 388 LEU A CA 1
ATOM 2489 C C . LEU A 1 388 ? 82.688 46.345 32.750 1.00 30.69 388 LEU A C 1
ATOM 2490 O O . LEU A 1 388 ? 82.709 47.461 32.221 1.00 30.84 388 LEU A O 1
ATOM 2495 N N . GLY A 1 389 ? 81.619 45.858 33.381 1.00 30.24 389 GLY A N 1
ATOM 2496 C CA . GLY A 1 389 ? 80.368 46.594 33.492 1.00 29.61 389 GLY A CA 1
ATOM 2497 C C . GLY A 1 389 ? 79.618 46.700 32.176 1.00 29.11 389 GLY A C 1
ATOM 2498 O O . GLY A 1 389 ? 78.883 47.664 31.950 1.00 29.20 389 GLY A O 1
ATOM 2499 N N . LEU A 1 390 ? 79.800 45.701 31.315 1.00 28.50 390 LEU A N 1
ATOM 2500 C CA . LEU A 1 390 ? 79.232 45.713 29.969 1.00 27.92 390 LEU A CA 1
ATOM 2501 C C . LEU A 1 390 ? 78.134 44.665 29.763 1.00 27.34 390 LEU A C 1
ATOM 2502 O O . LEU A 1 390 ? 77.641 44.487 28.645 1.00 27.25 390 LEU A O 1
ATOM 2507 N N . TRP A 1 391 ? 77.755 43.978 30.840 1.00 26.57 391 TRP A N 1
ATOM 2508 C CA . TRP A 1 391 ? 76.670 43.000 30.788 1.00 25.89 391 TRP A CA 1
ATOM 2509 C C . TRP A 1 391 ? 75.323 43.618 31.172 1.00 25.42 391 TRP A C 1
ATOM 2510 O O . TRP A 1 391 ? 74.345 43.479 30.439 1.00 25.39 391 TRP A O 1
ATOM 2521 N N . ARG A 1 392 ? 75.279 44.297 32.318 1.00 24.77 392 ARG A N 1
ATOM 2522 C CA . ARG A 1 392 ? 74.042 44.907 32.809 1.00 24.22 392 ARG A CA 1
ATOM 2523 C C . ARG A 1 392 ? 73.805 46.277 32.166 1.00 23.30 392 ARG A C 1
ATOM 2524 O O . ARG A 1 392 ? 73.869 47.319 32.828 1.00 23.43 392 ARG A O 1
ATOM 2532 N N . VAL A 1 393 ? 73.541 46.249 30.863 1.00 21.85 393 VAL A N 1
ATOM 2533 C CA . VAL A 1 393 ? 73.278 47.445 30.061 1.00 20.59 393 VAL A CA 1
ATOM 2534 C C . VAL A 1 393 ? 71.976 47.223 29.278 1.00 19.63 393 VAL A C 1
ATOM 2535 O O . VAL A 1 393 ? 71.488 46.093 29.227 1.00 19.33 393 VAL A O 1
ATOM 2539 N N . PRO A 1 394 ? 71.393 48.271 28.687 1.00 18.80 394 PRO A N 1
ATOM 2540 C CA . PRO A 1 394 ? 70.204 48.087 27.845 1.00 18.08 394 PRO A CA 1
ATOM 2541 C C . PRO A 1 394 ? 70.479 47.149 26.671 1.00 17.33 394 PRO A C 1
ATOM 2542 O O . PRO A 1 394 ? 71.543 47.229 26.048 1.00 17.13 394 PRO A O 1
ATOM 2546 N N . HIS A 1 395 ? 69.525 46.265 26.392 1.00 16.36 395 HIS A N 1
ATOM 2547 C CA . HIS A 1 395 ? 69.663 45.281 25.323 1.00 15.68 395 HIS A CA 1
ATOM 2548 C C . HIS A 1 395 ? 68.506 45.379 24.332 1.00 15.29 395 HIS A C 1
ATOM 2549 O O . HIS A 1 395 ? 67.537 44.624 24.436 1.00 15.01 395 HIS A O 1
ATOM 2556 N N . PRO A 1 396 ? 68.601 46.309 23.379 1.00 15.25 396 PRO A N 1
ATOM 2557 C CA . PRO A 1 396 ? 67.583 46.451 22.332 1.00 15.18 396 PRO A CA 1
ATOM 2558 C C . PRO A 1 396 ? 67.779 45.392 21.246 1.00 15.13 396 PRO A C 1
ATOM 2559 O O . PRO A 1 396 ? 68.113 45.708 20.102 1.00 15.19 396 PRO A O 1
ATOM 2563 N N . TRP A 1 397 ? 67.575 44.137 21.631 1.00 14.89 397 TRP A N 1
ATOM 2564 C CA . TRP A 1 397 ? 67.800 42.998 20.753 1.00 14.80 397 TRP A CA 1
ATOM 2565 C C . TRP A 1 397 ? 66.704 42.891 19.702 1.00 14.75 397 TRP A C 1
ATOM 2566 O O . TRP A 1 397 ? 65.532 43.151 19.984 1.00 14.96 397 TRP A O 1
ATOM 2577 N N . LEU A 1 398 ? 67.093 42.512 18.489 1.00 14.68 398 LEU A N 1
ATOM 2578 C CA . LEU A 1 398 ? 66.130 42.223 17.438 1.00 14.81 398 LEU A CA 1
ATOM 2579 C C . LEU A 1 398 ? 66.255 40.756 17.041 1.00 14.77 398 LEU A C 1
ATOM 2580 O O . LEU A 1 398 ? 67.315 40.315 16.591 1.00 14.86 398 LEU A O 1
ATOM 2585 N N . ASN A 1 399 ? 65.173 40.009 17.241 1.00 14.60 399 ASN A N 1
ATOM 2586 C CA . ASN A 1 399 ? 65.132 38.588 16.921 1.00 14.72 399 ASN A CA 1
ATOM 2587 C C . ASN A 1 399 ? 63.967 38.277 15.998 1.00 14.70 399 ASN A C 1
ATOM 2588 O O . ASN A 1 399 ? 62.820 38.636 16.283 1.00 14.44 399 ASN A O 1
ATOM 2593 N N . MET A 1 400 ? 64.259 37.607 14.888 1.00 15.00 400 MET A N 1
ATOM 2594 C CA . MET A 1 400 ? 63.205 37.213 13.962 1.00 15.46 400 MET A CA 1
ATOM 2595 C C . MET A 1 400 ? 63.539 35.954 13.170 1.00 15.14 400 MET A C 1
ATOM 2596 O O . MET A 1 400 ? 64.691 35.523 13.117 1.00 15.34 400 MET A O 1
ATOM 2601 N N . PHE A 1 401 ? 62.505 35.369 12.577 1.00 14.64 401 PHE A N 1
ATOM 2602 C CA . PHE A 1 401 ? 62.650 34.253 11.660 1.00 14.39 401 PHE A CA 1
ATOM 2603 C C . PHE A 1 401 ? 62.374 34.766 10.256 1.00 14.41 401 PHE A C 1
ATOM 2604 O O . PHE A 1 401 ? 61.294 35.293 9.989 1.00 14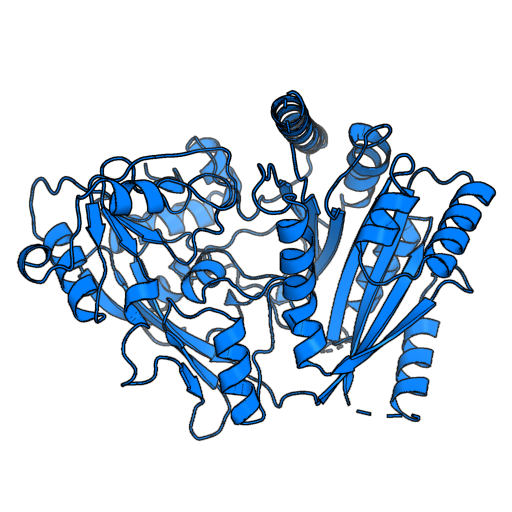.46 401 PHE A O 1
ATOM 2612 N N . VAL A 1 402 ? 63.353 34.615 9.368 1.00 14.33 402 VAL A N 1
ATOM 2613 C CA . VAL A 1 402 ? 63.260 35.136 8.002 1.00 14.61 402 VAL A CA 1
ATOM 2614 C C . VAL A 1 402 ? 63.216 33.969 7.012 1.00 14.84 402 VAL A C 1
ATOM 2615 O O . VAL A 1 402 ? 64.093 33.108 7.048 1.00 14.79 402 VAL A O 1
ATOM 2619 N N . PRO A 1 403 ? 62.202 33.928 6.142 1.00 15.17 403 PRO A N 1
ATOM 2620 C CA . PRO A 1 403 ? 62.089 32.852 5.149 1.00 15.29 403 PRO A CA 1
ATOM 2621 C C . PRO A 1 403 ? 63.318 32.776 4.238 1.00 15.52 403 PRO A C 1
ATOM 2622 O O . PRO A 1 403 ? 63.899 33.809 3.893 1.00 15.12 403 PRO A O 1
ATOM 2626 N N . ARG A 1 404 ? 63.707 31.553 3.879 1.00 15.94 404 ARG A N 1
ATOM 2627 C CA . ARG A 1 404 ? 64.884 31.300 3.046 1.00 16.50 404 ARG A CA 1
ATOM 2628 C C . ARG A 1 404 ? 64.884 32.107 1.741 1.00 16.41 404 ARG A C 1
ATOM 2629 O O . ARG A 1 404 ? 65.917 32.645 1.339 1.00 16.53 404 ARG A O 1
ATOM 2637 N N . SER A 1 405 ? 63.724 32.189 1.094 1.00 16.43 405 SER A N 1
ATOM 2638 C CA . SER A 1 405 ? 63.602 32.878 -0.193 1.00 16.64 405 SER A CA 1
ATOM 2639 C C . SER A 1 405 ? 63.974 34.363 -0.155 1.00 16.56 405 SER A C 1
ATOM 2640 O O . SER A 1 405 ? 64.251 34.961 -1.199 1.00 16.68 405 SER A O 1
ATOM 2643 N N . ARG A 1 406 ? 63.985 34.952 1.042 1.00 16.34 406 ARG A N 1
ATOM 2644 C CA . ARG A 1 406 ? 64.258 36.382 1.196 1.00 16.32 406 ARG A CA 1
ATOM 2645 C C . ARG A 1 406 ? 65.509 36.709 2.024 1.00 16.13 406 ARG A C 1
ATOM 2646 O O . ARG A 1 406 ? 65.771 37.877 2.314 1.00 16.02 406 ARG A O 1
ATOM 2654 N N . ILE A 1 407 ? 66.286 35.693 2.400 1.00 16.17 407 ILE A N 1
ATOM 2655 C CA . ILE A 1 407 ? 67.449 35.932 3.262 1.00 16.38 407 ILE A CA 1
ATOM 2656 C C . ILE A 1 407 ? 68.578 36.722 2.583 1.00 16.55 407 ILE A C 1
ATOM 2657 O O . ILE A 1 407 ? 69.249 37.524 3.234 1.00 16.57 407 ILE A O 1
ATOM 2662 N N . ALA A 1 408 ? 68.769 36.510 1.280 1.00 16.92 408 ALA A N 1
ATOM 2663 C CA . ALA A 1 408 ? 69.730 37.298 0.506 1.00 17.29 408 ALA A CA 1
ATOM 2664 C C . ALA A 1 408 ? 69.308 38.769 0.431 1.00 17.49 408 ALA A C 1
ATOM 2665 O O . ALA A 1 408 ? 70.149 39.666 0.516 1.00 17.53 408 ALA A O 1
ATOM 2667 N N . ASP A 1 409 ? 68.005 39.005 0.284 1.00 17.86 409 ASP A N 1
ATOM 2668 C CA . ASP A 1 409 ? 67.449 40.360 0.312 1.00 18.38 409 ASP A CA 1
ATOM 2669 C C . ASP A 1 409 ? 67.668 41.025 1.670 1.00 18.30 409 ASP A C 1
ATOM 2670 O O . ASP A 1 409 ? 68.034 42.201 1.738 1.00 18.13 409 ASP A O 1
ATOM 2675 N N . PHE A 1 410 ? 67.440 40.264 2.742 1.00 18.30 410 PHE A N 1
ATOM 2676 C CA . PHE A 1 410 ? 67.690 40.737 4.102 1.00 18.26 410 PHE A CA 1
ATOM 2677 C C . PHE A 1 410 ? 69.157 41.118 4.280 1.00 18.47 410 PHE A C 1
ATOM 2678 O O . PHE A 1 410 ? 69.466 42.154 4.867 1.00 18.38 410 PHE A O 1
ATOM 2686 N N . ASP A 1 411 ? 70.054 40.279 3.764 1.00 18.75 411 ASP A N 1
ATOM 2687 C CA . ASP A 1 411 ? 71.488 40.536 3.844 1.00 19.23 411 ASP A CA 1
ATOM 2688 C C . ASP A 1 411 ? 71.864 41.843 3.139 1.00 19.56 411 ASP A C 1
ATOM 2689 O O . ASP A 1 411 ? 72.638 42.642 3.673 1.00 19.41 411 ASP A O 1
ATOM 2694 N N . ARG A 1 412 ? 71.298 42.051 1.952 1.00 20.15 412 ARG A N 1
ATOM 2695 C CA . ARG A 1 412 ? 71.553 43.255 1.162 1.00 20.85 412 ARG A CA 1
ATOM 2696 C C . ARG A 1 412 ? 71.072 44.523 1.870 1.00 20.78 412 ARG A C 1
ATOM 2697 O O . ARG A 1 412 ? 71.788 45.526 1.914 1.00 20.91 412 ARG A O 1
ATOM 2705 N N . GLY A 1 413 ? 69.869 44.465 2.433 1.00 20.80 413 GLY A N 1
ATOM 2706 C CA . GLY A 1 413 ? 69.254 45.624 3.060 1.00 20.76 413 GLY A CA 1
ATOM 2707 C C . GLY A 1 413 ? 69.751 45.956 4.455 1.00 20.85 413 GLY A C 1
ATOM 2708 O O . GLY A 1 413 ? 69.779 47.129 4.837 1.00 20.82 413 GLY A O 1
ATOM 2709 N N . VAL A 1 414 ? 70.147 44.933 5.211 1.00 20.77 414 VAL A N 1
ATOM 2710 C CA . VAL A 1 414 ? 70.488 45.100 6.627 1.00 20.75 414 VAL A CA 1
ATOM 2711 C C . VAL A 1 414 ? 71.993 45.013 6.902 1.00 20.90 414 VAL A C 1
ATOM 2712 O O . VAL A 1 414 ? 72.574 45.936 7.474 1.00 20.79 414 VAL A O 1
ATOM 2716 N N . PHE A 1 415 ? 72.617 43.909 6.496 1.00 21.10 415 PHE A N 1
ATOM 2717 C CA . PHE A 1 415 ? 74.038 43.691 6.769 1.00 21.45 415 PHE A CA 1
ATOM 2718 C C . PHE A 1 415 ? 74.932 44.510 5.845 1.00 21.82 415 PHE A C 1
ATOM 2719 O O . PHE A 1 415 ? 75.949 45.052 6.279 1.00 21.81 415 PHE A O 1
ATOM 2727 N N . LYS A 1 416 ? 74.538 44.591 4.577 1.00 22.37 416 LYS A N 1
ATOM 2728 C CA . LYS A 1 416 ? 75.261 45.368 3.574 1.00 22.94 416 LYS A CA 1
ATOM 2729 C C . LYS A 1 416 ? 74.732 46.796 3.485 1.00 23.11 416 LYS A C 1
ATOM 2730 O O . LYS A 1 416 ? 75.325 47.642 2.811 1.00 23.29 416 LYS A O 1
ATOM 2736 N N . GLY A 1 417 ? 73.619 47.057 4.170 1.00 23.21 417 GLY A N 1
ATOM 2737 C CA . GLY A 1 417 ? 72.954 48.346 4.112 1.00 23.33 417 GLY A CA 1
ATOM 2738 C C . GLY A 1 417 ? 72.903 49.072 5.441 1.00 23.36 417 GLY A C 1
ATOM 2739 O O . GLY A 1 417 ? 73.853 49.765 5.808 1.00 23.43 417 GLY A O 1
ATOM 2740 N N . ILE A 1 418 ? 71.795 48.895 6.162 1.00 23.54 418 ILE A N 1
ATOM 2741 C CA . ILE A 1 418 ? 71.490 49.667 7.374 1.00 23.63 418 ILE A CA 1
ATOM 2742 C C . ILE A 1 418 ? 72.609 49.664 8.424 1.00 23.82 418 ILE A C 1
ATOM 2743 O O . ILE A 1 418 ? 72.940 50.711 8.983 1.00 23.78 418 ILE A O 1
ATOM 2748 N N . LEU A 1 419 ? 73.193 48.494 8.674 1.00 23.93 419 LEU A N 1
ATOM 2749 C CA . LEU A 1 419 ? 74.178 48.337 9.746 1.00 24.22 419 LEU A CA 1
ATOM 2750 C C . LEU A 1 419 ? 75.588 48.814 9.390 1.00 24.54 419 LEU A C 1
ATOM 2751 O O . LEU A 1 419 ? 76.453 48.909 10.266 1.00 24.49 419 LEU A O 1
ATOM 2756 N N . GLN A 1 420 ? 75.814 49.120 8.115 1.00 25.03 420 GLN A N 1
ATOM 2757 C CA . GLN A 1 420 ? 77.117 49.600 7.656 1.00 25.59 420 GLN A CA 1
ATOM 2758 C C . GLN A 1 420 ? 77.439 50.977 8.226 1.00 26.05 420 GLN A C 1
ATOM 2759 O O . GLN A 1 420 ? 76.562 51.837 8.327 1.00 26.13 420 GLN A O 1
ATOM 2765 N N . GLY A 1 421 ? 78.700 51.166 8.605 1.00 26.51 421 GLY A N 1
ATOM 2766 C CA . GLY A 1 421 ? 79.173 52.437 9.126 1.00 27.14 421 GLY A CA 1
ATOM 2767 C C . GLY A 1 421 ? 78.799 52.709 10.571 1.00 27.52 421 GLY A C 1
ATOM 2768 O O . GLY A 1 421 ? 78.829 53.860 11.011 1.00 27.74 421 GLY A O 1
ATOM 2769 N N . THR A 1 422 ? 78.438 51.658 11.306 1.00 27.80 422 THR A N 1
ATOM 2770 C CA . THR A 1 422 ? 78.134 51.774 12.733 1.00 28.00 422 THR A CA 1
ATOM 2771 C C . THR A 1 422 ? 79.080 50.907 13.561 1.00 28.02 422 THR A C 1
ATOM 2772 O O . THR A 1 422 ? 79.623 49.917 13.063 1.00 28.10 422 THR A O 1
ATOM 2776 N N . ASP A 1 423 ? 79.284 51.296 14.818 1.00 28.07 423 ASP A N 1
ATOM 2777 C CA . ASP A 1 423 ? 80.076 50.509 15.756 1.00 28.08 423 ASP A CA 1
ATOM 2778 C C . ASP A 1 423 ? 79.168 49.504 16.455 1.00 27.82 423 ASP A C 1
ATOM 2779 O O . ASP A 1 423 ? 78.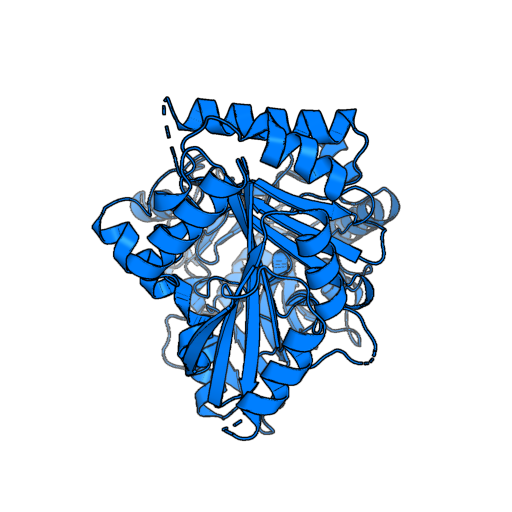400 49.863 17.350 1.00 27.87 423 ASP A O 1
ATOM 2784 N N . ILE A 1 424 ? 79.254 48.244 16.038 1.00 27.37 424 ILE A N 1
ATOM 2785 C CA . ILE A 1 424 ? 78.374 47.211 16.572 1.00 26.83 424 ILE A CA 1
ATOM 2786 C C . ILE A 1 424 ? 79.004 46.496 17.767 1.00 26.35 424 ILE A C 1
ATOM 2787 O O . ILE A 1 424 ? 80.148 46.047 17.707 1.00 26.31 424 ILE A O 1
ATOM 2792 N N . VAL A 1 425 ? 78.250 46.444 18.861 1.00 25.71 425 VAL A N 1
ATOM 2793 C CA . VAL A 1 425 ? 78.636 45.711 20.060 1.00 25.08 425 VAL A CA 1
ATOM 2794 C C . VAL A 1 425 ? 77.576 44.641 20.309 1.00 24.33 425 VAL A C 1
ATOM 2795 O O . VAL A 1 425 ? 76.389 44.950 20.461 1.00 24.45 425 VAL A O 1
ATOM 2799 N N . GLY A 1 426 ? 78.017 43.387 20.342 1.00 23.35 426 GLY A N 1
ATOM 2800 C CA . GLY A 1 426 ? 77.123 42.248 20.449 1.00 22.06 426 GLY A CA 1
ATOM 2801 C C . GLY A 1 426 ? 77.122 41.448 19.158 1.00 21.01 426 GLY A C 1
ATOM 2802 O O . GLY A 1 426 ? 77.406 41.998 18.091 1.00 21.10 426 GLY A O 1
ATOM 2803 N N . PRO A 1 427 ? 76.812 40.155 19.242 1.00 20.12 427 PRO A N 1
ATOM 2804 C CA . PRO A 1 427 ? 76.837 39.287 18.059 1.00 19.36 427 PRO A CA 1
ATOM 2805 C C . PRO A 1 427 ? 75.658 39.510 17.108 1.00 18.65 427 PRO A C 1
ATOM 2806 O O . PRO A 1 427 ? 74.556 39.862 17.538 1.00 18.25 427 PRO A O 1
ATOM 2810 N N . LEU A 1 428 ? 75.917 39.310 15.819 1.00 17.68 428 LEU A N 1
ATOM 2811 C CA . LEU A 1 428 ? 74.873 39.257 14.806 1.00 17.01 428 LEU A CA 1
ATOM 2812 C C . LEU A 1 428 ? 74.815 37.818 14.320 1.00 16.58 428 LEU A C 1
ATOM 2813 O O . LEU A 1 428 ? 75.705 37.359 13.604 1.00 16.60 428 LEU A O 1
ATOM 2818 N N . ILE A 1 429 ? 73.775 37.105 14.743 1.00 15.91 429 ILE A N 1
ATOM 2819 C CA . ILE A 1 429 ? 73.672 35.662 14.538 1.00 15.40 429 ILE A CA 1
ATOM 2820 C C . ILE A 1 429 ? 72.652 35.329 13.452 1.00 14.94 429 ILE A C 1
ATOM 2821 O O . ILE A 1 429 ? 71.545 35.861 13.448 1.00 14.61 429 ILE A O 1
ATOM 2826 N N . VAL A 1 430 ? 73.039 34.449 12.528 1.00 14.53 430 VAL A N 1
ATOM 2827 C CA . VAL A 1 430 ? 72.186 34.059 11.408 1.00 14.34 430 VAL A CA 1
ATOM 2828 C C . VAL A 1 430 ? 72.411 32.581 11.105 1.00 14.03 430 VAL A C 1
ATOM 2829 O O . VAL A 1 430 ? 73.546 32.167 10.879 1.00 14.04 430 VAL A O 1
ATOM 2833 N N . TYR A 1 431 ? 71.336 31.793 11.111 1.00 13.48 431 TYR A N 1
ATOM 2834 C CA . TYR A 1 431 ? 71.416 30.368 10.764 1.00 13.06 431 TYR A CA 1
ATOM 2835 C C . TYR A 1 431 ? 70.067 29.764 10.365 1.00 12.77 431 TYR A C 1
ATOM 2836 O O . TYR A 1 431 ? 69.023 30.186 10.869 1.00 12.41 431 TYR A O 1
ATOM 2845 N N . PRO A 1 432 ? 70.090 28.784 9.460 1.00 12.59 432 PRO A N 1
ATOM 2846 C CA . PRO A 1 432 ? 68.856 28.152 8.976 1.00 12.54 432 PRO A CA 1
ATOM 2847 C C . PRO A 1 432 ? 68.244 27.143 9.948 1.00 12.55 432 PRO A C 1
ATOM 2848 O O . PRO A 1 432 ? 68.953 26.496 10.728 1.00 12.60 432 PRO A O 1
ATOM 2852 N N . LEU A 1 433 ? 66.922 27.024 9.873 1.00 12.39 433 LEU A N 1
ATOM 2853 C CA . LEU A 1 433 ? 66.149 26.055 10.644 1.00 12.58 433 LEU A CA 1
ATOM 2854 C C . LEU A 1 433 ? 65.230 25.283 9.705 1.00 12.54 433 LEU A C 1
ATOM 2855 O O . LEU A 1 433 ? 64.822 25.805 8.666 1.00 12.80 433 LEU A O 1
ATOM 2860 N N . ASN A 1 434 ? 64.899 24.049 10.073 1.00 12.43 434 ASN A N 1
ATOM 2861 C CA . ASN A 1 434 ? 64.007 23.220 9.269 1.00 12.76 434 ASN A CA 1
ATOM 2862 C C . ASN A 1 434 ? 62.598 23.171 9.857 1.00 12.90 434 ASN A C 1
ATOM 2863 O O . ASN A 1 434 ? 62.400 22.661 10.958 1.00 12.82 434 ASN A O 1
ATOM 2868 N N . LYS A 1 435 ? 61.626 23.698 9.111 1.00 13.51 435 LYS A N 1
ATOM 2869 C CA . LYS A 1 435 ? 60.225 23.732 9.552 1.00 14.14 435 LYS A CA 1
ATOM 2870 C C . LYS A 1 435 ? 59.665 22.355 9.919 1.00 14.38 435 LYS A C 1
ATOM 2871 O O . LYS A 1 435 ? 58.799 22.247 10.787 1.00 14.27 435 LYS A O 1
ATOM 2877 N N . SER A 1 436 ? 60.171 21.311 9.263 1.00 14.74 436 SER A N 1
ATOM 2878 C CA . SER A 1 436 ? 59.736 19.934 9.508 1.00 15.31 436 SER A CA 1
ATOM 2879 C C . SER A 1 436 ? 59.905 19.496 10.965 1.00 15.28 436 SER A C 1
ATOM 2880 O O . SER A 1 436 ? 59.215 18.588 11.428 1.00 15.58 436 SER A O 1
ATOM 2883 N N . MET A 1 437 ? 60.815 20.157 11.678 1.00 15.13 437 MET A N 1
ATOM 2884 C CA . MET A 1 437 ? 61.129 19.806 13.059 1.00 15.19 437 MET A CA 1
ATOM 2885 C C . MET A 1 437 ? 60.297 20.607 14.066 1.00 14.82 437 MET A C 1
ATOM 2886 O O . MET A 1 437 ? 60.452 20.445 15.279 1.00 14.69 437 MET A O 1
ATOM 2891 N N . TRP A 1 438 ? 59.413 21.458 13.542 1.00 14.42 438 TRP A N 1
ATOM 2892 C CA . TRP A 1 438 ? 58.488 22.259 14.341 1.00 14.18 438 TRP A CA 1
ATOM 2893 C C . TRP A 1 438 ? 57.068 21.711 14.211 1.00 14.49 438 TRP A C 1
ATOM 2894 O O . TRP A 1 438 ? 56.664 21.246 13.143 1.00 14.83 438 TRP A O 1
ATOM 2905 N N . ASP A 1 439 ? 56.317 21.774 15.305 1.00 14.61 439 ASP A N 1
ATOM 2906 C CA . ASP A 1 439 ? 54.921 21.357 15.321 1.00 14.96 439 ASP A CA 1
ATOM 2907 C C . ASP A 1 439 ? 54.043 22.600 15.189 1.00 15.36 439 ASP A C 1
ATOM 2908 O O . ASP A 1 439 ? 53.931 23.379 16.134 1.00 15.12 439 ASP A O 1
ATOM 2913 N N . ASP A 1 440 ? 53.422 22.788 14.023 1.00 15.97 440 ASP A N 1
ATOM 2914 C CA . ASP A 1 440 ? 52.602 23.984 13.789 1.00 16.88 440 ASP A CA 1
ATOM 2915 C C . ASP A 1 440 ? 51.304 24.023 14.604 1.00 16.59 440 ASP A C 1
ATOM 2916 O O . ASP A 1 440 ? 50.623 25.056 14.650 1.00 16.91 440 ASP A O 1
ATOM 2921 N N . GLY A 1 441 ? 50.977 22.904 15.247 1.00 16.34 441 GLY A N 1
ATOM 2922 C CA . GLY A 1 441 ? 49.848 22.829 16.163 1.00 15.92 441 GLY A CA 1
ATOM 2923 C C . GLY A 1 441 ? 50.106 23.514 17.495 1.00 15.68 441 GLY A C 1
ATOM 2924 O O . GLY A 1 441 ? 49.165 23.834 18.227 1.00 15.84 441 GLY A O 1
ATOM 2925 N N . MET A 1 442 ? 51.382 23.722 17.814 1.00 15.06 442 MET A N 1
ATOM 2926 C CA . MET A 1 442 ? 51.777 24.444 19.020 1.00 14.63 442 MET A CA 1
ATOM 2927 C C . MET A 1 442 ? 51.653 25.950 18.794 1.00 14.52 442 MET A C 1
ATOM 2928 O O . MET A 1 442 ? 51.573 26.402 17.651 1.00 14.59 442 MET A O 1
ATOM 2933 N N . SER A 1 443 ? 51.633 26.721 19.879 1.00 14.30 443 SER A N 1
ATOM 2934 C CA . SER A 1 443 ? 51.404 28.164 19.793 1.00 14.34 443 SER A CA 1
ATOM 2935 C C . SER A 1 443 ? 52.497 28.946 19.056 1.00 14.46 443 SER A C 1
ATOM 2936 O O . SER A 1 443 ? 52.210 29.981 18.452 1.00 14.30 443 SER A O 1
ATOM 2939 N N . ALA A 1 444 ? 53.739 28.465 19.107 1.00 14.52 444 ALA A N 1
ATOM 2940 C CA . ALA A 1 444 ? 54.853 29.171 18.462 1.00 14.79 444 ALA A CA 1
ATOM 2941 C C . ALA A 1 444 ? 54.582 29.413 16.979 1.00 15.00 444 ALA A C 1
ATOM 2942 O O . ALA A 1 444 ? 54.096 28.524 16.278 1.00 15.19 444 ALA A O 1
ATOM 2944 N N . ALA A 1 445 ? 54.888 30.623 16.519 1.00 15.18 445 ALA A N 1
ATOM 2945 C CA . ALA A 1 445 ? 54.649 31.013 15.130 1.00 15.37 445 ALA A CA 1
ATOM 2946 C C . ALA A 1 445 ? 55.945 31.074 14.328 1.00 15.43 445 ALA A C 1
ATOM 2947 O O . ALA A 1 445 ? 56.915 31.711 14.743 1.00 15.63 445 ALA A O 1
ATOM 2949 N N . THR A 1 446 ? 55.950 30.402 13.181 1.00 15.61 446 THR A N 1
ATOM 2950 C CA . THR A 1 446 ? 57.100 30.410 12.275 1.00 16.03 446 THR A CA 1
ATOM 2951 C C . THR A 1 446 ? 56.666 30.762 10.853 1.00 16.09 446 THR A C 1
ATOM 2952 O O . THR A 1 446 ? 55.478 30.675 10.534 1.00 15.92 446 THR A O 1
ATOM 2956 N N . PRO A 1 447 ? 57.615 31.164 10.002 1.00 16.30 447 PRO A N 1
ATOM 2957 C CA . PRO A 1 447 ? 57.330 31.381 8.577 1.00 16.75 447 PRO A CA 1
ATOM 2958 C C . PRO A 1 447 ? 56.843 30.112 7.870 1.00 17.28 447 PRO A C 1
ATOM 2959 O O . PRO A 1 447 ? 57.056 28.999 8.356 1.00 17.30 447 PRO A O 1
ATOM 2963 N N . SER A 1 448 ? 56.195 30.296 6.723 1.00 17.77 448 SER A N 1
ATOM 2964 C CA . SER A 1 448 ? 55.549 29.198 6.007 1.00 18.38 448 SER A CA 1
ATOM 2965 C C . SER A 1 448 ? 56.515 28.281 5.247 1.00 18.34 448 SER A C 1
ATOM 2966 O O . SER A 1 448 ? 56.174 27.134 4.949 1.00 18.65 448 SER A O 1
ATOM 2969 N N . GLU A 1 449 ? 57.707 28.785 4.936 1.00 18.22 449 GLU A N 1
ATOM 2970 C CA . GLU A 1 449 ? 58.661 28.058 4.094 1.00 18.15 449 GLU A CA 1
ATOM 2971 C C . GLU A 1 449 ? 59.343 26.897 4.819 1.00 17.98 449 GLU A C 1
ATOM 2972 O O . GLU A 1 449 ? 59.476 26.915 6.043 1.00 17.93 449 GLU A O 1
ATOM 2978 N N . ASP A 1 450 ? 59.771 25.892 4.050 1.00 17.75 450 ASP A N 1
ATOM 2979 C CA . ASP A 1 450 ? 60.412 24.691 4.594 1.00 17.67 450 ASP A CA 1
ATOM 2980 C C . ASP A 1 450 ? 61.684 25.017 5.368 1.00 16.95 450 ASP A C 1
ATOM 2981 O O . ASP A 1 450 ? 62.024 24.335 6.335 1.00 16.77 450 ASP A O 1
ATOM 2986 N N . VAL A 1 451 ? 62.395 26.041 4.910 1.00 16.20 451 VAL A N 1
ATOM 2987 C CA . VAL A 1 451 ? 63.589 26.531 5.584 1.00 15.55 451 VAL A CA 1
ATOM 2988 C C . VAL A 1 451 ? 63.415 28.019 5.879 1.00 15.27 451 VAL A C 1
ATOM 2989 O O . VAL A 1 451 ? 62.992 28.793 5.013 1.00 15.14 451 VAL A O 1
ATOM 2993 N N . PHE A 1 452 ? 63.714 28.403 7.114 1.00 14.65 452 PHE A N 1
ATOM 2994 C CA . PHE A 1 452 ? 63.749 29.806 7.506 1.00 14.30 452 PHE A CA 1
ATOM 2995 C C . PHE A 1 452 ? 64.941 30.027 8.428 1.00 14.18 452 PHE A C 1
ATOM 2996 O O . PHE A 1 452 ? 65.431 29.085 9.055 1.00 14.11 452 PHE A O 1
ATOM 3004 N N . TYR A 1 453 ? 65.405 31.270 8.499 1.00 13.95 453 TYR A N 1
ATOM 3005 C CA . TYR A 1 453 ? 66.604 31.596 9.255 1.00 13.67 453 TYR A CA 1
ATOM 3006 C C . TYR A 1 453 ? 66.266 32.260 10.570 1.00 13.64 453 TYR A C 1
ATOM 3007 O O . TYR A 1 453 ? 65.431 33.159 10.616 1.00 13.63 453 TYR A O 1
ATOM 3016 N N . ALA A 1 454 ? 66.928 31.816 11.633 1.00 13.53 454 ALA A N 1
ATOM 3017 C CA . ALA A 1 454 ? 66.974 32.581 12.867 1.00 13.52 454 ALA A CA 1
ATOM 3018 C C . ALA A 1 454 ? 67.929 33.748 12.639 1.00 13.85 454 ALA A C 1
ATOM 3019 O O . ALA A 1 454 ? 69.081 33.551 12.237 1.00 13.82 454 ALA A O 1
ATOM 3021 N N . VAL A 1 455 ? 67.434 34.963 12.852 1.00 14.03 455 VAL A N 1
ATOM 3022 C CA . VAL A 1 455 ? 68.263 36.156 12.771 1.00 14.56 455 VAL A CA 1
ATOM 3023 C C . VAL A 1 455 ? 68.199 36.846 14.122 1.00 14.88 455 VAL A C 1
ATOM 3024 O O . VAL A 1 455 ? 67.142 37.324 14.531 1.00 14.97 455 VAL A O 1
ATOM 3028 N N . SER A 1 456 ? 69.332 36.873 14.814 1.00 15.27 456 SER A N 1
ATOM 3029 C CA . SER A 1 456 ? 69.408 37.467 16.142 1.00 15.94 456 SER A CA 1
ATOM 3030 C C . SER A 1 456 ? 70.475 38.545 16.186 1.00 16.01 456 SER A C 1
ATOM 3031 O O . SER A 1 456 ? 71.674 38.259 16.159 1.00 16.26 456 SER A O 1
ATOM 3034 N N . LEU A 1 457 ? 70.019 39.792 16.236 1.00 16.13 457 LEU A N 1
ATOM 3035 C CA . LEU A 1 457 ? 70.904 40.945 16.271 1.00 16.39 457 LEU A CA 1
ATOM 3036 C C . LEU A 1 457 ? 70.955 41.447 17.706 1.00 16.61 457 LEU A C 1
ATOM 3037 O O . LEU A 1 457 ? 70.059 42.154 18.171 1.00 16.31 457 LEU A O 1
ATOM 3042 N N . LEU A 1 458 ? 72.008 41.048 18.412 1.00 16.98 458 LEU A N 1
ATOM 3043 C CA . LEU A 1 458 ? 72.046 41.192 19.862 1.00 17.72 458 LEU A CA 1
ATOM 3044 C C . LEU A 1 458 ? 72.802 42.441 20.298 1.00 18.16 458 LEU A C 1
ATOM 3045 O O . LEU A 1 458 ? 73.861 42.361 20.920 1.00 18.28 458 LEU A O 1
ATOM 3050 N N . PHE A 1 459 ? 72.226 43.595 19.964 1.00 18.76 459 PHE A N 1
ATOM 3051 C CA . PHE A 1 459 ? 72.820 44.899 20.251 1.00 19.26 459 PHE A CA 1
ATOM 3052 C C . PHE A 1 459 ? 72.880 45.191 21.746 1.00 19.90 459 PHE A C 1
ATOM 3053 O O . PHE A 1 459 ? 71.895 45.007 22.466 1.00 19.64 459 PHE A O 1
ATOM 3061 N N . SER A 1 460 ? 74.046 45.641 22.199 1.00 20.60 460 SER A N 1
ATOM 3062 C CA . SER A 1 460 ? 74.195 46.188 23.542 1.00 21.44 460 SER A CA 1
ATOM 3063 C C . SER A 1 460 ? 74.370 47.698 23.431 1.00 21.82 460 SER A C 1
ATOM 3064 O O . SER A 1 460 ? 75.108 48.182 22.567 1.00 21.95 460 SER A O 1
ATOM 3067 N N . SER A 1 461 ? 73.684 48.439 24.294 1.00 22.16 461 SER A N 1
ATOM 3068 C CA . SER A 1 461 ? 73.783 49.895 24.290 1.00 22.65 461 SER A CA 1
ATOM 3069 C C . SER A 1 461 ? 74.880 50.383 25.237 1.00 22.61 461 SER A C 1
ATOM 3070 O O . SER A 1 461 ? 74.815 50.158 26.446 1.00 22.86 461 SER A O 1
ATOM 3073 N N . ASN A 1 465 ? 72.238 58.343 24.597 1.00 33.41 465 ASN A N 1
ATOM 3074 C CA . ASN A 1 465 ? 72.153 58.646 23.172 1.00 33.25 465 ASN A CA 1
ATOM 3075 C C . ASN A 1 465 ? 72.168 57.389 22.308 1.00 32.74 465 ASN A C 1
ATOM 3076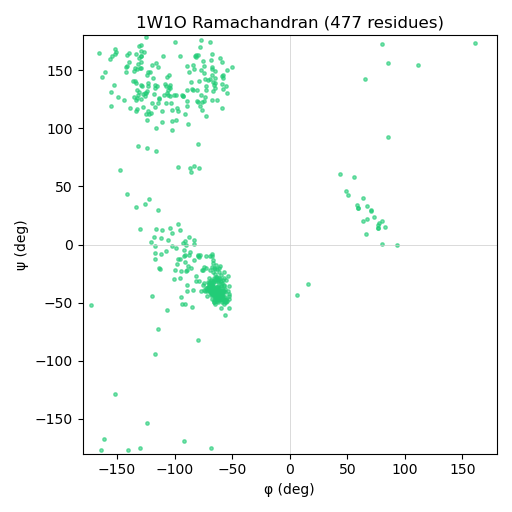 O O . ASN A 1 465 ? 71.511 57.338 21.262 1.00 32.81 465 ASN A O 1
ATOM 3081 N N . ASP A 1 466 ? 72.914 56.380 22.758 1.00 32.00 466 ASP A N 1
ATOM 3082 C CA . ASP A 1 466 ? 73.084 55.136 22.012 1.00 31.12 466 ASP A CA 1
ATOM 3083 C C . ASP A 1 466 ? 71.799 54.315 21.927 1.00 30.19 466 ASP A C 1
ATOM 3084 O O . ASP A 1 466 ? 71.485 53.770 20.868 1.00 30.09 466 ASP A O 1
ATOM 3089 N N . LEU A 1 467 ? 71.059 54.234 23.034 1.00 29.01 467 LEU A N 1
ATOM 3090 C CA . LEU A 1 467 ? 69.824 53.448 23.076 1.00 27.92 467 LEU A CA 1
ATOM 3091 C C . LEU A 1 467 ? 68.776 53.947 22.080 1.00 27.23 467 LEU A C 1
ATOM 3092 O O . LEU A 1 467 ? 68.182 53.147 21.356 1.00 26.88 467 LEU A O 1
ATOM 3097 N N . ALA A 1 468 ? 68.561 55.262 22.048 1.00 26.48 468 ALA A N 1
ATOM 3098 C CA . ALA A 1 468 ? 67.607 55.875 21.122 1.00 25.80 468 ALA A CA 1
ATOM 3099 C C . ALA A 1 468 ? 67.974 55.588 19.665 1.00 25.25 468 ALA A C 1
ATOM 3100 O O . ALA A 1 468 ? 67.100 55.286 18.848 1.00 25.13 468 ALA A O 1
ATOM 3102 N N . ARG A 1 469 ? 69.267 55.674 19.357 1.00 24.66 469 ARG A N 1
ATOM 3103 C CA . ARG A 1 469 ? 69.779 55.359 18.025 1.00 24.20 469 ARG A CA 1
ATOM 3104 C C . ARG A 1 469 ? 69.498 53.902 17.652 1.00 23.65 469 ARG A C 1
ATOM 3105 O O . ARG A 1 469 ? 69.045 53.617 16.541 1.00 23.44 469 ARG A O 1
ATOM 3113 N N . LEU A 1 470 ? 69.760 52.993 18.589 1.00 23.09 470 LEU A N 1
ATOM 3114 C CA . LEU A 1 470 ? 69.572 51.562 18.354 1.00 22.52 470 LEU A CA 1
ATOM 3115 C C . LEU A 1 470 ? 68.101 51.184 18.187 1.00 22.34 470 LEU A C 1
ATOM 3116 O O . LEU A 1 470 ? 67.768 50.333 17.361 1.00 22.11 470 LEU A O 1
ATOM 3121 N N . GLN A 1 471 ? 67.228 51.818 18.969 1.00 22.12 471 GLN A N 1
ATOM 3122 C CA . GLN A 1 471 ? 65.788 51.588 18.858 1.00 22.18 471 GLN A CA 1
ATOM 3123 C C . GLN A 1 471 ? 65.259 52.068 17.507 1.00 22.21 471 GLN A C 1
ATOM 3124 O O . GLN A 1 471 ? 64.426 51.404 16.889 1.00 22.10 471 GLN A O 1
ATOM 3130 N N . GLU A 1 472 ? 65.758 53.220 17.059 1.00 22.28 472 GLU A N 1
ATOM 3131 C CA . GLU A 1 472 ? 65.416 53.767 15.748 1.00 22.50 472 GLU A CA 1
ATOM 3132 C C . GLU A 1 472 ? 65.917 52.851 14.629 1.00 22.16 472 GLU A C 1
ATOM 3133 O O . GLU A 1 472 ? 65.205 52.608 13.652 1.00 22.07 472 GLU A O 1
ATOM 3139 N N . GLN A 1 473 ? 67.135 52.339 14.794 1.00 21.86 473 GLN A N 1
ATOM 3140 C CA . GLN A 1 473 ? 67.739 51.407 13.841 1.00 21.70 473 GLN A CA 1
ATOM 3141 C C . GLN A 1 473 ? 66.909 50.129 13.689 1.00 21.39 473 GLN A C 1
ATOM 3142 O O . GLN A 1 473 ? 66.715 49.642 12.574 1.00 21.21 473 GLN A O 1
ATOM 3148 N N . ASN A 1 474 ? 66.418 49.596 14.809 1.00 21.12 474 ASN A N 1
ATOM 3149 C CA . ASN A 1 474 ? 65.565 48.408 14.789 1.00 20.96 474 ASN A CA 1
ATOM 3150 C C . ASN A 1 474 ? 64.240 48.657 14.074 1.00 21.07 474 ASN A C 1
ATOM 3151 O O . ASN A 1 474 ? 63.772 47.809 13.315 1.00 20.75 474 ASN A O 1
ATOM 3156 N N . ARG A 1 475 ? 63.646 49.825 14.322 1.00 21.31 475 ARG A N 1
ATOM 3157 C CA . ARG A 1 475 ? 62.445 50.252 13.606 1.00 21.65 475 ARG A CA 1
ATOM 3158 C C . ARG A 1 475 ? 62.705 50.342 12.102 1.00 21.44 475 ARG A C 1
ATOM 3159 O O . ARG A 1 475 ? 61.855 49.951 11.298 1.00 21.49 475 ARG A O 1
ATOM 3167 N N . ARG A 1 476 ? 63.884 50.849 11.741 1.00 21.34 476 ARG A N 1
ATOM 3168 C CA . ARG A 1 476 ? 64.300 50.965 10.345 1.00 21.31 476 ARG A CA 1
ATOM 3169 C C . ARG A 1 476 ? 64.451 49.593 9.681 1.00 20.97 476 ARG A C 1
ATOM 3170 O O . ARG A 1 476 ? 64.030 49.406 8.536 1.00 20.75 476 ARG A O 1
ATOM 3178 N N . ILE A 1 477 ? 65.039 48.635 10.400 1.00 20.45 477 ILE A N 1
ATOM 3179 C CA . ILE A 1 477 ? 65.172 47.268 9.882 1.00 20.16 477 ILE A CA 1
ATOM 3180 C C . ILE A 1 477 ? 63.797 46.641 9.637 1.00 20.19 477 ILE A C 1
ATOM 3181 O O . ILE A 1 477 ? 63.566 46.022 8.598 1.00 20.01 477 ILE A O 1
ATOM 3186 N N . LEU A 1 478 ? 62.885 46.815 10.591 1.00 20.45 478 LEU A N 1
ATOM 3187 C CA . LEU A 1 478 ? 61.531 46.285 10.457 1.00 20.90 478 LEU A CA 1
ATOM 3188 C C . LEU A 1 478 ? 60.766 46.953 9.311 1.00 21.09 478 LEU A C 1
ATOM 3189 O O . LEU A 1 478 ? 60.025 46.285 8.587 1.00 21.08 478 LEU A O 1
ATOM 3194 N N . ARG A 1 479 ? 60.962 48.261 9.148 1.00 21.52 479 ARG A N 1
ATOM 3195 C CA . ARG A 1 479 ? 60.358 49.012 8.046 1.00 21.85 479 ARG A CA 1
ATOM 3196 C C . ARG A 1 479 ? 60.864 48.512 6.693 1.00 21.82 479 ARG A C 1
ATOM 3197 O O . ARG A 1 479 ? 60.078 48.357 5.754 1.00 21.82 479 ARG A O 1
ATOM 3205 N N . PHE A 1 480 ? 62.170 48.260 6.603 1.00 21.73 480 PHE A N 1
ATOM 3206 C CA . PHE A 1 480 ? 62.763 47.687 5.394 1.00 21.79 480 PHE A CA 1
ATOM 3207 C C . PHE A 1 480 ? 62.094 46.360 5.030 1.00 21.92 480 PHE A C 1
ATOM 3208 O O . PHE A 1 480 ? 61.725 46.140 3.875 1.00 21.74 480 PHE A O 1
ATOM 3216 N N . CYS A 1 481 ? 61.944 45.484 6.024 1.00 22.00 481 CYS A N 1
ATOM 3217 C CA . CYS A 1 481 ? 61.358 44.162 5.822 1.00 22.33 481 CYS A CA 1
ATOM 3218 C C . CYS A 1 481 ? 59.906 44.231 5.354 1.00 22.59 481 CYS A C 1
ATOM 3219 O O . CYS A 1 481 ? 59.498 43.470 4.476 1.00 22.45 481 CYS A O 1
ATOM 3222 N N . ASP A 1 482 ? 59.140 45.150 5.942 1.00 23.04 482 ASP A N 1
ATOM 3223 C CA . ASP A 1 482 ? 57.731 45.329 5.595 1.00 23.58 482 ASP A CA 1
ATOM 3224 C C . ASP A 1 482 ? 57.564 45.851 4.169 1.00 23.53 482 ASP A C 1
ATOM 3225 O O . ASP A 1 482 ? 56.706 45.372 3.423 1.00 23.63 482 ASP A O 1
ATOM 3230 N N . LEU A 1 483 ? 58.395 46.826 3.805 1.00 23.60 483 LEU A N 1
ATOM 3231 C CA . LEU A 1 483 ? 58.369 47.428 2.473 1.00 23.67 483 LEU A CA 1
ATOM 3232 C C . LEU A 1 483 ? 58.851 46.454 1.399 1.00 23.34 483 LEU A C 1
ATOM 3233 O O . LEU A 1 483 ? 58.387 46.501 0.257 1.00 23.40 483 LEU A O 1
ATOM 3238 N N . ALA A 1 484 ? 59.781 45.578 1.773 1.00 22.73 484 ALA A N 1
ATOM 3239 C CA . ALA A 1 484 ? 60.274 44.535 0.876 1.00 22.18 484 ALA A CA 1
ATOM 3240 C C . ALA A 1 484 ? 59.314 43.345 0.801 1.00 21.70 484 ALA A C 1
ATOM 3241 O O . ALA A 1 484 ? 59.490 42.451 -0.028 1.00 21.78 484 ALA A O 1
ATOM 3243 N N . GLY A 1 485 ? 58.305 43.338 1.671 1.00 21.15 485 GLY A N 1
ATOM 3244 C CA . GLY A 1 485 ? 57.311 42.279 1.702 1.00 20.53 485 GLY A CA 1
ATOM 3245 C C . GLY A 1 485 ? 57.841 40.953 2.221 1.00 20.16 485 GLY A C 1
ATOM 3246 O O . GLY A 1 485 ? 57.352 39.889 1.833 1.00 20.16 485 GLY A O 1
ATOM 3247 N N . ILE A 1 486 ? 58.843 41.016 3.094 1.00 19.64 486 ILE A N 1
ATOM 3248 C CA . ILE A 1 486 ? 59.401 39.812 3.710 1.00 19.12 486 ILE A CA 1
ATOM 3249 C C . ILE A 1 486 ? 58.456 39.313 4.803 1.00 19.08 486 ILE A C 1
ATOM 3250 O O . ILE A 1 486 ? 58.134 40.047 5.740 1.00 19.07 486 ILE A O 1
ATOM 3255 N N . GLN A 1 487 ? 58.009 38.067 4.665 1.00 18.80 487 GLN A N 1
ATOM 3256 C CA . GLN A 1 487 ? 57.041 37.477 5.591 1.00 18.62 487 GLN A CA 1
ATOM 3257 C C . GLN A 1 487 ? 57.739 36.859 6.806 1.00 17.91 487 GLN A C 1
ATOM 3258 O O . GLN A 1 487 ? 57.724 35.641 7.002 1.00 17.89 487 GLN A O 1
ATOM 3264 N N . TYR A 1 488 ? 58.354 37.721 7.610 1.00 17.12 488 TYR A N 1
ATOM 3265 C CA . TYR A 1 488 ? 59.075 37.299 8.810 1.00 16.35 488 TYR A CA 1
ATOM 3266 C C . TYR A 1 488 ? 58.129 37.062 9.987 1.00 15.72 488 TYR A C 1
ATOM 3267 O O . TYR A 1 488 ? 56.979 37.505 9.972 1.00 15.42 488 TYR A O 1
ATOM 3276 N N . LYS A 1 489 ? 58.628 36.354 10.999 1.00 14.84 489 LYS A N 1
ATOM 3277 C CA . LYS A 1 489 ? 57.972 36.281 12.304 1.00 14.46 489 LYS A CA 1
ATOM 3278 C C . LYS A 1 489 ? 58.971 36.765 13.340 1.00 14.03 489 LYS A C 1
ATOM 3279 O O . LYS A 1 489 ? 60.140 36.394 13.284 1.00 14.23 489 LYS A O 1
ATOM 3285 N N . THR A 1 490 ? 58.528 37.594 14.282 1.00 13.40 490 THR A N 1
ATOM 3286 C CA . THR A 1 490 ? 59.403 37.983 15.384 1.00 12.94 490 THR A CA 1
ATOM 3287 C C . THR A 1 490 ? 59.523 36.820 16.366 1.00 12.40 490 THR A C 1
ATOM 3288 O O . THR A 1 490 ? 58.673 35.937 16.402 1.00 12.18 490 THR A O 1
ATOM 3292 N N . TYR A 1 491 ? 60.595 36.839 17.148 1.00 12.03 491 TYR A N 1
ATOM 3293 C CA . TYR A 1 491 ? 60.807 35.887 18.228 1.00 12.07 491 TYR A CA 1
ATOM 3294 C C . TYR A 1 491 ? 61.244 36.705 19.442 1.00 12.09 491 TYR A C 1
ATOM 3295 O O . TYR A 1 491 ? 62.009 37.654 19.301 1.00 11.97 491 TYR A O 1
ATOM 3304 N N . LEU A 1 492 ? 60.733 36.349 20.622 1.00 12.63 492 LEU A N 1
ATOM 3305 C CA . LEU A 1 492 ? 61.080 37.017 21.890 1.00 13.12 492 LEU A CA 1
ATOM 3306 C C . LEU A 1 492 ? 60.618 38.470 21.992 1.00 13.55 492 LEU A C 1
ATOM 3307 O O . LEU A 1 492 ? 60.988 39.184 22.928 1.00 13.68 492 LEU A O 1
ATOM 3312 N N . ALA A 1 493 ? 59.815 38.902 21.027 1.00 13.99 493 ALA A N 1
ATOM 3313 C CA . ALA A 1 493 ? 59.290 40.258 21.015 1.00 14.75 493 ALA A CA 1
ATOM 3314 C C . ALA A 1 493 ? 57.821 40.263 21.419 1.00 15.23 493 ALA A C 1
ATOM 3315 O O . ALA A 1 493 ? 57.080 39.322 21.129 1.00 15.36 493 ALA A O 1
ATOM 3317 N N . ARG A 1 494 ? 57.400 41.320 22.101 1.00 16.05 494 ARG A N 1
ATOM 3318 C CA . ARG A 1 494 ? 55.979 41.504 22.357 1.00 16.87 494 ARG A CA 1
ATOM 3319 C C . ARG A 1 494 ? 55.435 42.649 21.506 1.00 17.23 494 ARG A C 1
ATOM 3320 O O . ARG A 1 494 ? 56.088 43.679 21.332 1.00 17.84 494 ARG A O 1
ATOM 3328 N N . HIS A 1 495 ? 54.247 42.440 20.956 1.00 17.70 495 HIS A N 1
ATOM 3329 C CA . HIS A 1 495 ? 53.574 43.457 20.157 1.00 18.25 495 HIS A CA 1
ATOM 3330 C C . HIS A 1 495 ? 52.609 44.222 21.047 1.00 18.61 495 HIS A C 1
ATOM 3331 O O . HIS A 1 495 ? 52.261 43.750 22.130 1.00 18.50 495 HIS A O 1
ATOM 3338 N N . THR A 1 496 ? 52.188 45.403 20.600 1.00 18.99 496 THR A N 1
ATOM 3339 C CA . THR A 1 496 ? 51.447 46.319 21.471 1.00 19.75 496 THR A CA 1
ATOM 3340 C C . THR A 1 496 ? 50.013 46.615 21.025 1.00 19.86 496 THR A C 1
ATOM 3341 O O . THR A 1 496 ? 49.298 47.362 21.698 1.00 20.27 496 THR A O 1
ATOM 3345 N N . ASP A 1 497 ? 49.595 46.042 19.899 1.00 19.69 497 ASP A N 1
ATOM 3346 C CA . ASP A 1 497 ? 48.192 46.127 19.488 1.00 19.55 497 ASP A CA 1
ATOM 3347 C C . ASP A 1 497 ? 47.678 44.832 18.856 1.00 19.03 497 ASP A C 1
ATOM 3348 O O . ASP A 1 497 ? 48.465 43.966 18.456 1.00 18.79 497 ASP A O 1
ATOM 3353 N N . ARG A 1 498 ? 46.355 44.713 18.785 1.00 18.32 498 ARG A N 1
ATOM 3354 C CA . ARG A 1 498 ? 45.688 43.505 18.307 1.00 17.80 498 ARG A CA 1
ATOM 3355 C C . ARG A 1 498 ? 46.133 43.088 16.908 1.00 17.62 498 ARG A C 1
ATOM 3356 O O . ARG A 1 498 ? 46.467 41.920 16.681 1.00 17.32 498 ARG A O 1
ATOM 3364 N N . SER A 1 499 ? 46.142 44.044 15.981 1.00 17.53 499 SER A N 1
ATOM 3365 C CA . SER A 1 499 ? 46.445 43.750 14.579 1.00 17.69 499 SER A CA 1
ATOM 3366 C C . SER A 1 499 ? 47.822 43.113 14.406 1.00 17.27 499 SER A C 1
ATOM 3367 O O . SER A 1 499 ? 47.974 42.169 13.630 1.00 17.21 499 SER A O 1
ATOM 3370 N N . ASP A 1 500 ? 48.807 43.616 15.147 1.00 17.03 500 ASP A N 1
ATOM 3371 C CA . ASP A 1 500 ? 50.165 43.076 15.102 1.00 16.99 500 ASP A CA 1
ATOM 3372 C C . ASP A 1 500 ? 50.234 41.640 15.626 1.00 16.48 500 ASP A C 1
ATOM 3373 O O . ASP A 1 500 ? 50.931 40.800 15.048 1.00 16.12 500 ASP A O 1
ATOM 3378 N N . TRP A 1 501 ? 49.509 41.355 16.707 1.00 15.82 501 TRP A N 1
ATOM 3379 C CA . TRP A 1 501 ? 49.472 39.999 17.254 1.00 15.62 501 TRP A CA 1
ATOM 3380 C C . TRP A 1 501 ? 48.718 39.031 16.345 1.00 15.58 501 TRP A C 1
ATOM 3381 O O . TRP A 1 501 ? 49.108 37.871 16.213 1.00 15.55 501 TRP A O 1
ATOM 3392 N N . VAL A 1 502 ? 47.645 39.509 15.715 1.00 15.43 502 VAL A N 1
ATOM 3393 C CA . VAL A 1 502 ? 46.885 38.678 14.779 1.00 15.64 502 VAL A CA 1
ATOM 3394 C C . VAL A 1 502 ? 47.753 38.329 13.564 1.00 15.91 502 VAL A C 1
ATOM 3395 O O . VAL A 1 502 ? 47.737 37.189 13.090 1.00 16.11 502 VAL A O 1
ATOM 3399 N N . ARG A 1 503 ? 48.511 39.313 13.083 1.00 16.27 503 ARG A N 1
ATOM 3400 C CA . ARG A 1 503 ? 49.460 39.119 11.988 1.00 16.82 503 ARG A CA 1
ATOM 3401 C C . ARG A 1 503 ? 50.561 38.125 12.370 1.00 16.65 503 ARG A C 1
ATOM 3402 O O . ARG A 1 503 ? 50.965 37.291 11.552 1.00 16.47 503 ARG A O 1
ATOM 3410 N N . HIS A 1 504 ? 51.039 38.224 13.609 1.00 16.10 504 HIS A N 1
ATOM 3411 C CA . HIS A 1 504 ? 52.070 37.320 14.125 1.00 15.96 504 HIS A CA 1
ATOM 3412 C C . HIS A 1 504 ? 51.647 35.854 14.031 1.00 15.97 504 HIS A C 1
ATOM 3413 O O . HIS A 1 504 ? 52.385 35.021 13.499 1.00 15.83 504 HIS A O 1
ATOM 3420 N N . PHE A 1 505 ? 50.455 35.544 14.537 1.00 16.14 505 PHE A N 1
ATOM 3421 C CA . PHE A 1 505 ? 49.967 34.168 14.558 1.00 16.61 505 PHE A CA 1
ATOM 3422 C C . PHE A 1 505 ? 49.369 33.712 13.228 1.00 16.79 505 PHE A C 1
ATOM 3423 O O . PHE A 1 505 ? 49.457 32.534 12.879 1.00 16.88 505 PHE A O 1
ATOM 3431 N N . GLY A 1 506 ? 48.779 34.648 12.488 1.00 16.82 506 GLY A N 1
ATOM 3432 C CA . GLY A 1 506 ? 47.962 34.309 11.333 1.00 16.82 506 GLY A CA 1
ATOM 3433 C C . GLY A 1 506 ? 46.545 34.016 11.793 1.00 16.84 506 GLY A C 1
ATOM 3434 O O . GLY A 1 506 ? 46.334 33.636 12.945 1.00 16.70 506 GLY A O 1
ATOM 3435 N N . ALA A 1 507 ? 45.574 34.171 10.895 1.00 17.02 507 ALA A N 1
ATOM 3436 C CA . ALA A 1 507 ? 44.159 34.088 11.271 1.00 17.10 507 ALA A CA 1
ATOM 3437 C C . ALA A 1 507 ? 43.766 32.790 11.981 1.00 17.06 507 ALA A C 1
ATOM 3438 O O . ALA A 1 507 ? 43.138 32.832 13.040 1.00 17.32 507 ALA A O 1
ATOM 3440 N N . ALA A 1 508 ? 44.143 31.649 11.404 1.00 16.97 508 ALA A N 1
ATOM 3441 C CA . ALA A 1 508 ? 43.767 30.337 11.939 1.00 17.01 508 ALA A CA 1
ATOM 3442 C C . ALA A 1 508 ? 44.362 30.068 13.320 1.00 16.88 508 ALA A C 1
ATOM 3443 O O . ALA A 1 508 ? 43.657 29.635 14.234 1.00 16.74 508 ALA A O 1
ATOM 3445 N N . LYS A 1 509 ? 45.658 30.332 13.464 1.00 16.79 509 LYS A N 1
ATOM 3446 C CA . LYS A 1 509 ? 46.350 30.097 14.726 1.00 16.86 509 LYS A CA 1
ATOM 3447 C C . LYS A 1 509 ? 45.909 31.082 15.803 1.00 16.54 509 LYS A C 1
ATOM 3448 O O . LYS A 1 509 ? 45.820 30.719 16.975 1.00 16.55 509 LYS A O 1
ATOM 3454 N N . TRP A 1 510 ? 45.626 32.321 15.402 1.00 16.26 510 TRP A N 1
ATOM 3455 C CA . TRP A 1 510 ? 45.109 33.324 16.332 1.00 16.07 510 TRP A CA 1
ATOM 3456 C C . TRP A 1 510 ? 43.771 32.883 16.914 1.00 16.13 510 TRP A C 1
ATOM 3457 O O . TRP A 1 510 ? 43.560 32.948 18.125 1.00 15.85 510 TRP A O 1
ATOM 3468 N N . ASN A 1 511 ? 42.866 32.439 16.045 1.00 16.34 511 ASN A N 1
ATOM 3469 C CA . ASN A 1 511 ? 41.551 31.998 16.485 1.00 16.67 511 ASN A CA 1
ATOM 3470 C C . ASN A 1 511 ? 41.636 30.834 17.474 1.00 16.62 511 ASN A C 1
ATOM 3471 O O . ASN A 1 511 ? 40.864 30.769 18.431 1.00 16.64 511 ASN A O 1
ATOM 3476 N N . ARG A 1 512 ? 42.589 29.931 17.243 1.00 16.45 512 ARG A N 1
ATOM 3477 C CA . ARG A 1 512 ? 42.863 28.838 18.173 1.00 16.56 512 ARG A CA 1
ATOM 3478 C C . ARG A 1 512 ? 43.434 29.367 19.489 1.00 15.98 512 ARG A C 1
ATOM 3479 O O . ARG A 1 512 ? 43.062 28.894 20.565 1.00 16.00 512 ARG A O 1
ATOM 3487 N N . PHE A 1 513 ? 44.336 30.341 19.389 1.00 15.64 513 PHE A N 1
ATOM 3488 C CA . PHE A 1 513 ? 44.955 30.979 20.552 1.00 15.48 513 PHE A CA 1
ATOM 3489 C C . PHE A 1 513 ? 43.889 31.590 21.467 1.00 15.56 513 PHE A C 1
ATOM 3490 O O . PHE A 1 513 ? 43.926 31.403 22.683 1.00 15.49 513 PHE A O 1
ATOM 3498 N N . VAL A 1 514 ? 42.933 32.298 20.865 1.00 15.78 514 VAL A N 1
ATOM 3499 C CA . VAL A 1 514 ? 41.810 32.897 21.593 1.00 16.12 514 VAL A CA 1
ATOM 3500 C C . VAL A 1 514 ? 40.909 31.831 22.226 1.00 16.23 514 VAL A C 1
ATOM 3501 O O . VAL A 1 514 ? 40.484 31.977 23.374 1.00 16.16 514 VAL A O 1
ATOM 3505 N N . GLU A 1 515 ? 40.631 30.762 21.481 1.00 16.47 515 GLU A N 1
ATOM 3506 C CA . GLU A 1 515 ? 39.812 29.657 21.982 1.00 17.04 515 GLU A CA 1
ATOM 3507 C C . GLU A 1 515 ? 40.430 29.044 23.238 1.00 16.88 515 GLU A C 1
ATOM 3508 O O . GLU A 1 515 ? 39.728 28.746 24.207 1.00 16.68 515 GLU A O 1
ATOM 3514 N N . MET A 1 516 ? 41.748 28.872 23.212 1.00 16.65 516 MET A N 1
ATOM 3515 C CA . MET A 1 516 ? 42.471 28.321 24.353 1.00 16.90 516 MET A CA 1
ATOM 3516 C C . MET A 1 516 ? 42.506 29.295 25.528 1.00 16.60 516 MET A C 1
ATOM 3517 O O . MET A 1 516 ? 42.468 28.875 26.686 1.00 16.73 516 MET A O 1
ATOM 3522 N N . LYS A 1 517 ? 42.566 30.589 25.224 1.00 16.30 517 LYS A N 1
ATOM 3523 C CA . LYS A 1 517 ? 42.535 31.628 26.252 1.00 16.23 517 LYS A CA 1
ATOM 3524 C C . LYS A 1 517 ? 41.197 31.630 26.988 1.00 16.63 517 LYS A C 1
ATOM 3525 O O . LYS A 1 517 ? 41.161 31.724 28.215 1.00 16.44 517 LYS A O 1
ATOM 3531 N N . ASN A 1 518 ? 40.105 31.517 26.236 1.00 17.03 518 ASN A N 1
ATOM 3532 C CA . ASN A 1 518 ? 38.769 31.444 26.828 1.00 17.69 518 ASN A CA 1
ATOM 3533 C C . ASN A 1 518 ? 38.593 30.207 27.703 1.00 17.80 518 ASN A C 1
ATOM 3534 O O . ASN A 1 518 ? 37.933 30.262 28.740 1.00 17.98 518 ASN A O 1
ATOM 3539 N N . LYS A 1 519 ? 39.203 29.100 27.286 1.00 17.81 519 LYS A N 1
ATOM 3540 C CA . LYS A 1 519 ? 39.118 27.841 28.018 1.00 17.88 519 LYS A CA 1
ATOM 3541 C C . LYS A 1 519 ? 39.977 27.833 29.284 1.00 17.65 519 LYS A C 1
ATOM 3542 O O . LYS A 1 519 ? 39.547 27.313 30.316 1.00 17.69 519 LYS A O 1
ATOM 3548 N N . TYR A 1 520 ? 41.170 28.424 29.211 1.00 17.25 520 TYR A N 1
ATOM 3549 C CA . TYR A 1 520 ? 42.168 28.261 30.274 1.00 16.99 520 TYR A CA 1
ATOM 3550 C C . TYR A 1 520 ? 42.524 29.494 31.110 1.00 16.86 520 TYR A C 1
ATOM 3551 O O . TYR A 1 520 ? 43.042 29.354 32.218 1.00 16.86 520 TYR A O 1
ATOM 3560 N N . ASP A 1 521 ? 42.259 30.692 30.587 1.00 16.60 521 ASP A N 1
ATOM 3561 C CA . ASP A 1 521 ? 42.472 31.939 31.333 1.00 16.65 521 ASP A CA 1
ATOM 3562 C C . ASP A 1 521 ? 41.416 32.982 30.923 1.00 16.52 521 ASP A C 1
ATOM 3563 O O . ASP A 1 521 ? 41.749 34.024 30.357 1.00 16.61 521 ASP A O 1
ATOM 3568 N N . PRO A 1 522 ? 40.143 32.697 31.211 1.00 16.67 522 PRO A N 1
ATOM 3569 C CA . PRO A 1 522 ? 39.040 33.555 30.750 1.00 16.60 522 PRO A CA 1
ATOM 3570 C C . PRO A 1 522 ? 39.057 34.955 31.367 1.00 16.59 522 PRO A C 1
ATOM 3571 O O . PRO A 1 522 ? 38.533 35.893 30.758 1.00 16.71 522 PRO A O 1
ATOM 3575 N N . LYS A 1 523 ? 39.657 35.095 32.548 1.00 16.27 523 LYS A N 1
ATOM 3576 C CA . LYS A 1 523 ? 39.763 36.395 33.208 1.00 16.20 523 LYS A CA 1
ATOM 3577 C C . LYS A 1 523 ? 40.879 37.264 32.618 1.00 16.11 523 LYS A C 1
ATOM 3578 O O . LYS A 1 523 ? 40.974 38.454 32.924 1.00 16.00 523 LYS A O 1
ATOM 3584 N N . ARG A 1 524 ? 41.713 36.659 31.770 1.00 16.06 524 ARG A N 1
ATOM 3585 C CA . ARG A 1 524 ? 42.857 37.335 31.152 1.00 15.97 524 ARG A CA 1
ATOM 3586 C C . ARG A 1 524 ? 43.790 37.940 32.200 1.00 15.55 524 ARG A C 1
ATOM 3587 O O . ARG A 1 524 ? 44.037 39.147 32.219 1.00 15.44 524 ARG A O 1
ATOM 3595 N N . LEU A 1 525 ? 44.295 37.079 33.078 1.00 14.95 525 LEU A N 1
ATOM 3596 C CA . LEU A 1 525 ? 45.183 37.498 34.152 1.00 14.70 525 LEU A CA 1
ATOM 3597 C C . LEU A 1 525 ? 46.639 37.218 33.832 1.00 14.36 525 LEU A C 1
ATOM 3598 O O . LEU A 1 525 ? 47.527 37.932 34.292 1.00 14.29 525 LEU A O 1
ATOM 3603 N N . LEU A 1 526 ? 46.874 36.176 33.042 1.00 14.15 526 LEU A N 1
ATOM 3604 C CA . LEU A 1 526 ? 48.202 35.565 32.965 1.00 13.97 526 LEU A CA 1
ATOM 3605 C C . LEU A 1 526 ? 49.157 36.231 31.986 1.00 13.66 526 LEU A C 1
ATOM 3606 O O . LEU A 1 526 ? 48.788 36.531 30.848 1.00 13.71 526 LEU A O 1
ATOM 3611 N N . SER A 1 527 ? 50.385 36.448 32.461 1.00 13.11 527 SER A N 1
ATOM 3612 C CA . SER A 1 527 ? 51.473 37.061 31.691 1.00 12.82 527 SER A CA 1
ATOM 3613 C C . SER A 1 527 ? 51.040 38.293 30.877 1.00 12.78 527 SER A C 1
ATOM 3614 O O . SER A 1 527 ? 51.159 38.307 29.648 1.00 12.57 527 SER A O 1
ATOM 3617 N N . PRO A 1 528 ? 50.557 39.331 31.565 1.00 12.64 528 PRO A N 1
ATOM 3618 C CA . PRO A 1 528 ? 49.992 40.510 30.891 1.00 12.82 528 PRO A CA 1
ATOM 3619 C C . PRO A 1 528 ? 51.040 41.327 30.134 1.00 12.99 528 PRO A C 1
ATOM 3620 O O . PRO A 1 528 ? 50.672 42.112 29.255 1.00 13.23 528 PRO A O 1
ATOM 3624 N N . GLY A 1 529 ? 52.316 41.138 30.474 1.00 13.04 529 GLY A N 1
ATOM 3625 C CA . GLY A 1 529 ? 53.415 41.835 29.828 1.00 13.24 529 GLY A CA 1
ATOM 3626 C C . GLY A 1 529 ? 53.617 41.463 28.368 1.00 13.27 529 GLY A C 1
ATOM 3627 O O . GLY A 1 529 ? 54.350 42.147 27.652 1.00 13.28 529 GLY A O 1
ATOM 3628 N N . GLN A 1 530 ? 52.972 40.384 27.929 1.00 13.54 530 GLN A N 1
ATOM 3629 C CA . GLN A 1 530 ? 52.973 40.011 26.513 1.00 13.96 530 GLN A CA 1
ATOM 3630 C C . GLN A 1 530 ? 52.104 40.959 25.688 1.00 14.66 530 GLN A C 1
ATOM 3631 O O . GLN A 1 530 ? 52.257 41.044 24.466 1.00 14.59 530 GLN A O 1
ATOM 3637 N N . ASP A 1 531 ? 51.194 41.662 26.366 1.00 15.21 531 ASP A N 1
ATOM 3638 C CA . ASP A 1 531 ? 50.318 42.656 25.732 1.00 16.17 531 ASP A CA 1
ATOM 3639 C C . ASP A 1 531 ? 49.447 42.077 24.608 1.00 16.21 531 ASP A C 1
ATOM 3640 O O . ASP A 1 531 ? 49.174 42.758 23.615 1.00 16.31 531 ASP A O 1
ATOM 3645 N N . ILE A 1 532 ? 49.023 40.824 24.764 1.00 16.49 532 ILE A N 1
ATOM 3646 C CA . ILE A 1 532 ? 48.138 40.177 23.794 1.00 16.89 532 ILE A CA 1
ATOM 3647 C C . ILE A 1 532 ? 46.678 40.397 24.174 1.00 17.41 532 ILE A C 1
ATOM 3648 O O . ILE A 1 532 ? 45.861 40.818 23.345 1.00 17.64 532 ILE A O 1
ATOM 3653 N N . PHE A 1 533 ? 46.367 40.098 25.432 1.00 17.71 533 PHE A N 1
ATOM 3654 C CA . PHE A 1 533 ? 45.019 40.215 25.969 1.00 18.35 533 PHE A CA 1
ATOM 3655 C C . PHE A 1 533 ? 44.969 41.265 27.077 1.00 18.79 533 PHE A C 1
ATOM 3656 O O . PHE A 1 533 ? 43.996 41.337 27.834 1.00 19.37 533 PHE A O 1
ATOM 3664 N N . ASN A 1 534 ? 46.028 42.068 27.166 1.00 19.38 534 ASN A N 1
ATOM 3665 C CA . ASN A 1 534 ? 46.167 43.097 28.196 1.00 19.84 534 ASN A CA 1
ATOM 3666 C C . ASN A 1 534 ? 46.771 44.380 27.637 1.00 20.21 534 ASN A C 1
ATOM 3667 O O . ASN A 1 534 ? 47.571 44.347 26.694 1.00 20.60 534 ASN A O 1
#

Nearest PDB structures (foldseek):
  1w1s-assembly1_A  TM=1.001E+00  e=3.483E-104  Zea mays
  8cm2-assembly1_A  TM=9.381E-01  e=2.796E-63  Zea mays
  8ckt-assembly1_A  TM=9.374E-01  e=3.739E-62  Zea mays
  4ml8-assembly2_B  TM=9.133E-01  e=5.198E-59  Zea mays
  6c80-assembly2_B  TM=8.965E-01  e=6.404E-56  Linum usitatissimum

Foldseek 3Di:
DQVVVVFKDQDPVQQQVQFDALQRPGGAGERIEGLDQAVVVVLVVLQCCQPDDPRPAFEFECQPRNFNFQLRDTHNHYGYPQLSNCPDPPPHQWAQDPVRFKIKHFQNDWQLVNQVVSVVVQKHFQAAALATRTGPLRCQLFFGHFFQCLPQNTQLLFWAWFFWQFSNSDTDIDGCVHPPLVSQCRGVVSFQTTTTGMTIGGMDRDFFKKKKKKFKALDVVQVQVLLCVQSPPPVHAQWSGKKKFKAFLVQQLVVVVLVVQDDNVLSVVVNVVCVVVVRRMMMMMIIIGTHVVVVVSVVVSCVVGDTDPPGMGIDMGTPSCSSNVCVVSLVVCVVVPQSSFRKPKFKKKFAPVCVVVLCCPQVVHLCHPDNFDDIWMKGKHACVSDDLSHLHFFDPHRIIMITMRTGGEVGVVVVNVSSVVSVVSCVVVVTLMATGSDADADAVVVCSNSDVVSVVSNVVSSCVGPVVRRTSCSSNNSD

Sequence (479 aa):
ALALDGKLRTDSNATAAASTDFGNITSALPAAVLYPSSTGDLVALLSAANSTPGWPYTIAFRGRGHSLMGQAFAPGGVVVNMASLGDAAAPPRINVSADGRYVDAGGEQVWIDVLRASLARGVAPRSWTDYLYLTVGGTLSNAGISGQAFRHGPQISNVLEMDVITGHGEMVTCSKQLNADLFDAVLGGLGQFGVITRARIAVEPAPARARWVRFVYTDFAAFSADQERLTAPRSFGPMSYVEGSVFVNQSLATDLANTGFFTDADVARIVALAGERNATTVYSIEATLNYAAVDQELASVLGTLSYVEGFAFQRDVAYAAFLDRVHGEEVALNKLGLWRVPHPWLNMFVPRSRIADFDRGVFKGILQGTDIVGPLIVYPLNKSMWDDGMSAATPSEDVFYAVSLLFSSNDLARLQEQNRRILRFCDLAGIQYKTYLARHTDRSDWVRHFGAAKWNRFVEMKNKYDPKRLLSPGQDIFN

B-factor: mean 21.97, std 10.07, range [9.65, 67.36]

InterPro domains:
  IPR006093 Oxygen oxidoreductase covalent FAD-binding site [PS00862] (69-105)
  IPR006094 FAD linked oxidase, N-terminal [PF01565] (69-214)
  IPR015345 Cytokinin dehydrogenase 1, FAD/cytokinin binding domain [PF09265] (246-533)
  IPR016164 FAD-linked oxidase-like, C-terminal [SSF55103] (246-534)
  IPR016166 FAD-binding domain, PCMH-type [PS51387] (65-245)
  IPR016167 FAD-binding, type PCMH, subdomain 1 [G3DSA:3.30.43.10] (50-533)
  IPR016169 FAD-binding, type PCMH, subdomain 2 [G3DSA:3.30.465.10] (121-247)
  IPR016170 Cytokinin dehydrogenase, C-terminal domain superfamily [G3DSA:3.40.462.10] (248-491)
  IPR036318 FAD-binding, type PCMH-like superfamily [SSF56176] (43-244)
  IPR050432 FAD-linked Oxidoreductases in Biosynthesis Pathways [PTHR13878] (34-534)

CATH classification: 3.30.43.10 (+2 more: 3.30.465.10, 3.40.462.10)

Secondary structure (DSSP, 8-state):
-TTTTT-EE-SHHHHHHTS--TT-S-----SEEE--SSHHHHHHHHHHHHH-TT----EEEESS---SSSTT--TTSEEEEGGGGG-SSSS-SEEE-TTSSEEEEETT-BHHHHHHHHHTTTEEES---SS--SBHHHHHTT---STTHHHH--GGGSEEEEEEEETTS-EEEEESSSSHHHHHHHTT-TT-SEEEEEEEEEEEEPPSEEEEEEEEES-HHHHHHHHHHHH-B--B-S-SEEEEEEEEGGGHHHHHHTTSSS-HHHHHHHHHHHHHTT-SEEEEEEEEEE--HHHHHHHHHHTT--PPTT-EEEEEEEHHHHHTHHHHHHHHHHHTT-SSS----EEEEEEGGGHHHHIIIIIIIITTTS---S-EEEEEEEGGGS-TTSS----SSSEEEEEEE-----HHHHHHHHHHHHHHHHHHTT---EESS---SSHHHHHHHH-HHHHHHHHHHHHHH-TT--B-GGG-S--

Organism: Zea mays (NCBI:txid4577)